Protein AF-A0A7X9B909-F1 (afdb_monomer_lite)

Foldseek 3Di:
DDQDQKWKDWLNHTDDDDDDDDDPVDDLLVVVVVVVVVVVVVCVVCVPDDDDDRDGPVVLFVVLLVVLVVLLVVLLVVVLVVLLLVDLFPLLSVLLSVQLVQLVVQLVVVCVVVVHDDGNLLSVLSSVLSVLLRPLQVQLSVQLVVQVVVVDDSLVSLVVSLVVCLLVLVLVLVLVLLLLVLLCPDDDLSNVRSNSSSSSSNSSNVSSSVCNNPVSSVSSNVSVVPGPPVVSVVSCVVSVVVVVVVVVVVVVVVVVVVVCVVPVVVVVVVVVVVVVVVVVVVVPQFDFPDDDDQSQKKKKKFAFFAPDALVNLVVLVVVLSVVLSPDPFFPIKMKMAGADPPDCDADLLGHGGNRMMMMMTGTDDPVRDDDTPVRVQVVSVVVNVPGPRTDAMDMDHPPQFSFPPDSAQWKKKKWFADVVVQVVLVVVLQVLLVPQPFWPRKDKNWDQRHKDKDKAFAPVVCVVLVHDPVLQVVVLCCAQVADFDAWDQDPVRDTHTDGDYDPCNDPVDPVSQQQDWRAGPVRDTDGSVVGIDMDIGGDIPDWDDDPRTTMMMIHTYGPDGHPRVSVVSSVVRSVPDDDDPRMDMDIDGRVVVVVVVVVSVVVSVVSSVVSSVVSVCVSVVD

Radius of gyration: 34.39 Å; chains: 1; bounding box: 90×44×103 Å

Secondary structure (DSSP, 8-state):
-----EEEEETTEE------PPPTTS-HHHHHHHHHHHHHHHHHH-TTS-------HHHHHHHHHHHHHHHHHHHHHHHHHHHHHH-S-HHHHHHHHHHHHHHHHHHHHHHHHTT----HHHHHHHHHHHHHHHHHHHHHHHHHHHHHHTT--HHHHHHHHHHHHHHHHHHHHHHHHHHHGGGGG--HHHHHHHHHHHHHHHHHHHHHHHHHHHHHHHHHHHHTT---HHHHHHHHHHHHHHHHHHHHHHHHHHHHHHHHHHTHHHHHHHHHHHHHHHHHHHHHS---SS-----SEEEEEEEESTT--HHHHHHHHHHHHHHHHT-TTEEEEEEEEE--TT---EETTEE--TTEEEEEEEEPPTTT-SS-HHHHHHHHHHHHTT-TTEEEEEEEETT---STT-SSSEEEEEEES-HHHHHHHHHHHHHHHHTSTTEEEEEES--TTEEEEEEEE-HHHHHHTT--HHHHHHHHHHHHT-EEEEEEE-TTS-EEEEEE--S-----SHHHHHT-EEE-TTS-EEEGGGTEEEEEEEE-S--EEETTEEEEEEEEEE-SS-HHHHHHHHHHHHTTS-PPTT-EEEEEEHHHHHHHHHHHHHHHHHHHHHHHHHHHHHHHT-

Sequence (622 aa):
IENLQASYRLNGEEGFALLITKKSDFNTVDVTKSISAELEGLRGDYEYIDILIANDDSIFTNQMVGNMASSVLLAILFTMIVILLFITEVSRALVISISMPLVFLSTLGLMKAFGMNLDLVTLSALILSIGFVVDTSIVVVENVNSHFSKGKTIYDAAIDGTDEIAIPSIAGATTTLIVLFPLLFIEGFVGEMFRPLSMTLIFAISSSLFIALLMIPLLTVILDPFKFKRIGKAISVLGTPFNKFMDKLLEKYLVLSRWVLKYKKSTLLILLVLLITSGLFIKNNGMEMLPKFDSGVSYITLEMKPGTPLDETSLTVSILEDYLSEQAEVDSFDSRIGYEKGTMQQGDFGIMGVDQAIITVNLFSRKEREKSIWEFQKELREQIELLPGLNRYVVKEKGGTAVTGSSAPLQVMIKGDEPDVLYHIADQAKSIIEDVDGTTNIFTSYNNSYSQMTVDLSQDRLIELGLTSANVSQQLYGRMEGIASSSILSEAKNTIDINVGYKDKDISDIDFLMNTPIKTPLGIEVPLKEIASVTIENRSNLVERENMSYVVRISGFSEERAFSHIVEDINRSLQKIDLPKGYSIEFTGEQEALTDSIGDMVFLLALAIIFVYLVLVPQFSS

Structure (mmCIF, N/CA/C/O backbone):
data_AF-A0A7X9B909-F1
#
_entry.id   AF-A0A7X9B909-F1
#
loop_
_atom_site.group_PDB
_atom_site.id
_atom_site.type_symbol
_atom_site.label_atom_id
_atom_site.label_alt_id
_atom_site.label_comp_id
_atom_site.label_asym_id
_atom_site.label_entity_id
_atom_site.label_seq_id
_atom_site.pdbx_PDB_ins_code
_atom_site.Cartn_x
_atom_site.Cartn_y
_atom_site.Cartn_z
_atom_site.occupancy
_atom_site.B_iso_or_equiv
_atom_site.auth_seq_id
_atom_site.auth_comp_id
_atom_site.auth_asym_id
_atom_site.auth_atom_id
_atom_site.pdbx_PDB_model_num
ATOM 1 N N . ILE A 1 1 ? 38.580 2.655 -21.122 1.00 45.28 1 ILE A N 1
ATOM 2 C CA . ILE A 1 1 ? 37.391 3.511 -20.965 1.00 45.28 1 ILE A CA 1
ATOM 3 C C . ILE A 1 1 ? 36.262 2.524 -20.764 1.00 45.28 1 ILE A C 1
ATOM 5 O O . ILE A 1 1 ? 35.993 1.750 -21.676 1.00 45.28 1 ILE A O 1
ATOM 9 N N . GLU A 1 2 ? 35.810 2.371 -19.525 1.00 51.62 2 GLU A N 1
ATOM 10 C CA . GLU A 1 2 ? 34.679 1.497 -19.212 1.00 51.62 2 GLU A CA 1
ATOM 11 C C . GLU A 1 2 ? 33.416 2.193 -19.717 1.00 51.62 2 GLU A C 1
ATOM 13 O O . GLU A 1 2 ? 33.199 3.356 -19.394 1.00 51.62 2 GLU A O 1
ATOM 18 N N . ASN A 1 3 ? 32.619 1.511 -20.543 1.00 63.81 3 ASN A N 1
ATOM 19 C CA . ASN A 1 3 ? 31.260 1.965 -20.824 1.00 63.81 3 ASN A CA 1
ATOM 20 C C . ASN A 1 3 ? 30.438 1.647 -19.579 1.00 63.81 3 ASN A C 1
ATOM 22 O O . ASN A 1 3 ? 30.027 0.499 -19.388 1.00 63.81 3 ASN A O 1
ATOM 26 N N . LEU A 1 4 ? 30.277 2.646 -18.713 1.00 75.50 4 LEU A N 1
ATOM 27 C CA . LEU A 1 4 ? 29.375 2.561 -17.576 1.00 75.50 4 LEU A CA 1
ATOM 28 C C . LEU A 1 4 ? 27.965 2.297 -18.108 1.00 75.50 4 LEU A C 1
ATOM 30 O O . LEU A 1 4 ? 27.521 2.917 -19.072 1.00 75.50 4 LEU A O 1
ATOM 34 N N . GLN A 1 5 ? 27.287 1.321 -17.512 1.00 83.69 5 GLN A N 1
ATOM 35 C CA . GLN A 1 5 ? 25.905 0.976 -17.859 1.00 83.69 5 GLN A CA 1
ATOM 36 C C . GLN A 1 5 ? 24.921 1.359 -16.761 1.00 83.69 5 GLN A C 1
ATOM 38 O O . GLN A 1 5 ? 23.727 1.423 -17.026 1.00 83.69 5 GLN A O 1
ATOM 43 N N . ALA A 1 6 ? 25.428 1.656 -15.565 1.00 90.06 6 ALA A N 1
ATOM 44 C CA . ALA A 1 6 ? 24.651 2.136 -14.443 1.00 90.06 6 ALA A CA 1
ATOM 45 C C . ALA A 1 6 ? 25.438 3.184 -13.654 1.00 90.06 6 ALA A C 1
ATOM 47 O O . ALA A 1 6 ? 26.671 3.165 -13.634 1.00 90.06 6 ALA A O 1
ATOM 48 N N . SER A 1 7 ? 24.705 4.066 -12.987 1.00 91.69 7 SER A N 1
ATOM 49 C CA . SER A 1 7 ? 25.203 5.021 -12.006 1.00 91.69 7 SER A CA 1
ATOM 50 C C . SER A 1 7 ? 24.212 5.112 -10.848 1.00 91.69 7 SER A C 1
ATOM 52 O O . SER A 1 7 ? 23.004 4.940 -11.034 1.00 91.69 7 SER A O 1
ATOM 54 N N . TYR A 1 8 ? 24.726 5.359 -9.648 1.00 93.44 8 TYR A N 1
ATOM 55 C CA . TYR A 1 8 ? 23.923 5.569 -8.453 1.00 93.44 8 TYR A CA 1
ATOM 56 C C . TYR A 1 8 ? 24.338 6.863 -7.763 1.00 93.44 8 TYR A C 1
ATOM 58 O O . TYR A 1 8 ? 25.532 7.142 -7.616 1.00 93.44 8 TYR A O 1
ATOM 66 N N . ARG A 1 9 ? 23.343 7.631 -7.317 1.00 95.19 9 ARG A N 1
ATOM 67 C CA . ARG A 1 9 ? 23.545 8.870 -6.568 1.00 95.19 9 ARG A CA 1
ATOM 68 C C . ARG A 1 9 ? 22.645 8.935 -5.350 1.00 95.19 9 ARG A C 1
ATOM 70 O O . ARG A 1 9 ? 21.502 8.488 -5.396 1.00 95.19 9 ARG A O 1
ATOM 77 N N . LEU A 1 10 ? 23.154 9.532 -4.281 1.00 95.38 10 LEU A N 1
ATOM 78 C CA . LEU A 1 10 ? 22.394 9.881 -3.086 1.00 95.38 10 LEU A CA 1
ATOM 79 C C . LEU A 1 10 ? 22.514 11.390 -2.879 1.00 95.38 10 LEU A C 1
ATOM 81 O O . LEU A 1 10 ? 23.620 11.901 -2.740 1.00 95.38 10 LEU A O 1
ATOM 85 N N . ASN A 1 11 ? 21.387 12.101 -2.879 1.00 94.50 11 ASN A N 1
ATOM 86 C CA . ASN A 1 11 ? 21.331 13.563 -2.780 1.00 94.50 11 ASN A CA 1
ATOM 87 C C . ASN A 1 11 ? 22.242 14.283 -3.801 1.00 94.50 11 ASN A C 1
ATOM 89 O O . ASN A 1 11 ? 22.870 15.290 -3.485 1.00 94.50 11 ASN A O 1
ATOM 93 N N . GLY A 1 12 ? 22.351 13.736 -5.017 1.00 92.50 12 GLY A N 1
ATOM 94 C CA . GLY A 1 12 ? 23.204 14.262 -6.089 1.00 92.50 12 GLY A CA 1
ATOM 95 C C . GLY A 1 12 ? 24.682 13.853 -6.017 1.00 92.50 12 GLY A C 1
ATOM 96 O O . GLY A 1 12 ? 25.417 14.083 -6.976 1.00 92.50 12 GLY A O 1
ATOM 97 N N . GLU A 1 13 ? 25.134 13.203 -4.941 1.00 92.75 13 GLU A N 1
ATOM 98 C CA . GLU A 1 13 ? 26.511 12.711 -4.817 1.00 92.75 13 GLU A CA 1
ATOM 99 C C . GLU A 1 13 ? 26.644 11.269 -5.327 1.00 92.75 13 GLU A C 1
ATOM 101 O O . GLU A 1 13 ? 25.817 10.410 -5.020 1.00 92.75 13 GLU A O 1
ATOM 106 N N . GLU A 1 14 ? 27.689 10.986 -6.110 1.00 92.44 14 GLU A N 1
ATOM 107 C CA . GLU A 1 14 ? 27.945 9.649 -6.660 1.00 92.44 14 GLU A CA 1
ATOM 108 C C . GLU A 1 14 ? 28.370 8.653 -5.575 1.00 92.44 14 GLU A C 1
ATOM 110 O O . GLU A 1 14 ? 29.210 8.950 -4.725 1.00 92.44 14 GLU A O 1
ATOM 115 N N . GLY A 1 15 ? 27.832 7.434 -5.637 1.00 91.12 15 GLY A N 1
ATOM 116 C CA . GLY A 1 15 ? 28.156 6.388 -4.673 1.00 91.12 15 GLY A CA 1
ATOM 117 C C . GLY A 1 15 ? 27.841 4.981 -5.166 1.00 91.12 15 GLY A C 1
ATOM 118 O O . GLY A 1 15 ? 27.319 4.776 -6.259 1.00 91.12 15 GLY A O 1
ATOM 119 N N . PHE A 1 16 ? 28.145 3.989 -4.329 1.00 88.94 16 PHE A N 1
ATOM 120 C CA . PHE A 1 16 ? 27.773 2.595 -4.566 1.00 88.94 16 PHE A CA 1
ATOM 121 C C . PHE A 1 16 ? 26.567 2.228 -3.706 1.00 88.94 16 PHE A C 1
ATOM 123 O O . PHE A 1 16 ? 26.585 2.422 -2.491 1.00 88.94 16 PHE A O 1
ATOM 130 N N . ALA A 1 17 ? 25.536 1.658 -4.326 1.00 88.31 17 ALA A N 1
ATOM 131 C CA . ALA A 1 17 ? 24.372 1.149 -3.615 1.00 88.31 17 ALA A CA 1
ATOM 132 C C . ALA A 1 17 ? 24.472 -0.357 -3.377 1.00 88.31 17 ALA A C 1
ATOM 134 O O . ALA A 1 17 ? 24.864 -1.120 -4.258 1.00 88.31 17 ALA A O 1
ATOM 135 N N . LEU A 1 18 ? 24.030 -0.791 -2.199 1.00 87.81 18 LEU A N 1
ATOM 136 C CA . LEU A 1 18 ? 23.793 -2.195 -1.891 1.00 87.81 18 LEU A CA 1
ATOM 137 C C . LEU A 1 18 ? 22.311 -2.383 -1.562 1.00 87.81 18 LEU A C 1
ATOM 139 O O . LEU A 1 18 ? 21.835 -1.936 -0.520 1.00 87.81 18 LEU A O 1
ATOM 143 N N . LEU A 1 19 ? 21.582 -3.072 -2.440 1.00 85.69 19 LEU A N 1
ATOM 144 C CA . LEU A 1 19 ? 20.184 -3.414 -2.194 1.00 85.69 19 LEU A CA 1
ATOM 145 C C . LEU A 1 19 ? 20.092 -4.692 -1.355 1.00 85.69 19 LEU A C 1
ATOM 147 O O . LEU A 1 19 ? 20.462 -5.776 -1.808 1.00 85.69 19 LEU A O 1
ATOM 151 N N . ILE A 1 20 ? 19.532 -4.584 -0.151 1.00 87.69 20 ILE A N 1
ATOM 152 C CA . ILE A 1 20 ? 19.288 -5.735 0.721 1.00 87.69 20 ILE A CA 1
ATOM 153 C C . ILE A 1 20 ? 17.803 -6.083 0.685 1.00 87.69 20 ILE A C 1
ATOM 155 O O . ILE A 1 20 ? 16.960 -5.341 1.179 1.00 87.69 20 ILE A O 1
ATOM 159 N N . THR A 1 21 ? 17.480 -7.247 0.120 1.00 87.25 21 THR A N 1
ATOM 160 C CA . THR A 1 21 ? 16.102 -7.751 0.087 1.00 87.25 21 THR A CA 1
ATOM 161 C C . THR A 1 21 ? 15.880 -8.772 1.195 1.00 87.25 21 THR A C 1
ATOM 163 O O . THR A 1 21 ? 16.555 -9.800 1.281 1.00 87.25 21 THR A O 1
ATOM 166 N N . LYS A 1 22 ? 14.894 -8.496 2.046 1.00 87.69 22 LYS A N 1
ATOM 167 C CA . LYS A 1 22 ? 14.413 -9.411 3.082 1.00 87.69 22 LYS A CA 1
ATOM 168 C C . LYS A 1 22 ? 13.704 -10.618 2.445 1.00 87.69 22 LYS A C 1
ATOM 170 O O . LYS A 1 22 ? 12.954 -10.479 1.484 1.00 87.69 22 LYS A O 1
ATOM 175 N N . LYS A 1 23 ? 13.852 -11.804 3.044 1.00 86.50 23 LYS A N 1
ATOM 176 C CA . LYS A 1 23 ? 13.007 -12.970 2.718 1.00 86.50 23 LYS A CA 1
ATOM 177 C C . LYS A 1 23 ? 11.567 -12.760 3.217 1.00 86.50 23 LYS A C 1
ATOM 179 O O . LYS A 1 23 ? 11.360 -12.120 4.249 1.00 86.50 23 LYS A O 1
ATOM 184 N N . SER A 1 24 ? 10.577 -13.328 2.527 1.00 75.31 24 SER A N 1
ATOM 185 C CA . SER A 1 24 ? 9.141 -13.155 2.828 1.00 75.31 24 SER A CA 1
ATOM 186 C C . SER A 1 24 ? 8.798 -13.326 4.313 1.00 75.31 24 SER A C 1
ATOM 188 O O . SER A 1 24 ? 8.143 -12.461 4.887 1.00 75.31 24 SER A O 1
ATOM 190 N N . ASP A 1 25 ? 9.347 -14.356 4.957 1.00 80.00 25 ASP A N 1
ATOM 191 C CA . ASP A 1 25 ? 8.918 -14.813 6.289 1.00 80.00 25 ASP A CA 1
ATOM 192 C C . ASP A 1 25 ? 9.562 -14.052 7.462 1.00 80.00 25 ASP A C 1
ATOM 194 O O . ASP A 1 25 ? 9.258 -14.314 8.624 1.00 80.00 25 ASP A O 1
ATOM 198 N N . PHE A 1 26 ? 10.481 -13.124 7.183 1.00 84.50 26 PHE A N 1
ATOM 199 C CA . PHE A 1 26 ? 11.225 -12.404 8.219 1.00 84.50 26 PHE A CA 1
ATOM 200 C C . PHE A 1 26 ? 10.570 -11.066 8.568 1.00 84.50 26 PHE A C 1
ATOM 202 O O . PHE A 1 26 ? 9.955 -10.421 7.720 1.00 84.50 26 PHE A O 1
ATOM 209 N N . ASN A 1 27 ? 10.729 -10.612 9.811 1.00 86.38 27 ASN A N 1
ATOM 210 C CA . ASN A 1 27 ? 10.272 -9.291 10.234 1.00 86.38 27 ASN A CA 1
ATOM 211 C C . ASN A 1 27 ? 11.221 -8.202 9.705 1.00 86.38 27 ASN A C 1
ATOM 213 O O . ASN A 1 27 ? 12.433 -8.295 9.890 1.00 86.38 27 ASN A O 1
ATOM 217 N N . THR A 1 28 ? 10.676 -7.168 9.060 1.00 87.62 28 THR A N 1
ATOM 218 C CA . THR A 1 28 ? 11.475 -6.075 8.485 1.00 87.62 28 THR A CA 1
ATOM 219 C C . THR A 1 28 ? 12.291 -5.337 9.545 1.00 87.62 28 THR A C 1
ATOM 221 O O . THR A 1 28 ? 13.479 -5.133 9.342 1.00 87.62 28 THR A O 1
ATOM 224 N N . VAL A 1 29 ? 11.690 -4.994 10.688 1.00 89.56 29 VAL A N 1
ATOM 225 C CA . VAL A 1 29 ? 12.344 -4.234 11.768 1.00 89.56 29 VAL A CA 1
ATOM 226 C C . VAL A 1 29 ? 13.479 -5.030 12.412 1.00 89.56 29 VAL A C 1
ATOM 228 O O . VAL A 1 29 ? 14.537 -4.479 12.707 1.00 89.56 29 VAL A O 1
ATOM 231 N N . ASP A 1 30 ? 13.287 -6.333 12.619 1.00 89.62 30 ASP A N 1
ATOM 232 C CA . ASP A 1 30 ? 14.340 -7.179 13.189 1.00 89.62 30 ASP A CA 1
ATOM 233 C C . ASP A 1 30 ? 15.522 -7.324 12.222 1.00 89.62 30 ASP A C 1
ATOM 235 O O . ASP A 1 30 ? 16.678 -7.230 12.637 1.00 89.62 30 ASP A O 1
ATOM 239 N N . VAL A 1 31 ? 15.240 -7.503 10.926 1.00 91.75 31 VAL A N 1
ATOM 240 C CA . VAL A 1 31 ? 16.270 -7.611 9.884 1.00 91.75 31 VAL A CA 1
ATOM 241 C C . VAL A 1 31 ? 17.060 -6.311 9.754 1.00 91.75 31 VAL A C 1
ATOM 243 O O . VAL A 1 31 ? 18.289 -6.362 9.762 1.00 91.75 31 VAL A O 1
ATOM 246 N N . THR A 1 32 ? 16.398 -5.152 9.683 1.00 91.62 32 THR A N 1
ATOM 247 C CA . THR A 1 32 ? 17.102 -3.863 9.583 1.00 91.62 32 THR A CA 1
ATOM 248 C C . THR A 1 32 ? 17.928 -3.584 10.829 1.00 91.62 32 THR A C 1
ATOM 250 O O . THR A 1 32 ? 19.068 -3.153 10.710 1.00 91.62 32 THR A O 1
ATOM 253 N N . LYS A 1 33 ? 17.438 -3.938 12.023 1.00 91.25 33 LYS A N 1
ATOM 254 C CA . LYS A 1 33 ? 18.219 -3.827 13.261 1.00 91.25 33 LYS A CA 1
ATOM 255 C C . LYS A 1 33 ? 19.487 -4.685 13.238 1.00 91.25 33 LYS A C 1
ATOM 257 O O . LYS A 1 33 ? 20.535 -4.223 13.688 1.00 91.25 33 LYS A O 1
ATOM 262 N N . SER A 1 34 ? 19.409 -5.918 12.734 1.00 92.19 34 SER A N 1
ATOM 263 C CA . SER A 1 34 ? 20.588 -6.776 12.561 1.00 92.19 34 SER A CA 1
ATOM 264 C C . SER A 1 34 ? 21.571 -6.206 11.540 1.00 92.19 34 SER A C 1
ATOM 266 O O . SER A 1 34 ? 22.772 -6.238 11.786 1.00 92.19 34 SER A O 1
ATOM 268 N N . ILE A 1 35 ? 21.071 -5.650 10.433 1.00 92.44 35 ILE A N 1
ATOM 269 C CA . ILE A 1 35 ? 21.906 -4.996 9.418 1.00 92.44 35 ILE A CA 1
ATOM 270 C C . ILE A 1 35 ? 22.606 -3.775 10.016 1.00 92.44 35 ILE A C 1
ATOM 272 O O . ILE A 1 35 ? 23.821 -3.677 9.910 1.00 92.44 35 ILE A O 1
ATOM 276 N N . SER A 1 36 ? 21.885 -2.885 10.700 1.00 89.38 36 SER A N 1
ATOM 277 C CA . SER A 1 36 ? 22.473 -1.691 11.317 1.00 89.38 36 SER A CA 1
ATOM 278 C C . SER A 1 36 ? 23.575 -2.036 12.321 1.00 89.38 36 SER A C 1
ATOM 280 O O . SER A 1 36 ? 24.608 -1.375 12.331 1.00 89.38 36 SER A O 1
ATOM 282 N N . ALA A 1 37 ? 23.400 -3.101 13.114 1.00 90.75 37 ALA A N 1
ATOM 283 C CA . ALA A 1 37 ? 24.432 -3.572 14.039 1.00 90.75 37 ALA A CA 1
ATOM 284 C C . ALA A 1 37 ? 25.701 -4.065 13.316 1.00 90.75 37 ALA A C 1
ATOM 286 O O . ALA A 1 37 ? 26.809 -3.809 13.780 1.00 90.75 37 ALA A O 1
ATOM 287 N N . GLU A 1 38 ? 25.553 -4.742 12.175 1.00 91.12 38 GLU A N 1
ATOM 288 C CA . GLU A 1 38 ? 26.687 -5.185 11.352 1.00 91.12 38 GLU A CA 1
ATOM 289 C C . GLU A 1 38 ? 27.373 -3.999 10.650 1.00 91.12 38 GLU A C 1
ATOM 291 O O . GLU A 1 38 ? 28.601 -3.919 10.603 1.00 91.12 38 GLU A O 1
ATOM 296 N N . LEU A 1 39 ? 26.589 -3.032 10.157 1.00 89.56 39 LEU A N 1
ATOM 297 C CA . LEU A 1 39 ? 27.102 -1.817 9.517 1.00 89.56 39 LEU A CA 1
ATOM 298 C C . LEU A 1 39 ? 27.910 -0.948 10.489 1.00 89.56 39 LEU A C 1
ATOM 300 O O . LEU A 1 39 ? 28.909 -0.359 10.081 1.00 89.56 39 LEU A O 1
ATOM 304 N N . GLU A 1 40 ? 27.525 -0.878 11.767 1.00 86.88 40 GLU A N 1
ATOM 305 C CA . GLU A 1 40 ? 28.322 -0.198 12.800 1.00 86.88 40 GLU A CA 1
ATOM 306 C C . GLU A 1 40 ? 29.711 -0.833 12.967 1.00 86.88 40 GLU A C 1
ATOM 308 O O . GLU A 1 40 ? 30.693 -0.107 13.123 1.00 86.88 40 GLU A O 1
ATOM 313 N N . GLY A 1 41 ? 29.810 -2.164 12.874 1.00 85.88 41 GLY A N 1
ATOM 314 C CA . GLY A 1 41 ? 31.092 -2.873 12.863 1.00 85.88 41 GLY A CA 1
ATOM 315 C C . GLY A 1 41 ? 31.931 -2.529 11.631 1.00 85.88 41 GLY A C 1
ATOM 316 O O . GLY A 1 41 ? 33.091 -2.141 11.760 1.00 85.88 41 GLY A O 1
ATOM 317 N N . LEU A 1 42 ? 31.321 -2.576 10.443 1.00 87.12 42 LEU A N 1
ATOM 318 C CA . LEU A 1 42 ? 32.002 -2.289 9.174 1.00 87.12 42 LEU A CA 1
ATOM 319 C C . LEU A 1 42 ? 32.498 -0.843 9.062 1.00 87.12 42 LEU A C 1
ATOM 321 O O . LEU A 1 42 ? 33.573 -0.611 8.512 1.00 87.12 42 LEU A O 1
ATOM 325 N N . ARG A 1 43 ? 31.762 0.131 9.612 1.00 86.69 43 ARG A N 1
ATOM 326 C CA . ARG A 1 43 ? 32.215 1.532 9.668 1.00 86.69 43 ARG A CA 1
ATOM 327 C C . ARG A 1 43 ? 33.523 1.690 10.450 1.00 86.69 43 ARG A C 1
ATOM 329 O O . ARG A 1 43 ? 34.308 2.574 10.130 1.00 86.69 43 ARG A O 1
ATOM 336 N N . GLY A 1 44 ? 33.764 0.841 11.454 1.00 82.12 44 GLY A N 1
ATOM 337 C CA . GLY A 1 44 ? 35.022 0.826 12.205 1.00 82.12 44 GLY A CA 1
ATOM 338 C C . GLY A 1 44 ? 36.198 0.235 11.420 1.00 82.12 44 GLY A C 1
ATOM 339 O O . GLY A 1 44 ? 37.330 0.676 11.597 1.00 82.12 44 GLY A O 1
ATOM 340 N N . ASP A 1 45 ? 35.932 -0.728 10.536 1.00 87.19 45 ASP A N 1
ATOM 341 C CA . ASP A 1 45 ? 36.964 -1.404 9.740 1.00 87.19 45 ASP A CA 1
ATOM 342 C C . ASP A 1 45 ? 37.384 -0.600 8.491 1.00 87.19 45 ASP A C 1
ATOM 344 O O . ASP A 1 45 ? 38.507 -0.755 8.004 1.00 87.19 45 ASP A O 1
ATOM 348 N N . TYR A 1 46 ? 36.508 0.274 7.979 1.00 85.44 46 TYR A N 1
ATOM 349 C CA . TYR A 1 46 ? 36.714 1.032 6.739 1.00 85.44 46 TYR A CA 1
ATOM 350 C C . TYR A 1 46 ? 36.525 2.549 6.927 1.00 85.44 46 TYR A C 1
ATOM 352 O O . TYR A 1 46 ? 35.614 3.143 6.359 1.00 85.44 46 TYR A O 1
ATOM 360 N N . GLU A 1 47 ? 37.439 3.209 7.648 1.00 82.38 47 GLU A N 1
ATOM 361 C CA . GLU A 1 47 ? 37.377 4.661 7.941 1.00 82.38 47 GLU A CA 1
ATOM 362 C C . GLU A 1 47 ? 37.349 5.585 6.700 1.00 82.38 47 GLU A C 1
ATOM 364 O O . GLU A 1 47 ? 37.019 6.763 6.812 1.00 82.38 47 GLU A O 1
ATOM 369 N N . TYR A 1 48 ? 37.708 5.077 5.516 1.00 86.69 48 TYR A N 1
ATOM 370 C CA . TYR A 1 48 ? 37.746 5.844 4.262 1.00 86.69 48 TYR A CA 1
ATOM 371 C C . TYR A 1 48 ? 36.472 5.720 3.413 1.00 86.69 48 TYR A C 1
ATOM 373 O O . TYR A 1 48 ? 36.402 6.339 2.353 1.00 86.69 48 TYR A O 1
ATOM 381 N N . ILE A 1 49 ? 35.504 4.899 3.831 1.00 86.50 49 ILE A N 1
ATOM 382 C CA . ILE A 1 49 ? 34.250 4.670 3.109 1.00 86.50 49 ILE A CA 1
ATOM 383 C C . ILE A 1 49 ? 33.109 5.189 3.976 1.00 86.50 49 ILE A C 1
ATOM 385 O O . ILE A 1 49 ? 32.868 4.664 5.062 1.00 86.50 49 ILE A O 1
ATOM 389 N N . ASP A 1 50 ? 32.389 6.199 3.487 1.00 87.50 50 ASP A N 1
ATOM 390 C CA . ASP A 1 50 ? 31.149 6.613 4.133 1.00 87.50 50 ASP A CA 1
ATOM 391 C C . ASP A 1 50 ? 30.026 5.638 3.757 1.00 87.50 50 ASP A C 1
ATOM 393 O O . ASP A 1 50 ? 29.789 5.351 2.582 1.00 87.50 50 ASP A O 1
ATOM 397 N N . ILE A 1 51 ? 29.364 5.082 4.769 1.00 89.12 51 ILE A N 1
ATOM 398 C CA . ILE A 1 51 ? 28.293 4.101 4.600 1.00 89.12 51 ILE A CA 1
ATOM 399 C C . ILE A 1 51 ? 26.998 4.772 5.027 1.00 89.12 51 ILE A C 1
ATOM 401 O O . ILE A 1 51 ? 26.706 4.862 6.224 1.00 89.12 51 ILE A O 1
ATOM 405 N N . LEU A 1 52 ? 26.207 5.204 4.051 1.00 89.38 52 LEU A N 1
ATOM 406 C CA . LEU A 1 52 ? 24.930 5.882 4.258 1.00 89.38 52 LEU A CA 1
ATOM 407 C C . LEU A 1 52 ? 23.756 4.937 3.977 1.00 89.38 52 LEU A C 1
ATOM 409 O O . LEU A 1 52 ? 23.831 4.058 3.119 1.00 89.38 52 LEU A O 1
ATOM 413 N N . ILE A 1 53 ? 22.660 5.111 4.718 1.00 89.25 53 ILE A N 1
ATOM 414 C CA . ILE A 1 53 ? 21.412 4.375 4.490 1.00 89.25 53 ILE A CA 1
ATOM 415 C C . ILE A 1 53 ? 20.521 5.262 3.628 1.00 89.25 53 ILE A C 1
ATOM 417 O O . ILE A 1 53 ? 20.039 6.283 4.105 1.00 89.25 53 ILE A O 1
ATOM 421 N N . ALA A 1 54 ? 20.316 4.869 2.373 1.00 88.44 54 ALA A N 1
ATOM 422 C CA . ALA A 1 54 ? 19.460 5.612 1.452 1.00 88.44 54 ALA A CA 1
ATOM 423 C C . ALA A 1 54 ? 17.966 5.372 1.713 1.00 88.44 54 ALA A C 1
ATOM 425 O O . ALA A 1 54 ? 17.183 6.312 1.752 1.00 88.44 54 ALA A O 1
ATOM 426 N N . ASN A 1 55 ? 17.571 4.110 1.926 1.00 86.00 55 ASN A N 1
ATOM 427 C CA . ASN A 1 55 ? 16.182 3.722 2.171 1.00 86.00 55 ASN A CA 1
ATOM 428 C C . ASN A 1 55 ? 16.083 2.674 3.284 1.00 86.00 55 ASN A C 1
ATOM 430 O O . ASN A 1 55 ? 16.823 1.689 3.285 1.00 86.00 55 ASN A O 1
ATOM 434 N N . ASP A 1 56 ? 15.122 2.864 4.194 1.00 86.75 56 ASP A N 1
ATOM 435 C CA . ASP A 1 56 ? 14.826 1.943 5.296 1.00 86.75 56 ASP A CA 1
ATOM 436 C C . ASP A 1 56 ? 13.306 1.801 5.526 1.00 86.75 56 ASP A C 1
ATOM 438 O O . ASP A 1 56 ? 12.637 2.661 6.106 1.00 86.75 56 ASP A O 1
ATOM 442 N N . ASP A 1 57 ? 12.758 0.653 5.119 1.00 84.94 57 ASP A N 1
ATOM 443 C CA . ASP A 1 57 ? 11.339 0.303 5.282 1.00 84.94 57 ASP A CA 1
ATOM 444 C C . ASP A 1 57 ? 10.898 0.159 6.752 1.00 84.94 57 ASP A C 1
ATOM 446 O O . ASP A 1 57 ? 9.701 0.219 7.075 1.00 84.94 57 ASP A O 1
ATOM 450 N N . SER A 1 58 ? 11.844 -0.036 7.673 1.00 87.50 58 SER A N 1
ATOM 451 C CA . SER A 1 58 ? 11.549 -0.159 9.097 1.00 87.50 58 SER A CA 1
ATOM 452 C C . SER A 1 58 ? 11.159 1.172 9.733 1.00 87.50 58 SER A C 1
ATOM 454 O O . SER A 1 58 ? 10.409 1.159 10.710 1.00 87.50 58 SER A O 1
ATOM 456 N N . ILE A 1 59 ? 11.567 2.312 9.161 1.00 85.19 59 ILE A N 1
ATOM 457 C CA . ILE A 1 59 ? 11.173 3.646 9.640 1.00 85.19 59 ILE A CA 1
ATOM 458 C C . ILE A 1 59 ? 9.654 3.802 9.538 1.00 85.19 59 ILE A C 1
ATOM 460 O O . ILE A 1 59 ? 8.989 4.044 10.549 1.00 85.19 59 ILE A O 1
ATOM 464 N N . PHE A 1 60 ? 9.092 3.573 8.347 1.00 81.75 60 PHE A N 1
ATOM 465 C CA . PHE A 1 60 ? 7.645 3.621 8.123 1.00 81.75 60 PHE A CA 1
ATOM 466 C C . PHE A 1 60 ? 6.908 2.608 9.009 1.00 81.75 60 PHE A C 1
ATOM 468 O O . PHE A 1 60 ? 5.934 2.951 9.680 1.00 81.75 60 PHE A O 1
ATOM 475 N N . THR A 1 61 ? 7.413 1.373 9.083 1.00 84.88 61 THR A N 1
ATOM 476 C CA . THR A 1 61 ? 6.804 0.307 9.895 1.00 84.88 61 THR A CA 1
ATOM 477 C C . THR A 1 61 ? 6.748 0.686 11.381 1.00 84.88 61 THR A C 1
ATOM 479 O O . THR A 1 61 ? 5.695 0.574 12.011 1.00 84.88 61 THR A O 1
ATOM 482 N N . ASN A 1 62 ? 7.849 1.190 11.946 1.00 86.94 62 ASN A N 1
ATOM 483 C CA . ASN A 1 62 ? 7.925 1.609 13.347 1.00 86.94 62 ASN A CA 1
ATOM 484 C C . ASN A 1 62 ? 7.033 2.817 13.638 1.00 86.94 62 ASN A C 1
ATOM 486 O O . ASN A 1 62 ? 6.363 2.845 14.672 1.00 86.94 62 ASN A O 1
ATOM 490 N N . GLN A 1 63 ? 6.988 3.797 12.732 1.00 85.44 63 GLN A N 1
ATOM 491 C CA . GLN A 1 63 ? 6.093 4.945 12.864 1.00 85.44 63 GLN A CA 1
ATOM 492 C C . GLN A 1 63 ? 4.626 4.505 12.851 1.00 85.44 63 GLN A C 1
ATOM 494 O O . GLN A 1 63 ? 3.860 4.912 13.726 1.00 85.44 63 GLN A O 1
ATOM 499 N N . MET A 1 64 ? 4.236 3.630 11.921 1.00 85.56 64 MET A N 1
ATOM 500 C CA . MET A 1 64 ? 2.871 3.110 11.838 1.00 85.56 64 MET A CA 1
ATOM 501 C C . MET A 1 64 ? 2.484 2.316 13.085 1.00 85.56 64 MET A C 1
ATOM 503 O O . MET A 1 64 ? 1.462 2.614 13.705 1.00 85.56 64 MET A O 1
ATOM 507 N N . VAL A 1 65 ? 3.317 1.365 13.517 1.00 88.31 65 VAL A N 1
ATOM 508 C CA . VAL A 1 65 ? 3.071 0.579 14.737 1.00 88.31 65 VAL A CA 1
ATOM 509 C C . VAL A 1 65 ? 3.027 1.479 15.974 1.00 88.31 65 VAL A C 1
ATOM 511 O O . VAL A 1 65 ? 2.128 1.331 16.802 1.00 88.31 65 VAL A O 1
ATOM 514 N N . GLY A 1 66 ? 3.934 2.452 16.094 1.00 90.44 66 GLY A N 1
ATOM 515 C CA . GLY A 1 66 ? 3.964 3.408 17.203 1.00 90.44 66 GLY A CA 1
ATOM 516 C C . GLY A 1 66 ? 2.725 4.306 17.257 1.00 90.44 66 GLY A C 1
ATOM 517 O O . GLY A 1 66 ? 2.131 4.481 18.327 1.00 90.44 66 GLY A O 1
ATOM 518 N N . ASN A 1 67 ? 2.286 4.829 16.108 1.00 89.81 67 ASN A N 1
ATOM 519 C CA . ASN A 1 67 ? 1.069 5.633 15.984 1.00 89.81 67 ASN A CA 1
ATOM 520 C C . ASN A 1 67 ? -0.178 4.812 16.340 1.00 89.81 67 ASN A C 1
ATOM 522 O O . ASN A 1 67 ? -1.039 5.282 17.089 1.00 89.81 67 ASN A O 1
ATOM 526 N N . MET A 1 68 ? -0.262 3.571 15.859 1.00 91.81 68 MET A N 1
ATOM 527 C CA . MET A 1 68 ? -1.370 2.665 16.158 1.00 91.81 68 MET A CA 1
ATOM 528 C C . MET A 1 68 ? -1.390 2.250 17.635 1.00 91.81 68 MET A C 1
ATOM 530 O O . MET A 1 68 ? -2.433 2.342 18.279 1.00 91.81 68 MET A O 1
ATOM 534 N N . ALA A 1 69 ? -0.247 1.887 18.223 1.00 90.06 69 ALA A N 1
ATOM 535 C CA . ALA A 1 69 ? -0.141 1.556 19.646 1.00 90.06 69 ALA A CA 1
ATOM 536 C C . ALA A 1 69 ? -0.522 2.745 20.543 1.00 90.06 69 ALA A C 1
ATOM 538 O O . ALA A 1 69 ? -1.274 2.589 21.507 1.00 90.06 69 ALA A O 1
ATOM 539 N N . SER A 1 70 ? -0.067 3.952 20.193 1.00 93.06 70 SER A N 1
ATOM 540 C CA . SER A 1 70 ? -0.457 5.186 20.887 1.00 93.06 70 SER A CA 1
ATOM 541 C C . SER A 1 70 ? -1.960 5.441 20.774 1.00 93.06 70 SER A C 1
ATOM 543 O O . SER A 1 70 ? -2.590 5.834 21.754 1.00 93.06 70 SER A O 1
ATOM 545 N N . SER A 1 71 ? -2.552 5.162 19.610 1.00 93.38 71 SER A N 1
ATOM 546 C CA . SER A 1 71 ? -3.995 5.283 19.383 1.00 93.38 71 SER A CA 1
ATOM 547 C C . SER A 1 71 ? -4.794 4.277 20.215 1.00 93.38 71 SER A C 1
ATOM 549 O O . SER A 1 71 ? -5.791 4.663 20.819 1.00 93.38 71 SER A O 1
ATOM 551 N N . VAL A 1 72 ? -4.334 3.023 20.336 1.00 90.81 72 VAL A N 1
ATOM 552 C CA . VAL A 1 72 ? -4.925 2.022 21.246 1.00 90.81 72 VAL A CA 1
ATOM 553 C C . VAL A 1 72 ? -4.893 2.529 22.689 1.00 90.81 72 VAL A C 1
ATOM 555 O O . VAL A 1 72 ? -5.923 2.535 23.361 1.00 90.81 72 VAL A O 1
ATOM 558 N N . LEU A 1 73 ? -3.738 3.001 23.170 1.00 91.00 73 LEU A N 1
ATOM 559 C CA . LEU A 1 73 ? -3.598 3.522 24.535 1.00 91.00 73 LEU A CA 1
ATOM 560 C C . LEU A 1 73 ? -4.493 4.740 24.784 1.00 91.00 73 LEU A C 1
ATOM 562 O O . LEU A 1 73 ? -5.141 4.826 25.828 1.00 91.00 73 LEU A O 1
ATOM 566 N N . LEU A 1 74 ? -4.557 5.663 23.824 1.00 93.38 74 LEU A N 1
ATOM 567 C CA . LEU A 1 74 ? -5.402 6.848 23.902 1.00 93.38 74 LEU A CA 1
ATOM 568 C C . LEU A 1 74 ? -6.890 6.480 23.904 1.00 93.38 74 LEU A C 1
ATOM 570 O O . LEU A 1 74 ? -7.660 7.036 24.684 1.00 93.38 74 LEU A O 1
ATOM 574 N N . ALA A 1 75 ? -7.297 5.514 23.082 1.00 91.31 75 ALA A N 1
ATOM 575 C CA . ALA A 1 75 ? -8.670 5.033 23.038 1.00 91.31 75 ALA A CA 1
ATOM 576 C C . ALA A 1 75 ? -9.060 4.299 24.334 1.00 91.31 75 ALA A C 1
ATOM 578 O O . ALA A 1 75 ? -10.154 4.527 24.853 1.00 91.31 75 ALA A O 1
ATOM 579 N N . ILE A 1 76 ? -8.156 3.508 24.927 1.00 89.25 76 ILE A N 1
ATOM 580 C CA . ILE A 1 76 ? -8.342 2.937 26.270 1.00 89.25 76 ILE A CA 1
ATOM 581 C C . ILE A 1 76 ? -8.508 4.061 27.301 1.00 89.25 76 ILE A C 1
ATOM 583 O O . ILE A 1 76 ? -9.466 4.043 28.071 1.00 89.25 76 ILE A O 1
ATOM 587 N N . LEU A 1 77 ? -7.628 5.067 27.294 1.00 90.19 77 LEU A N 1
ATOM 588 C CA . LEU A 1 77 ? -7.690 6.201 28.219 1.00 90.19 77 LEU A CA 1
ATOM 589 C C . LEU A 1 77 ? -9.011 6.973 28.096 1.00 90.19 77 LEU A C 1
ATOM 591 O O . LEU A 1 77 ? -9.667 7.229 29.105 1.00 90.19 77 LEU A O 1
ATOM 595 N N . PHE A 1 78 ? -9.431 7.321 26.878 1.00 90.81 78 PHE A N 1
ATOM 596 C CA . PHE A 1 78 ? -10.703 8.008 26.656 1.00 90.81 78 PHE A CA 1
ATOM 597 C C . PHE A 1 78 ? -11.892 7.159 27.092 1.00 90.81 78 PHE A C 1
ATOM 599 O O . PHE A 1 78 ? -12.807 7.681 27.727 1.00 90.81 78 PHE A O 1
ATOM 606 N N . THR A 1 79 ? -11.854 5.852 26.841 1.00 88.56 79 THR A N 1
ATOM 607 C CA . THR A 1 79 ? -12.906 4.938 27.293 1.00 88.56 79 THR A CA 1
ATOM 608 C C . THR A 1 79 ? -12.974 4.888 28.821 1.00 88.56 79 THR A C 1
ATOM 610 O O . THR A 1 79 ? -14.059 5.008 29.387 1.00 88.56 79 THR A O 1
ATOM 613 N N . MET A 1 80 ? -11.831 4.830 29.515 1.00 85.00 80 MET A N 1
ATOM 614 C CA . MET A 1 80 ? -11.782 4.915 30.980 1.00 85.00 80 MET A CA 1
ATOM 615 C C . MET A 1 80 ? -12.359 6.239 31.504 1.00 85.00 80 MET A C 1
ATOM 617 O O . MET A 1 80 ? -13.097 6.235 32.488 1.00 85.00 80 MET A O 1
ATOM 621 N N . ILE A 1 81 ? -12.055 7.368 30.851 1.00 85.56 81 ILE A N 1
ATOM 622 C CA . ILE A 1 81 ? -12.604 8.685 31.218 1.00 85.56 81 ILE A CA 1
ATOM 623 C C . ILE A 1 81 ? -14.128 8.694 31.060 1.00 85.56 81 ILE A C 1
ATOM 625 O O . ILE A 1 81 ? -14.829 9.141 31.966 1.00 85.56 81 ILE A O 1
ATOM 629 N N . VAL A 1 82 ? -14.651 8.175 29.946 1.00 84.62 82 VAL A N 1
ATOM 630 C CA . VAL A 1 82 ? -16.100 8.087 29.708 1.00 84.62 82 VAL A CA 1
ATOM 631 C C . VAL A 1 82 ? -16.773 7.201 30.759 1.00 84.62 82 VAL A C 1
ATOM 633 O O . VAL A 1 82 ? -17.787 7.599 31.329 1.00 84.62 82 VAL A O 1
ATOM 636 N N . ILE A 1 83 ? -16.188 6.050 31.095 1.00 83.44 83 ILE A N 1
ATOM 637 C CA . ILE A 1 83 ? -16.717 5.151 32.134 1.00 83.44 83 ILE A CA 1
ATOM 638 C C . ILE A 1 83 ? -16.743 5.840 33.505 1.00 83.44 83 ILE A C 1
ATOM 640 O O . ILE A 1 83 ? -17.732 5.732 34.228 1.00 83.44 83 ILE A O 1
ATOM 644 N N . LEU A 1 84 ? -15.697 6.596 33.853 1.00 78.06 84 LEU A N 1
ATOM 645 C CA . LEU A 1 84 ? -15.632 7.362 35.101 1.00 78.06 84 LEU A CA 1
ATOM 646 C C . LEU A 1 84 ? -16.729 8.442 35.191 1.00 78.06 84 LEU A C 1
ATOM 648 O O . LEU A 1 84 ? -17.172 8.773 36.289 1.00 78.06 84 LEU A O 1
ATOM 652 N N . LEU A 1 85 ? -17.161 9.003 34.055 1.00 76.69 85 LEU A N 1
ATOM 653 C CA . LEU A 1 85 ? -18.258 9.975 34.007 1.00 76.69 85 LEU A CA 1
ATOM 654 C C . LEU A 1 85 ? -19.632 9.320 34.208 1.00 76.69 85 LEU A C 1
ATOM 656 O O . LEU A 1 85 ? -20.499 9.936 34.825 1.00 76.69 85 LEU A O 1
ATOM 660 N N . PHE A 1 86 ? -19.825 8.091 33.719 1.00 73.50 86 PHE A N 1
ATOM 661 C CA . PHE A 1 86 ? -21.078 7.341 33.876 1.00 73.50 86 PHE A CA 1
ATOM 662 C C . PHE A 1 86 ? -21.218 6.689 35.255 1.00 73.50 86 PHE A C 1
ATOM 664 O O . PHE A 1 86 ? -22.304 6.681 35.834 1.00 73.50 86 PHE A O 1
ATOM 671 N N . ILE A 1 87 ? -20.128 6.146 35.801 1.00 70.81 87 ILE A N 1
ATOM 672 C CA . ILE A 1 87 ? -20.154 5.379 37.047 1.00 70.81 87 ILE A CA 1
ATOM 673 C C . ILE A 1 87 ? -19.765 6.278 38.221 1.00 70.81 87 ILE A C 1
ATOM 675 O O . ILE A 1 87 ? -18.612 6.672 38.385 1.00 70.81 87 ILE A O 1
ATOM 679 N N . THR A 1 88 ? -20.723 6.551 39.109 1.00 66.38 88 THR A N 1
ATOM 680 C CA . THR A 1 88 ? -20.513 7.409 40.290 1.00 66.38 88 THR A CA 1
ATOM 681 C C . THR A 1 88 ? -19.543 6.826 41.319 1.00 66.38 88 THR A C 1
ATOM 683 O O . THR A 1 88 ? -18.967 7.567 42.119 1.00 66.38 88 THR A O 1
ATOM 686 N N . GLU A 1 89 ? -19.366 5.504 41.332 1.00 75.19 89 GLU A N 1
ATOM 687 C CA . GLU A 1 89 ? -18.477 4.815 42.264 1.00 75.19 89 GLU A CA 1
ATOM 688 C C . GLU A 1 89 ? -17.130 4.464 41.628 1.00 75.19 89 GLU A C 1
ATOM 690 O O . GLU A 1 89 ? -17.011 3.562 40.800 1.00 75.19 89 GLU A O 1
ATOM 695 N N . VAL A 1 90 ? -16.084 5.146 42.100 1.00 78.62 90 VAL A N 1
ATOM 696 C CA . VAL A 1 90 ? -14.703 5.014 41.606 1.00 78.62 90 VAL A CA 1
ATOM 697 C C . VAL A 1 90 ? -14.206 3.571 41.628 1.00 78.62 90 VAL A C 1
ATOM 699 O O . VAL A 1 90 ? -13.516 3.153 40.707 1.00 78.62 90 VAL A O 1
ATOM 702 N N . SER A 1 91 ? -14.566 2.792 42.649 1.00 80.69 91 SER A N 1
ATOM 703 C CA . SER A 1 91 ? -14.119 1.403 42.790 1.00 80.69 91 SER A CA 1
ATOM 704 C C . SER A 1 91 ? -14.631 0.521 41.647 1.00 80.69 91 SER A C 1
ATOM 706 O O . SER A 1 91 ? -13.888 -0.316 41.148 1.00 80.69 91 SER A O 1
ATOM 708 N N . ARG A 1 92 ? -15.856 0.761 41.163 1.00 84.56 92 ARG A N 1
ATOM 709 C CA . ARG A 1 92 ? -16.449 0.040 40.025 1.00 84.56 92 ARG A CA 1
ATOM 710 C C . ARG A 1 92 ? -15.856 0.485 38.693 1.00 84.56 92 ARG A C 1
ATOM 712 O O . ARG A 1 92 ? -15.550 -0.354 37.853 1.00 84.56 92 ARG A O 1
ATOM 719 N N . ALA A 1 93 ? -15.615 1.786 38.536 1.00 84.69 93 ALA A N 1
ATOM 720 C CA . ALA A 1 93 ? -14.886 2.298 37.379 1.00 84.69 93 ALA A CA 1
ATOM 721 C C . ALA A 1 93 ? -13.471 1.692 37.301 1.00 84.69 93 ALA A C 1
ATOM 723 O O . ALA A 1 93 ? -13.048 1.264 36.234 1.00 84.69 93 ALA A O 1
ATOM 724 N N . LEU A 1 94 ? -12.773 1.561 38.438 1.00 86.81 94 LEU A N 1
ATOM 725 C CA . LEU A 1 94 ? -11.456 0.921 38.511 1.00 86.81 94 LEU A CA 1
ATOM 726 C C . LEU A 1 94 ? -11.483 -0.560 38.119 1.00 86.81 94 LEU A C 1
ATOM 728 O O . LEU A 1 94 ? -10.548 -1.004 37.460 1.00 86.81 94 LEU A O 1
ATOM 732 N N . VAL A 1 95 ? -12.531 -1.313 38.478 1.00 89.75 95 VAL A N 1
ATOM 733 C CA . VAL A 1 95 ? -12.687 -2.713 38.036 1.00 89.75 95 VAL A CA 1
ATOM 734 C C . VAL A 1 95 ? -12.675 -2.790 36.510 1.00 89.75 95 VAL A C 1
ATOM 736 O O . VAL A 1 95 ? -11.900 -3.560 35.943 1.00 89.75 95 VAL A O 1
ATOM 739 N N . ILE A 1 96 ? -13.472 -1.952 35.841 1.00 87.75 96 ILE A N 1
ATOM 740 C CA . ILE A 1 96 ? -13.546 -1.952 34.376 1.00 87.75 96 ILE A CA 1
ATOM 741 C C . ILE A 1 96 ? -12.219 -1.471 33.778 1.00 87.75 96 ILE A C 1
ATOM 743 O O . ILE A 1 96 ? -11.673 -2.125 32.888 1.00 87.75 96 ILE A O 1
ATOM 747 N N . SER A 1 97 ? -11.634 -0.402 34.322 1.00 87.81 97 SER A N 1
ATOM 748 C CA . SER A 1 97 ? -10.338 0.112 33.871 1.00 87.81 97 SER A CA 1
ATOM 749 C C . SER A 1 97 ? -9.206 -0.913 33.996 1.00 87.81 97 SER A C 1
ATOM 751 O O . SER A 1 97 ? -8.354 -0.970 33.120 1.00 87.81 97 SER A O 1
ATOM 753 N N . ILE A 1 98 ? -9.182 -1.744 35.043 1.00 89.56 98 ILE A N 1
ATOM 754 C CA . ILE A 1 98 ? -8.183 -2.817 35.203 1.00 89.56 98 ILE A CA 1
ATOM 755 C C . ILE A 1 98 ? -8.483 -3.995 34.265 1.00 89.56 98 ILE A C 1
ATOM 757 O O . ILE A 1 98 ? -7.557 -4.625 33.753 1.00 89.56 98 ILE A O 1
ATOM 761 N N . SER A 1 99 ? -9.763 -4.281 34.007 1.00 90.44 99 SER A N 1
ATOM 762 C CA . SER A 1 99 ? -10.164 -5.371 33.112 1.00 90.44 99 SER A CA 1
ATOM 763 C C . SER A 1 99 ? -9.754 -5.123 31.656 1.00 90.44 99 SER A C 1
ATOM 765 O O . SER A 1 99 ? -9.344 -6.064 30.985 1.00 90.44 99 SER A O 1
ATOM 767 N N . MET A 1 100 ? -9.766 -3.869 31.179 1.00 90.94 100 MET A N 1
ATOM 768 C CA . MET A 1 100 ? -9.421 -3.545 29.788 1.00 90.94 100 MET A CA 1
ATOM 769 C C . MET A 1 100 ? -7.991 -3.986 29.407 1.00 90.94 100 MET A C 1
ATOM 771 O O . MET A 1 100 ? -7.863 -4.775 28.470 1.00 90.94 100 MET A O 1
ATOM 775 N N . PRO A 1 101 ? -6.910 -3.577 30.113 1.00 90.62 101 PRO A N 1
ATOM 776 C CA . PRO A 1 101 ? -5.564 -4.091 29.856 1.00 90.62 101 PRO A CA 1
ATOM 777 C C . PRO A 1 101 ? -5.468 -5.614 29.927 1.00 90.62 101 PRO A C 1
ATOM 779 O O . PRO A 1 101 ? -4.749 -6.207 29.130 1.00 90.62 101 PRO A O 1
ATOM 782 N N . LEU A 1 102 ? -6.193 -6.259 30.848 1.00 92.94 102 LEU A N 1
ATOM 783 C CA . LEU A 1 102 ? -6.184 -7.718 30.967 1.00 92.94 102 LEU A CA 1
ATOM 784 C C . LEU A 1 102 ? -6.778 -8.392 29.722 1.00 92.94 102 LEU A C 1
ATOM 786 O O . LEU A 1 102 ? -6.245 -9.405 29.263 1.00 92.94 102 LEU A O 1
ATOM 790 N N . VAL A 1 103 ? -7.842 -7.813 29.153 1.00 94.31 103 VAL A N 1
ATOM 791 C CA . VAL A 1 103 ? -8.434 -8.289 27.898 1.00 94.31 103 VAL A CA 1
ATOM 792 C C . VAL A 1 103 ? -7.438 -8.145 26.763 1.00 94.31 103 VAL A C 1
ATOM 794 O O . VAL A 1 103 ? -7.157 -9.135 26.098 1.00 94.31 103 VAL A O 1
ATOM 797 N N . PHE A 1 104 ? -6.820 -6.974 26.600 1.00 93.62 104 PHE A N 1
ATOM 798 C CA . PHE A 1 104 ? -5.808 -6.774 25.562 1.00 93.62 104 PHE A CA 1
ATOM 799 C C . PHE A 1 104 ? -4.605 -7.707 25.714 1.00 93.62 104 PHE A C 1
ATOM 801 O O . PHE A 1 104 ? -4.175 -8.298 24.729 1.00 93.62 104 PHE A O 1
ATOM 808 N N . LEU A 1 105 ? -4.093 -7.909 26.931 1.00 94.62 105 LEU A N 1
ATOM 809 C CA . LEU A 1 105 ? -3.001 -8.854 27.185 1.00 94.62 105 LEU A CA 1
ATOM 810 C C . LEU A 1 105 ? -3.392 -10.297 26.842 1.00 94.62 105 LEU A C 1
ATOM 812 O O . LEU A 1 105 ? -2.578 -11.028 26.281 1.00 94.62 105 LEU A O 1
ATOM 816 N N . SER A 1 106 ? -4.631 -10.696 27.136 1.00 95.62 106 SER A N 1
ATOM 817 C CA . SER A 1 106 ? -5.146 -12.025 26.786 1.00 95.62 106 SER A CA 1
ATOM 818 C C . SER A 1 106 ? -5.289 -12.185 25.272 1.00 95.62 106 SER A C 1
ATOM 820 O O . SER A 1 106 ? -4.830 -13.183 24.719 1.00 95.62 106 SER A O 1
ATOM 822 N N . THR A 1 107 ? -5.813 -11.167 24.584 1.00 96.00 107 THR A N 1
ATOM 823 C CA . THR A 1 107 ? -5.898 -11.121 23.119 1.00 96.00 107 THR A CA 1
ATOM 824 C C . THR A 1 107 ? -4.520 -11.229 22.475 1.00 96.00 107 THR A C 1
ATOM 826 O O . THR A 1 107 ? -4.323 -12.060 21.595 1.00 96.00 107 THR A O 1
ATOM 829 N N . LEU A 1 108 ? -3.542 -10.447 22.943 1.00 95.69 108 LEU A N 1
ATOM 830 C CA . LEU A 1 108 ? -2.157 -10.503 22.464 1.00 95.69 108 LEU A CA 1
ATOM 831 C C . LEU A 1 108 ? -1.516 -11.872 22.738 1.00 95.69 108 LEU A C 1
ATOM 833 O O . LEU A 1 108 ? -0.772 -12.387 21.904 1.00 95.69 108 LEU A O 1
ATOM 837 N N . GLY A 1 109 ? -1.827 -12.485 23.883 1.00 96.75 109 GLY A N 1
ATOM 838 C CA . GLY A 1 109 ? -1.410 -13.846 24.213 1.00 96.75 109 GLY A CA 1
ATOM 839 C C . GLY A 1 109 ? -1.958 -14.883 23.229 1.00 96.75 109 GLY A C 1
ATOM 840 O O . GLY A 1 109 ? -1.198 -15.726 22.753 1.00 96.75 109 GLY A O 1
ATOM 841 N N . LEU A 1 110 ? -3.244 -14.788 22.876 1.00 97.12 110 LEU A N 1
ATOM 842 C CA . LEU A 1 110 ? -3.871 -15.642 21.864 1.00 97.12 110 LEU A CA 1
ATOM 843 C C . LEU A 1 110 ? -3.275 -15.397 20.475 1.00 97.12 110 LEU A C 1
ATOM 845 O O . LEU A 1 110 ? -2.877 -16.350 19.816 1.00 97.12 110 LEU A O 1
ATOM 849 N N . MET A 1 111 ? -3.116 -14.141 20.056 1.00 96.69 111 MET A N 1
ATOM 850 C CA . MET A 1 111 ? -2.478 -13.803 18.778 1.00 96.69 111 MET A CA 1
ATOM 851 C C . MET A 1 111 ? -1.083 -14.426 18.664 1.00 96.69 111 MET A C 1
ATOM 853 O O . MET A 1 111 ? -0.780 -15.092 17.675 1.00 96.69 111 MET A O 1
ATOM 857 N N . LYS A 1 112 ? -0.263 -14.296 19.715 1.00 95.00 112 LYS A N 1
ATOM 858 C CA . LYS A 1 112 ? 1.067 -14.911 19.769 1.00 95.00 112 LYS A CA 1
ATOM 859 C C . LYS A 1 112 ? 1.001 -16.440 19.716 1.00 95.00 112 LYS A C 1
ATOM 861 O O . LYS A 1 112 ? 1.831 -17.052 19.051 1.00 95.00 112 LYS A O 1
ATOM 866 N N . ALA A 1 113 ? 0.032 -17.060 20.391 1.00 96.50 113 ALA A N 1
ATOM 867 C CA . ALA A 1 113 ? -0.152 -18.513 20.371 1.00 96.50 113 ALA A CA 1
ATOM 868 C C . ALA A 1 113 ? -0.522 -19.049 18.976 1.00 96.50 113 ALA A C 1
ATOM 870 O O . ALA A 1 113 ? -0.154 -20.172 18.642 1.00 96.50 113 ALA A O 1
ATOM 871 N N . PHE A 1 114 ? -1.196 -18.239 18.157 1.00 95.00 114 PHE A N 1
ATOM 872 C CA . PHE A 1 114 ? -1.552 -18.558 16.771 1.00 95.00 114 PHE A CA 1
ATOM 873 C C . PHE A 1 114 ? -0.538 -18.034 15.736 1.00 95.00 114 PHE A C 1
ATOM 875 O O . PHE A 1 114 ? -0.792 -18.128 14.539 1.00 95.00 114 PHE A O 1
ATOM 882 N N . GLY A 1 115 ? 0.613 -17.502 16.169 1.00 91.50 115 GLY A N 1
ATOM 883 C CA . GLY A 1 115 ? 1.670 -17.026 15.270 1.00 91.50 115 GLY A CA 1
ATOM 884 C C . GLY A 1 115 ? 1.319 -15.756 14.489 1.00 91.50 115 GLY A C 1
ATOM 885 O O . GLY A 1 115 ? 1.900 -15.511 13.436 1.00 91.50 115 GLY A O 1
ATOM 886 N N . MET A 1 116 ? 0.368 -14.954 14.975 1.00 91.56 116 MET A N 1
ATOM 887 C CA . MET A 1 116 ? -0.013 -13.692 14.339 1.00 91.56 116 MET A CA 1
ATOM 888 C C . MET A 1 116 ? 0.959 -12.569 14.714 1.00 91.56 116 MET A C 1
ATOM 890 O O . MET A 1 116 ? 1.317 -12.406 15.884 1.00 91.56 116 MET A O 1
ATOM 894 N N . ASN A 1 117 ? 1.338 -11.766 13.721 1.00 88.00 117 ASN A N 1
ATOM 895 C CA . ASN A 1 117 ? 2.170 -10.580 13.909 1.00 88.00 117 ASN A CA 1
ATOM 896 C C . ASN A 1 117 ? 1.329 -9.359 14.310 1.00 88.00 117 ASN A C 1
ATOM 898 O O . ASN A 1 117 ? 0.115 -9.337 14.117 1.00 88.00 117 ASN A O 1
ATOM 902 N N . LEU A 1 118 ? 1.993 -8.345 14.872 1.00 88.69 118 LEU A N 1
ATOM 903 C CA . LEU A 1 118 ? 1.405 -7.022 15.072 1.00 88.69 118 LEU A CA 1
ATOM 904 C C . LEU A 1 118 ? 1.728 -6.143 13.867 1.00 88.69 118 LEU A C 1
ATOM 906 O O . LEU A 1 118 ? 2.884 -5.803 13.626 1.00 88.69 118 LEU A O 1
ATOM 910 N N . ASP A 1 119 ? 0.687 -5.778 13.140 1.00 87.25 119 ASP A N 1
ATOM 911 C CA . ASP A 1 119 ? 0.717 -4.943 11.947 1.00 87.25 119 ASP A CA 1
ATOM 912 C C . ASP A 1 119 ? -0.436 -3.929 11.980 1.00 87.25 119 ASP A C 1
ATOM 914 O O . ASP A 1 119 ? -1.194 -3.833 12.950 1.00 87.25 119 ASP A O 1
ATOM 918 N N . LEU A 1 120 ? -0.566 -3.144 10.913 1.00 87.81 120 LEU A N 1
ATOM 919 C CA . LEU A 1 120 ? -1.603 -2.123 10.790 1.00 87.81 120 LEU A CA 1
ATOM 920 C C . LEU A 1 120 ? -3.013 -2.702 10.962 1.00 87.81 120 LEU A C 1
ATOM 922 O O . LEU A 1 120 ? -3.844 -2.114 11.658 1.00 87.81 120 LEU A O 1
ATOM 926 N N . VAL A 1 121 ? -3.281 -3.854 10.349 1.00 91.56 121 VAL A N 1
ATOM 927 C CA . VAL A 1 121 ? -4.613 -4.460 10.296 1.00 91.56 121 VAL A CA 1
ATOM 928 C C . VAL A 1 121 ? -4.998 -5.026 11.661 1.00 91.56 121 VAL A C 1
ATOM 930 O O . VAL A 1 121 ? -6.067 -4.722 12.192 1.00 91.56 121 VAL A O 1
ATOM 933 N N . THR A 1 122 ? -4.109 -5.798 12.277 1.00 94.56 122 THR A N 1
ATOM 934 C CA . THR A 1 122 ? -4.327 -6.389 13.602 1.00 94.56 122 THR A CA 1
ATOM 935 C C . THR A 1 122 ? -4.408 -5.331 14.704 1.00 94.56 122 THR A C 1
ATOM 937 O O . THR A 1 122 ? -5.267 -5.430 15.580 1.00 94.56 122 THR A O 1
ATOM 940 N N . LEU A 1 123 ? -3.599 -4.265 14.655 1.00 93.81 123 LEU A N 1
ATOM 941 C CA . LEU A 1 123 ? -3.720 -3.146 15.597 1.00 93.81 123 LEU A CA 1
ATOM 942 C C . LEU A 1 123 ? -5.032 -2.379 15.395 1.00 93.81 123 LEU A C 1
ATOM 944 O O . LEU A 1 123 ? -5.681 -2.017 16.377 1.00 93.81 123 LEU A O 1
ATOM 948 N N . SER A 1 124 ? -5.473 -2.197 14.147 1.00 93.25 124 SER A N 1
ATOM 949 C CA . SER A 1 124 ? -6.784 -1.609 13.845 1.00 93.25 124 SER A CA 1
ATOM 950 C C . SER A 1 124 ? -7.927 -2.456 14.411 1.00 93.25 124 SER A C 1
ATOM 952 O O . SER A 1 124 ? -8.836 -1.910 15.037 1.00 93.25 124 SER A O 1
ATOM 954 N N . ALA A 1 125 ? -7.855 -3.788 14.301 1.00 95.12 125 ALA A N 1
ATOM 955 C CA . ALA A 1 125 ? -8.800 -4.687 14.966 1.00 95.12 125 ALA A CA 1
ATOM 956 C C . ALA A 1 125 ? -8.793 -4.520 16.493 1.00 95.12 125 ALA A C 1
ATOM 958 O O . ALA A 1 125 ? -9.862 -4.508 17.100 1.00 95.12 125 ALA A O 1
ATOM 959 N N . LEU A 1 126 ? -7.629 -4.340 17.130 1.00 95.06 126 LEU A N 1
ATOM 960 C CA . LEU A 1 126 ? -7.568 -4.064 18.571 1.00 95.06 126 LEU A CA 1
ATOM 961 C C . LEU A 1 126 ? -8.251 -2.737 18.928 1.00 95.06 126 LEU A C 1
ATOM 963 O O . LEU A 1 126 ? -9.010 -2.706 19.896 1.00 95.06 126 LEU A O 1
ATOM 967 N N . ILE A 1 127 ? -8.049 -1.675 18.142 1.00 93.62 127 ILE A N 1
ATOM 968 C CA . ILE A 1 127 ? -8.737 -0.387 18.343 1.00 93.62 127 ILE A CA 1
ATOM 969 C C . ILE A 1 127 ? -10.254 -0.566 18.215 1.00 93.62 127 ILE A C 1
ATOM 971 O O . ILE A 1 127 ? -10.995 -0.175 19.117 1.00 93.62 127 ILE A O 1
ATOM 975 N N . LEU A 1 128 ? -10.721 -1.207 17.139 1.00 93.44 128 LEU A N 1
ATOM 976 C CA . LEU A 1 128 ? -12.142 -1.500 16.918 1.00 93.44 128 LEU A CA 1
ATOM 977 C C . LEU A 1 128 ? -12.726 -2.369 18.040 1.00 93.44 128 LEU A C 1
ATOM 979 O O . LEU A 1 128 ? -13.881 -2.193 18.430 1.00 93.44 128 LEU A O 1
ATOM 983 N N . SER A 1 129 ? -11.917 -3.270 18.606 1.00 93.75 129 SER A N 1
ATOM 984 C CA . SER A 1 129 ? -12.355 -4.159 19.678 1.00 93.75 129 SER A CA 1
ATOM 985 C C . SER A 1 129 ? -12.692 -3.439 20.982 1.00 93.75 129 SER A C 1
ATOM 987 O O . SER A 1 129 ? -13.474 -3.976 21.760 1.00 93.75 129 SER A O 1
ATOM 989 N N . ILE A 1 130 ? -12.176 -2.223 21.219 1.00 91.12 130 ILE A N 1
ATOM 990 C CA . ILE A 1 130 ? -12.360 -1.483 22.481 1.00 91.12 130 ILE A CA 1
ATOM 991 C C . ILE A 1 130 ? -13.837 -1.379 22.870 1.00 91.12 130 ILE A C 1
ATOM 993 O O . ILE A 1 130 ? -14.164 -1.583 24.039 1.00 91.12 130 ILE A O 1
ATOM 997 N N . GLY A 1 131 ? -14.725 -1.130 21.901 1.00 83.06 131 GLY A N 1
ATOM 998 C CA . GLY A 1 131 ? -16.168 -1.070 22.141 1.00 83.06 131 GLY A CA 1
ATOM 999 C C . GLY A 1 131 ? -16.731 -2.391 22.673 1.00 83.06 131 GLY A C 1
ATOM 1000 O O . GLY A 1 131 ? -17.423 -2.402 23.688 1.00 83.06 131 GLY A O 1
ATOM 1001 N N . PHE A 1 132 ? -16.366 -3.513 22.050 1.00 85.06 132 PHE A N 1
ATOM 1002 C CA . PHE A 1 132 ? -16.792 -4.846 22.490 1.00 85.06 132 PHE A CA 1
ATOM 1003 C C . PHE A 1 132 ? -16.175 -5.243 23.836 1.00 85.06 132 PHE A C 1
ATOM 1005 O O . PHE A 1 132 ? -16.830 -5.884 24.655 1.00 85.06 132 PHE A O 1
ATOM 1012 N N . VAL A 1 133 ? -14.922 -4.842 24.081 1.00 86.25 133 VAL A N 1
ATOM 1013 C CA . VAL A 1 133 ? -14.180 -5.174 25.304 1.00 86.25 133 VAL A CA 1
ATOM 1014 C C . VAL A 1 133 ? -14.864 -4.610 26.550 1.00 86.25 133 VAL A C 1
ATOM 1016 O O . VAL A 1 133 ? -14.920 -5.286 27.585 1.00 86.25 133 VAL A O 1
ATOM 1019 N N . VAL A 1 134 ? -15.390 -3.387 26.462 1.00 88.31 134 VAL A N 1
ATOM 1020 C CA . VAL A 1 134 ? -16.026 -2.721 27.606 1.00 88.31 134 VAL A CA 1
ATOM 1021 C C . VAL A 1 134 ? -17.498 -3.047 27.769 1.00 88.31 134 VAL A C 1
ATOM 1023 O O . VAL A 1 134 ? -17.967 -3.018 28.901 1.00 88.31 134 VAL A O 1
ATOM 1026 N N . ASP A 1 135 ? -18.209 -3.387 26.696 1.00 88.31 135 ASP A N 1
ATOM 1027 C CA . ASP A 1 135 ? -19.661 -3.592 26.728 1.00 88.31 135 ASP A CA 1
ATOM 1028 C C . ASP A 1 135 ? -20.067 -4.681 27.737 1.00 88.31 135 ASP A C 1
ATOM 1030 O O . ASP A 1 135 ? -20.717 -4.400 28.747 1.00 88.31 135 ASP A O 1
ATOM 1034 N N . THR A 1 136 ? -19.550 -5.902 27.561 1.00 87.00 136 THR A N 1
ATOM 1035 C CA . THR A 1 136 ? -19.817 -7.028 28.478 1.00 87.00 136 THR A CA 1
ATOM 1036 C C . THR A 1 136 ? -19.384 -6.710 29.911 1.00 87.00 136 THR A C 1
ATOM 1038 O O . THR A 1 136 ? -20.055 -7.064 30.881 1.00 87.00 136 THR A O 1
ATOM 1041 N N . SER A 1 137 ? -18.265 -5.999 30.045 1.00 89.19 137 SER A N 1
ATOM 1042 C CA . SER A 1 137 ? -17.680 -5.633 31.332 1.00 89.19 137 SER A CA 1
ATOM 1043 C C . SER A 1 137 ? -18.568 -4.667 32.118 1.00 89.19 137 SER A C 1
ATOM 1045 O O . SER A 1 137 ? -18.800 -4.862 33.312 1.00 89.19 137 SER A O 1
ATOM 1047 N N . ILE A 1 138 ? -19.097 -3.642 31.446 1.00 89.50 138 ILE A N 1
ATOM 1048 C CA . ILE A 1 138 ? -20.001 -2.647 32.031 1.00 89.50 138 ILE A CA 1
ATOM 1049 C C . ILE A 1 138 ? -21.302 -3.317 32.470 1.00 89.50 138 ILE A C 1
ATOM 1051 O O . ILE A 1 138 ? -21.754 -3.090 33.591 1.00 89.50 138 ILE A O 1
ATOM 1055 N N . VAL A 1 139 ? -21.877 -4.167 31.616 1.00 90.00 139 VAL A N 1
ATOM 1056 C CA . VAL A 1 139 ? -23.153 -4.842 31.884 1.00 90.00 139 VAL A CA 1
ATOM 1057 C C . VAL A 1 139 ? -23.059 -5.746 33.120 1.00 90.00 139 VAL A C 1
ATOM 1059 O O . VAL A 1 139 ? -23.934 -5.688 33.986 1.00 90.00 139 VAL A O 1
ATOM 1062 N N . VAL A 1 140 ? -21.969 -6.512 33.272 1.00 91.56 140 VAL A N 1
ATOM 1063 C CA . VAL A 1 140 ? -21.741 -7.338 34.473 1.00 91.56 140 VAL A CA 1
ATOM 1064 C C . VAL A 1 140 ? -21.564 -6.466 35.721 1.00 91.56 140 VAL A C 1
ATOM 1066 O O . VAL A 1 140 ? -22.253 -6.685 36.717 1.00 91.56 140 VAL A O 1
ATOM 1069 N N . VAL A 1 141 ? -20.693 -5.447 35.686 1.00 90.56 141 VAL A N 1
ATOM 1070 C CA . VAL A 1 141 ? -20.456 -4.570 36.853 1.00 90.56 141 VAL A CA 1
ATOM 1071 C C . VAL A 1 141 ? -21.730 -3.850 37.290 1.00 90.56 141 VAL A C 1
ATOM 1073 O O . VAL A 1 141 ? -21.991 -3.740 38.491 1.00 90.56 141 VAL A O 1
ATOM 1076 N N . GLU A 1 142 ? -22.533 -3.369 36.342 1.00 88.75 142 GLU A N 1
ATOM 1077 C CA . GLU A 1 142 ? -23.770 -2.659 36.652 1.00 88.75 142 GLU A CA 1
ATOM 1078 C C . GLU A 1 142 ? -24.830 -3.593 37.242 1.00 88.75 142 GLU A C 1
ATOM 1080 O O . GLU A 1 142 ? -25.529 -3.207 38.181 1.00 88.75 142 GLU A O 1
ATOM 1085 N N . ASN A 1 143 ? -24.916 -4.847 36.788 1.00 90.94 143 ASN A N 1
ATOM 1086 C CA . ASN A 1 143 ? -25.868 -5.778 37.389 1.00 90.94 143 ASN A CA 1
ATOM 1087 C C . ASN A 1 143 ? -25.441 -6.227 38.791 1.00 90.94 143 ASN A C 1
ATOM 1089 O O . ASN A 1 143 ? -26.265 -6.265 39.708 1.00 90.94 143 ASN A O 1
ATOM 1093 N N . VAL A 1 144 ? -24.143 -6.466 39.005 1.00 90.25 144 VAL A N 1
ATOM 1094 C CA . VAL A 1 144 ? -23.591 -6.702 40.349 1.00 90.25 144 VAL A CA 1
ATOM 1095 C C . VAL A 1 144 ? -23.892 -5.511 41.265 1.00 90.25 144 VAL A C 1
ATOM 1097 O O . VAL A 1 144 ? -24.364 -5.685 42.391 1.00 90.25 144 VAL A O 1
ATOM 1100 N N . ASN A 1 145 ? -23.714 -4.282 40.774 1.00 87.50 145 ASN A N 1
ATOM 1101 C CA . ASN A 1 145 ? -24.080 -3.066 41.495 1.00 87.50 145 ASN A CA 1
ATOM 1102 C C . ASN A 1 145 ? -25.587 -2.984 41.811 1.00 87.50 145 ASN A C 1
ATOM 1104 O O . ASN A 1 145 ? -25.976 -2.665 42.937 1.00 87.50 145 ASN A O 1
ATOM 1108 N N . SER A 1 146 ? -26.447 -3.298 40.845 1.00 88.12 146 SER A N 1
ATOM 1109 C CA . SER A 1 146 ? -27.900 -3.339 41.027 1.00 88.12 146 SER A CA 1
ATOM 1110 C C . SER A 1 146 ? -28.290 -4.310 42.146 1.00 88.12 146 SER A C 1
ATOM 1112 O O . SER A 1 146 ? -29.075 -3.965 43.033 1.00 88.12 146 SER A O 1
ATOM 1114 N N . HIS A 1 147 ? -27.687 -5.500 42.181 1.00 90.62 147 HIS A N 1
ATOM 1115 C CA . HIS A 1 147 ? -27.895 -6.476 43.251 1.00 90.62 147 HIS A CA 1
ATOM 1116 C C . HIS A 1 147 ? -27.358 -6.022 44.610 1.00 90.62 147 HIS A C 1
ATOM 1118 O O . HIS A 1 147 ? -28.031 -6.215 45.626 1.00 90.62 147 HIS A O 1
ATOM 1124 N N . PHE A 1 148 ? -26.198 -5.371 44.633 1.00 87.81 148 PHE A N 1
ATOM 1125 C CA . PHE A 1 148 ? -25.631 -4.789 45.846 1.00 87.81 148 PHE A CA 1
ATOM 1126 C C . PHE A 1 148 ? -26.519 -3.666 46.408 1.00 87.81 148 PHE A C 1
ATOM 1128 O O . PHE A 1 148 ? -26.813 -3.629 47.602 1.00 87.81 148 PHE A O 1
ATOM 1135 N N . SER A 1 149 ? -27.049 -2.802 45.537 1.00 85.62 149 SER A N 1
ATOM 1136 C CA . SER A 1 149 ? -27.970 -1.714 45.894 1.00 85.62 149 SER A CA 1
ATOM 1137 C C . SER A 1 149 ? -29.310 -2.214 46.449 1.00 85.62 149 SER A C 1
ATOM 1139 O O . SER A 1 149 ? -29.958 -1.512 47.225 1.00 85.62 149 SER A O 1
ATOM 1141 N N . LYS A 1 150 ? -29.709 -3.452 46.119 1.00 89.88 150 LYS A N 1
ATOM 1142 C CA . LYS A 1 150 ? -30.870 -4.149 46.708 1.00 89.88 150 LYS A CA 1
ATOM 1143 C C . LYS A 1 150 ? -30.596 -4.705 48.120 1.00 89.88 150 LYS A C 1
ATOM 1145 O O . LYS A 1 150 ? -31.469 -5.354 48.691 1.00 89.88 150 LYS A O 1
ATOM 1150 N N . GLY A 1 151 ? -29.415 -4.457 48.694 1.00 88.25 151 GLY A N 1
ATOM 1151 C CA . GLY A 1 151 ? -29.051 -4.827 50.066 1.00 88.25 151 GLY A CA 1
ATOM 1152 C C . GLY A 1 151 ? -28.357 -6.184 50.217 1.00 88.25 151 GLY A C 1
ATOM 1153 O O . GLY A 1 151 ? -28.181 -6.636 51.348 1.00 88.25 151 GLY A O 1
ATOM 1154 N N . LYS A 1 152 ? -27.963 -6.841 49.115 1.00 91.19 152 LYS A N 1
ATOM 1155 C CA . LYS A 1 152 ? -27.166 -8.080 49.158 1.00 91.19 152 LYS A CA 1
ATOM 1156 C C . LYS A 1 152 ? -25.721 -7.789 49.577 1.00 91.19 152 LYS A C 1
ATOM 1158 O O . LYS A 1 152 ? -25.224 -6.679 49.381 1.00 91.19 152 LYS A O 1
ATOM 1163 N N . THR A 1 153 ? -25.026 -8.787 50.131 1.00 92.12 153 THR A N 1
ATOM 1164 C CA . THR A 1 153 ? -23.572 -8.671 50.332 1.00 92.12 153 THR A CA 1
ATOM 1165 C C . THR A 1 153 ? -22.877 -8.574 48.972 1.00 92.12 153 THR A C 1
ATOM 1167 O O . THR A 1 153 ? -23.410 -9.064 47.980 1.00 92.12 153 THR A O 1
ATOM 1170 N N . ILE A 1 154 ? -21.695 -7.952 48.892 1.00 89.19 154 ILE A N 1
ATOM 1171 C CA . ILE A 1 154 ? -20.984 -7.828 47.607 1.00 89.19 154 ILE A CA 1
ATOM 1172 C C . ILE A 1 154 ? -20.651 -9.195 46.994 1.00 89.19 154 ILE A C 1
ATOM 1174 O O . ILE A 1 154 ? -20.642 -9.335 45.778 1.00 89.19 154 ILE A O 1
ATOM 1178 N N . TYR A 1 155 ? -20.434 -10.206 47.839 1.00 93.12 155 TYR A N 1
ATOM 1179 C CA . TYR A 1 155 ? -20.172 -11.575 47.414 1.00 93.12 155 TYR A CA 1
ATOM 1180 C C . TYR A 1 155 ? -21.408 -12.203 46.755 1.00 93.12 155 TYR A C 1
ATOM 1182 O O . TYR A 1 155 ? -21.329 -12.657 45.617 1.00 93.12 155 TYR A O 1
ATOM 1190 N N . ASP A 1 156 ? -22.566 -12.141 47.421 1.00 92.81 156 ASP A N 1
ATOM 1191 C CA . ASP A 1 156 ? -23.822 -12.672 46.869 1.00 92.81 156 ASP A CA 1
ATOM 1192 C C . ASP A 1 156 ? -24.273 -11.869 45.643 1.00 92.81 156 ASP A C 1
ATOM 1194 O O . ASP A 1 156 ? -24.771 -12.423 44.668 1.00 92.81 156 ASP A O 1
ATOM 1198 N N . ALA A 1 157 ? -24.065 -10.549 45.663 1.00 92.19 157 ALA A N 1
ATOM 1199 C CA . ALA A 1 157 ? -24.361 -9.678 44.535 1.00 92.19 157 ALA A CA 1
ATOM 1200 C C . ALA A 1 157 ? -23.492 -9.992 43.310 1.00 92.19 157 ALA A C 1
ATOM 1202 O O . ALA A 1 157 ? -23.990 -9.907 42.190 1.00 92.19 157 ALA A O 1
ATOM 1203 N N . ALA A 1 158 ? -22.221 -10.357 43.512 1.00 93.00 158 ALA A N 1
ATOM 1204 C CA . ALA A 1 158 ? -21.319 -10.753 42.437 1.00 93.00 158 ALA A CA 1
ATOM 1205 C C . ALA A 1 158 ? -21.758 -12.068 41.781 1.00 93.00 158 ALA A C 1
ATOM 1207 O O . ALA A 1 158 ? -21.747 -12.154 40.557 1.00 93.00 158 ALA A O 1
ATOM 1208 N N . ILE A 1 159 ? -22.185 -13.059 42.571 1.00 93.94 159 ILE A N 1
ATOM 1209 C CA . ILE A 1 159 ? -22.687 -14.341 42.054 1.00 93.94 159 ILE A CA 1
ATOM 1210 C C . ILE A 1 159 ? -24.015 -14.126 41.324 1.00 93.94 159 ILE A C 1
ATOM 1212 O O . ILE A 1 159 ? -24.090 -14.324 40.115 1.00 93.94 159 ILE A O 1
ATOM 1216 N N . ASP A 1 160 ? -25.030 -13.623 42.031 1.00 93.50 160 ASP A N 1
ATOM 1217 C CA . ASP A 1 160 ? -26.383 -13.497 41.483 1.00 93.50 160 ASP A CA 1
ATOM 1218 C C . ASP A 1 160 ? -26.432 -12.533 40.289 1.00 93.50 160 ASP A C 1
ATOM 1220 O O . ASP A 1 160 ? -27.128 -12.784 39.307 1.00 93.50 160 ASP A O 1
ATOM 1224 N N . GLY A 1 161 ? -25.680 -11.429 40.365 1.00 91.38 161 GLY A N 1
ATOM 1225 C CA . GLY A 1 161 ? -25.620 -10.441 39.294 1.00 91.38 161 GLY A CA 1
ATOM 1226 C C . GLY A 1 161 ? -24.937 -10.972 38.035 1.00 91.38 161 GLY A C 1
ATOM 1227 O O . GLY A 1 161 ? -25.351 -10.618 36.932 1.00 91.38 161 GLY A O 1
ATOM 1228 N N . THR A 1 162 ? -23.927 -11.833 38.182 1.00 93.25 162 THR A N 1
ATOM 1229 C CA . THR A 1 162 ? -23.250 -12.458 37.037 1.00 93.25 162 THR A CA 1
ATOM 1230 C C . THR A 1 162 ? -24.101 -13.571 36.440 1.00 93.25 162 THR A C 1
ATOM 1232 O O . THR A 1 162 ? -24.244 -13.613 35.221 1.00 93.25 162 THR A O 1
ATOM 1235 N N . ASP A 1 163 ? -24.718 -14.422 37.264 1.00 93.38 163 ASP A N 1
ATOM 1236 C CA . ASP A 1 163 ? -25.558 -15.536 36.804 1.00 93.38 163 ASP A CA 1
ATOM 1237 C C . ASP A 1 163 ? -26.758 -15.058 35.970 1.00 93.38 163 ASP A C 1
ATOM 1239 O O . ASP A 1 163 ? -27.094 -15.671 34.956 1.00 93.38 163 ASP A O 1
ATOM 1243 N N . GLU A 1 164 ? -27.372 -13.930 36.341 1.00 92.81 164 GLU A N 1
ATOM 1244 C CA . GLU A 1 164 ? -28.476 -13.332 35.575 1.00 92.81 164 GLU A CA 1
ATOM 1245 C C . GLU A 1 164 ? -28.034 -12.842 34.182 1.00 92.81 164 GLU A C 1
ATOM 1247 O O . GLU A 1 164 ? -28.796 -12.908 33.217 1.00 92.81 164 GLU A O 1
ATOM 1252 N N . ILE A 1 165 ? -26.792 -12.368 34.063 1.00 92.12 165 ILE A N 1
ATOM 1253 C CA . ILE A 1 165 ? -26.261 -11.699 32.864 1.00 92.12 165 ILE A CA 1
ATOM 1254 C C . ILE A 1 165 ? -25.457 -12.662 31.981 1.00 92.12 165 ILE A C 1
ATOM 1256 O O . ILE A 1 165 ? -25.282 -12.404 30.790 1.00 92.12 165 ILE A O 1
ATOM 1260 N N . ALA A 1 166 ? -24.994 -13.791 32.521 1.00 91.69 166 ALA A N 1
ATOM 1261 C CA . ALA A 1 166 ? -24.095 -14.710 31.833 1.00 91.69 166 ALA A CA 1
ATOM 1262 C C . ALA A 1 166 ? -24.667 -15.214 30.501 1.00 91.69 166 ALA A C 1
ATOM 1264 O O . ALA A 1 166 ? -24.002 -15.108 29.470 1.00 91.69 166 ALA A O 1
ATOM 1265 N N . ILE A 1 167 ? -25.908 -15.712 30.496 1.00 90.75 167 ILE A N 1
ATOM 1266 C CA . ILE A 1 167 ? -26.551 -16.221 29.274 1.00 90.75 167 ILE A CA 1
ATOM 1267 C C . ILE A 1 167 ? -26.776 -15.096 28.247 1.00 90.75 167 ILE A C 1
ATOM 1269 O O . ILE A 1 167 ? -26.339 -15.275 27.108 1.00 90.75 167 ILE A O 1
ATOM 1273 N N . PRO A 1 168 ? -27.378 -13.938 28.601 1.00 90.56 168 PRO A N 1
ATOM 1274 C CA . PRO A 1 168 ? -27.483 -12.798 27.686 1.00 90.56 168 PRO A CA 1
ATOM 1275 C C . PRO A 1 168 ? -26.144 -12.359 27.081 1.00 90.56 168 PRO A C 1
ATOM 1277 O O . PRO A 1 168 ? -26.064 -12.125 25.876 1.00 90.56 168 PRO A O 1
ATOM 1280 N N . SER A 1 169 ? -25.082 -12.298 27.887 1.00 91.75 169 SER A N 1
ATOM 1281 C CA . SER A 1 169 ? -23.747 -11.889 27.438 1.00 91.75 169 SER A CA 1
ATOM 1282 C C . SER A 1 169 ? -23.105 -12.901 26.492 1.00 91.75 169 SER A C 1
ATOM 1284 O O . SER A 1 169 ? -22.564 -12.516 25.456 1.00 91.75 169 SER A O 1
ATOM 1286 N N . ILE A 1 170 ? -23.198 -14.201 26.794 1.00 92.56 170 ILE A N 1
ATOM 1287 C CA . ILE A 1 170 ? -22.716 -15.264 25.897 1.00 92.56 170 ILE A CA 1
ATOM 1288 C C . ILE A 1 170 ? -23.500 -15.236 24.580 1.00 92.56 170 ILE A C 1
ATOM 1290 O O . ILE A 1 170 ? -22.907 -15.355 23.507 1.00 92.56 170 ILE A O 1
ATOM 1294 N N . ALA A 1 171 ? -24.820 -15.050 24.648 1.00 90.19 171 ALA A N 1
ATOM 1295 C CA . ALA A 1 171 ? -25.689 -14.974 23.480 1.00 90.19 171 ALA A CA 1
ATOM 1296 C C . ALA A 1 171 ? -25.331 -13.785 22.571 1.00 90.19 171 ALA A C 1
ATOM 1298 O O . ALA A 1 171 ? -25.144 -13.959 21.361 1.00 90.19 171 ALA A O 1
ATOM 1299 N N . GLY A 1 172 ? -25.146 -12.602 23.166 1.00 90.62 172 GLY A N 1
ATOM 1300 C CA . GLY A 1 172 ? -24.700 -11.394 22.472 1.00 90.62 172 GLY A CA 1
ATOM 1301 C C . GLY A 1 172 ? -23.324 -11.567 21.827 1.00 90.62 172 GLY A C 1
ATOM 1302 O O . GLY A 1 172 ? -23.181 -11.355 20.624 1.00 90.62 172 GLY A O 1
ATOM 1303 N N . ALA A 1 173 ? -22.333 -12.048 22.585 1.00 92.31 173 ALA A N 1
ATOM 1304 C CA . ALA A 1 173 ? -20.986 -12.296 22.071 1.00 92.31 173 ALA A CA 1
ATOM 1305 C C . ALA A 1 173 ? -20.983 -13.314 20.918 1.00 92.31 173 ALA A C 1
ATOM 1307 O O . ALA A 1 173 ? -20.346 -13.080 19.894 1.00 92.31 173 ALA A O 1
ATOM 1308 N N . THR A 1 174 ? -21.742 -14.408 21.038 1.00 92.38 174 THR A N 1
ATOM 1309 C CA . THR A 1 174 ? -21.868 -15.432 19.984 1.00 92.38 174 THR A CA 1
ATOM 1310 C C . THR A 1 174 ? -22.449 -14.846 18.698 1.00 92.38 174 THR A C 1
ATOM 1312 O O . THR A 1 174 ? -21.974 -15.161 17.609 1.00 92.38 174 THR A O 1
ATOM 1315 N N . THR A 1 175 ? -23.438 -13.957 18.816 1.00 90.81 175 THR A N 1
ATOM 1316 C CA . THR A 1 175 ? -24.044 -13.274 17.664 1.00 90.81 175 THR A CA 1
ATOM 1317 C C . THR A 1 175 ? -23.033 -12.379 16.945 1.00 90.81 175 THR A C 1
ATOM 1319 O O . THR A 1 175 ? -23.020 -12.329 15.721 1.00 90.81 175 THR A O 1
ATOM 1322 N N . THR A 1 176 ? -22.131 -11.721 17.673 1.00 91.75 176 THR A N 1
ATOM 1323 C CA . THR A 1 176 ? -21.047 -10.943 17.054 1.00 91.75 176 THR A CA 1
ATOM 1324 C C . THR A 1 176 ? -19.989 -11.851 16.422 1.00 91.75 176 THR A C 1
ATOM 1326 O O . THR A 1 176 ? -19.556 -11.611 15.297 1.00 91.75 176 THR A O 1
ATOM 1329 N N . LEU A 1 177 ? -19.595 -12.929 17.107 1.00 94.12 177 LEU A N 1
ATOM 1330 C CA . LEU A 1 177 ? -18.591 -13.878 16.614 1.00 94.12 177 LEU A CA 1
ATOM 1331 C C . LEU A 1 177 ? -19.035 -14.588 15.326 1.00 94.12 177 LEU A C 1
ATOM 1333 O O . LEU A 1 177 ? -18.220 -14.771 14.423 1.00 94.12 177 LEU A O 1
ATOM 1337 N N . ILE A 1 178 ? -20.316 -14.958 15.208 1.00 93.00 178 ILE A N 1
ATOM 1338 C CA . ILE A 1 178 ? -20.820 -15.681 14.032 1.00 93.00 178 ILE A CA 1
ATOM 1339 C C . ILE A 1 178 ? -20.810 -14.819 12.762 1.00 93.00 178 ILE A C 1
ATOM 1341 O O . ILE A 1 178 ? -20.677 -15.358 11.668 1.00 93.00 178 ILE A O 1
ATOM 1345 N N . VAL A 1 179 ? -20.905 -13.490 12.895 1.00 92.19 179 VAL A N 1
ATOM 1346 C CA . VAL A 1 179 ? -20.787 -12.548 11.768 1.00 92.19 179 VAL A CA 1
ATOM 1347 C C . VAL A 1 179 ? -19.346 -12.472 11.260 1.00 92.19 179 VAL A C 1
ATOM 1349 O O . VAL A 1 179 ? -19.126 -12.331 10.061 1.00 92.19 179 VAL A O 1
ATOM 1352 N N . LEU A 1 180 ? -18.364 -12.602 12.155 1.00 93.12 180 LEU A N 1
ATOM 1353 C CA . LEU A 1 180 ? -16.939 -12.562 11.809 1.00 93.12 180 LEU A CA 1
ATOM 1354 C C . LEU A 1 180 ? -16.434 -13.887 11.228 1.00 93.12 180 LEU A C 1
ATOM 1356 O O . LEU A 1 180 ? -15.451 -13.905 10.495 1.00 93.12 180 LEU A O 1
ATOM 1360 N N . PHE A 1 181 ? -17.089 -15.002 11.552 1.00 91.25 181 PHE A N 1
ATOM 1361 C CA . PHE A 1 181 ? -16.627 -16.334 11.169 1.00 91.25 181 PHE A CA 1
ATOM 1362 C C . PHE A 1 181 ? -16.541 -16.558 9.643 1.00 91.25 181 PHE A C 1
ATOM 1364 O O . PHE A 1 181 ? -15.507 -17.052 9.192 1.00 91.25 181 PHE A O 1
ATOM 1371 N N . PRO A 1 182 ? -17.534 -16.158 8.817 1.00 89.31 182 PRO A N 1
ATOM 1372 C CA . PRO A 1 182 ? -17.423 -16.212 7.358 1.00 89.31 182 PRO A CA 1
ATOM 1373 C C . PRO A 1 182 ? -16.193 -15.507 6.781 1.00 89.31 182 PRO A C 1
ATOM 1375 O O . PRO A 1 182 ? -15.620 -15.986 5.806 1.00 89.31 182 PRO A O 1
ATOM 1378 N N . LEU A 1 183 ? -15.760 -14.401 7.398 1.00 90.25 183 LEU A N 1
ATOM 1379 C CA . LEU A 1 183 ? -14.652 -13.580 6.903 1.00 90.25 183 LEU A CA 1
ATOM 1380 C C . LEU A 1 183 ? -13.302 -14.315 6.934 1.00 90.25 183 LEU A C 1
ATOM 1382 O O . LEU A 1 183 ? -12.360 -13.915 6.257 1.00 90.25 183 LEU A O 1
ATOM 1386 N N . LEU A 1 184 ? -13.197 -15.409 7.696 1.00 91.06 184 LEU A N 1
ATOM 1387 C CA . LEU A 1 184 ? -11.982 -16.222 7.778 1.00 91.06 184 LEU A CA 1
ATOM 1388 C C . LEU A 1 184 ? -11.699 -17.011 6.493 1.00 91.06 184 LEU A C 1
ATOM 1390 O O . LEU A 1 184 ? -10.542 -17.346 6.230 1.00 91.06 184 LEU A O 1
ATOM 1394 N N . PHE A 1 185 ? -12.740 -17.297 5.709 1.00 87.81 185 PHE A N 1
ATOM 1395 C CA . PHE A 1 185 ? -12.681 -18.159 4.527 1.00 87.81 185 PHE A CA 1
ATOM 1396 C C . PHE A 1 185 ? -12.550 -17.388 3.213 1.00 87.81 185 PHE A C 1
ATOM 1398 O O . PHE A 1 185 ? -12.567 -18.004 2.155 1.00 87.81 185 PHE A O 1
ATOM 1405 N N . ILE A 1 186 ? -12.415 -16.062 3.275 1.00 85.75 186 ILE A N 1
ATOM 1406 C CA . ILE A 1 186 ? -12.183 -15.241 2.088 1.00 85.75 186 ILE A CA 1
ATOM 1407 C C . ILE A 1 186 ? -10.785 -15.542 1.540 1.00 85.75 186 ILE A C 1
ATOM 1409 O O . ILE A 1 186 ? -9.823 -15.711 2.305 1.00 85.75 186 ILE A O 1
ATOM 1413 N N . GLU A 1 187 ? -10.693 -15.611 0.217 1.00 84.12 187 GLU A N 1
ATOM 1414 C CA . GLU A 1 187 ? -9.451 -15.771 -0.535 1.00 84.12 187 GLU A CA 1
ATOM 1415 C C . GLU A 1 187 ? -9.051 -14.455 -1.222 1.00 84.12 187 GLU A C 1
ATOM 1417 O O . GLU A 1 187 ? -9.744 -13.441 -1.141 1.00 84.12 187 GLU A O 1
ATOM 1422 N N . GLY A 1 188 ? -7.882 -14.447 -1.859 1.00 81.38 188 GLY A N 1
ATOM 1423 C CA . GLY A 1 188 ? -7.357 -13.263 -2.531 1.00 81.38 188 GLY A CA 1
ATOM 1424 C C . GLY A 1 188 ? -6.990 -12.120 -1.580 1.00 81.38 188 GLY A C 1
ATOM 1425 O O . GLY A 1 188 ? -6.868 -12.290 -0.364 1.00 81.38 188 GLY A O 1
ATOM 1426 N N . PHE A 1 189 ? -6.813 -10.936 -2.164 1.00 79.75 189 PHE A N 1
ATOM 1427 C CA . PHE A 1 189 ? -6.327 -9.743 -1.472 1.00 79.75 189 PHE A CA 1
ATOM 1428 C C . PHE A 1 189 ? -7.194 -9.354 -0.261 1.00 79.75 189 PHE A C 1
ATOM 1430 O O . PHE A 1 189 ? -6.687 -9.104 0.833 1.00 79.75 189 PHE A O 1
ATOM 1437 N N . VAL A 1 190 ? -8.522 -9.369 -0.420 1.00 81.69 190 VAL A N 1
ATOM 1438 C CA . VAL A 1 190 ? -9.449 -9.057 0.679 1.00 81.69 190 VAL A CA 1
ATOM 1439 C C . VAL A 1 190 ? -9.356 -10.093 1.793 1.00 81.69 190 VAL A C 1
ATOM 1441 O O . VAL A 1 190 ? -9.385 -9.724 2.966 1.00 81.69 190 VAL A O 1
ATOM 1444 N N . GLY A 1 191 ? -9.162 -11.371 1.466 1.00 86.31 191 GLY A N 1
ATOM 1445 C CA . GLY A 1 191 ? -8.940 -12.410 2.466 1.00 86.31 191 GLY A CA 1
ATOM 1446 C C . GLY A 1 191 ? -7.685 -12.181 3.305 1.00 86.31 191 GLY A C 1
ATOM 1447 O O . GLY A 1 191 ? -7.735 -12.335 4.528 1.00 86.31 191 GLY A O 1
ATOM 1448 N N . GLU A 1 192 ? -6.586 -11.748 2.686 1.00 85.44 192 GLU A N 1
ATOM 1449 C CA . GLU A 1 192 ? -5.335 -11.441 3.392 1.00 85.44 192 GLU A CA 1
ATOM 1450 C C . GLU A 1 192 ? -5.484 -10.296 4.401 1.00 85.44 192 GLU A C 1
ATOM 1452 O O . GLU A 1 192 ? -4.853 -10.331 5.457 1.00 85.44 192 GLU A O 1
ATOM 1457 N N . MET A 1 193 ? -6.369 -9.327 4.142 1.00 86.00 193 MET A N 1
ATOM 1458 C CA . MET A 1 193 ? -6.654 -8.237 5.081 1.00 86.00 193 MET A CA 1
ATOM 1459 C C . MET A 1 193 ? -7.723 -8.602 6.121 1.00 86.00 193 MET A C 1
ATOM 1461 O O . MET A 1 193 ? -7.556 -8.363 7.317 1.00 86.00 193 MET A O 1
ATOM 1465 N N . PHE A 1 194 ? -8.843 -9.196 5.711 1.00 89.50 194 PHE A N 1
ATOM 1466 C CA . PHE A 1 194 ? -9.969 -9.440 6.618 1.00 89.50 194 PHE A CA 1
ATOM 1467 C C . PHE A 1 194 ? -9.754 -10.634 7.545 1.00 89.50 194 PHE A C 1
ATOM 1469 O O . PHE A 1 194 ? -10.294 -10.634 8.655 1.00 89.50 194 PHE A O 1
ATOM 1476 N N . ARG A 1 195 ? -8.955 -11.635 7.154 1.00 92.25 195 ARG A N 1
ATOM 1477 C CA . ARG A 1 195 ? -8.655 -12.792 8.009 1.00 92.25 195 ARG A CA 1
ATOM 1478 C C . ARG A 1 195 ? -7.930 -12.391 9.303 1.00 92.25 195 ARG A C 1
ATOM 1480 O O . ARG A 1 195 ? -8.458 -12.721 10.369 1.00 92.25 195 ARG A O 1
ATOM 1487 N N . PRO A 1 196 ? -6.787 -11.670 9.284 1.00 94.12 196 PRO A N 1
ATOM 1488 C CA . PRO A 1 196 ? -6.140 -11.220 10.516 1.00 94.12 196 PRO A CA 1
ATOM 1489 C C . PRO A 1 196 ? -7.014 -10.242 11.310 1.00 94.12 196 PRO A C 1
ATOM 1491 O O . PRO A 1 196 ? -7.098 -10.375 12.530 1.00 94.12 196 PRO A O 1
ATOM 1494 N N . LEU A 1 197 ? -7.741 -9.334 10.643 1.00 94.94 197 LEU A N 1
ATOM 1495 C CA . LEU A 1 197 ? -8.694 -8.426 11.296 1.00 94.94 197 LEU A CA 1
ATOM 1496 C C . LEU A 1 197 ? -9.753 -9.202 12.106 1.00 94.94 197 LEU A C 1
ATOM 1498 O O . LEU A 1 197 ? -9.965 -8.946 13.294 1.00 94.94 197 LEU A O 1
ATOM 1502 N N . SER A 1 198 ? -10.395 -10.181 11.466 1.00 95.06 198 SER A N 1
ATOM 1503 C CA . SER A 1 198 ? -11.483 -10.975 12.047 1.00 95.06 198 SER A CA 1
ATOM 1504 C C . SER A 1 198 ? -10.982 -11.890 13.158 1.00 95.06 198 SER A C 1
ATOM 1506 O O . SER A 1 198 ? -11.609 -11.957 14.213 1.00 95.06 198 SER A O 1
ATOM 1508 N N . MET A 1 199 ? -9.828 -12.541 12.975 1.00 96.25 199 MET A N 1
ATOM 1509 C CA . MET A 1 199 ? -9.198 -13.362 14.018 1.00 96.25 199 MET A CA 1
ATOM 1510 C C . MET A 1 199 ? -8.879 -12.543 15.270 1.00 96.25 199 MET A C 1
ATOM 1512 O O . MET A 1 199 ? -9.206 -12.964 16.381 1.00 96.25 199 MET A O 1
ATOM 1516 N N . THR A 1 200 ? -8.304 -11.348 15.112 1.00 96.75 200 THR A N 1
ATOM 1517 C CA . THR A 1 200 ? -8.006 -10.469 16.247 1.00 96.75 200 THR A CA 1
ATOM 1518 C C . THR A 1 200 ? -9.279 -10.024 16.973 1.00 96.75 200 THR A C 1
ATOM 1520 O O . THR A 1 200 ? -9.311 -10.052 18.205 1.00 96.75 200 THR A O 1
ATOM 1523 N N . LEU A 1 201 ? -10.352 -9.683 16.249 1.00 96.25 201 LEU A N 1
ATOM 1524 C CA . LEU A 1 201 ? -11.651 -9.363 16.857 1.00 96.25 201 LEU A CA 1
ATOM 1525 C C . LEU A 1 201 ? -12.263 -10.566 17.588 1.00 96.25 201 LEU A C 1
ATOM 1527 O O . LEU A 1 201 ? -12.753 -10.410 18.706 1.00 96.25 201 LEU A O 1
ATOM 1531 N N . ILE A 1 202 ? -12.190 -11.768 17.009 1.00 96.44 202 ILE A N 1
ATOM 1532 C CA . ILE A 1 202 ? -12.659 -13.008 17.643 1.00 96.44 202 ILE A CA 1
ATOM 1533 C C . ILE A 1 202 ? -11.912 -13.254 18.957 1.00 96.44 202 ILE A C 1
ATOM 1535 O O . ILE A 1 202 ? -12.546 -13.528 19.981 1.00 96.44 202 ILE A O 1
ATOM 1539 N N . PHE A 1 203 ? -10.585 -13.111 18.968 1.00 96.81 203 PHE A N 1
ATOM 1540 C CA . PHE A 1 203 ? -9.784 -13.238 20.186 1.00 96.81 203 PHE A CA 1
ATOM 1541 C C . PHE A 1 203 ? -10.116 -12.161 21.217 1.00 96.81 203 PHE A C 1
ATOM 1543 O O . PHE A 1 203 ? -10.206 -12.478 22.404 1.00 96.81 203 PHE A O 1
ATOM 1550 N N . ALA A 1 204 ? -10.352 -10.920 20.787 1.00 96.19 204 ALA A N 1
ATOM 1551 C CA . ALA A 1 204 ? -10.706 -9.826 21.683 1.00 96.19 204 ALA A CA 1
ATOM 1552 C C . ALA A 1 204 ? -12.082 -10.013 22.333 1.00 96.19 204 ALA A C 1
ATOM 1554 O O . ALA A 1 204 ? -12.203 -9.883 23.551 1.00 96.19 204 ALA A O 1
ATOM 1555 N N . ILE A 1 205 ? -13.100 -10.382 21.552 1.00 95.88 205 ILE A N 1
ATOM 1556 C CA . ILE A 1 205 ? -14.457 -10.648 22.050 1.00 95.88 205 ILE A CA 1
ATOM 1557 C C . ILE A 1 205 ? -14.452 -11.868 22.977 1.00 95.88 205 ILE A C 1
ATOM 1559 O O . ILE A 1 205 ? -15.024 -11.819 24.064 1.00 95.88 205 ILE A O 1
ATOM 1563 N N . SER A 1 206 ? -13.753 -12.941 22.595 1.00 95.94 206 SER A N 1
ATOM 1564 C CA . SER A 1 206 ? -13.647 -14.152 23.420 1.00 95.94 206 SER A CA 1
ATOM 1565 C C . SER A 1 206 ? -12.922 -13.878 24.742 1.00 95.94 206 SER A C 1
ATOM 1567 O O . SER A 1 206 ? -13.376 -14.310 25.802 1.00 95.94 206 SER A O 1
ATOM 1569 N N . SER A 1 207 ? -11.829 -13.109 24.699 1.00 95.94 207 SER A N 1
ATOM 1570 C CA . SER A 1 207 ? -11.087 -12.690 25.895 1.00 95.94 207 SER A CA 1
ATOM 1571 C C . SER A 1 207 ? -11.923 -11.770 26.787 1.00 95.94 207 SER A C 1
ATOM 1573 O O . SER A 1 207 ? -11.925 -11.944 28.004 1.00 95.94 207 SER A O 1
ATOM 1575 N N . SER A 1 208 ? -12.671 -10.830 26.196 1.00 95.50 208 SER A N 1
ATOM 1576 C CA . SER A 1 208 ? -13.596 -9.946 26.916 1.00 95.50 208 SER A CA 1
ATOM 1577 C C . SER A 1 208 ? -14.676 -10.738 27.642 1.00 95.50 208 SER A C 1
ATOM 1579 O O . SER A 1 208 ? -14.851 -10.548 28.842 1.00 95.50 208 SER A O 1
ATOM 1581 N N . LEU A 1 209 ? -15.333 -11.681 26.961 1.00 94.88 209 LEU A N 1
ATOM 1582 C CA . LEU A 1 209 ? -16.364 -12.527 27.560 1.00 94.88 209 LEU A CA 1
ATOM 1583 C C . LEU A 1 209 ? -15.806 -13.355 28.727 1.00 94.88 209 LEU A C 1
ATOM 1585 O O . LEU A 1 209 ? -16.402 -13.397 29.802 1.00 94.88 209 LEU A O 1
ATOM 1589 N N . PHE A 1 210 ? -14.637 -13.975 28.539 1.00 95.00 210 PHE A N 1
ATOM 1590 C CA . PHE A 1 210 ? -13.980 -14.768 29.578 1.00 95.00 210 PHE A CA 1
ATOM 1591 C C . PHE A 1 210 ? -13.642 -13.927 30.818 1.00 95.00 210 PHE A C 1
ATOM 1593 O O . PHE A 1 210 ? -13.943 -14.313 31.949 1.00 95.00 210 PHE A O 1
ATOM 1600 N N . ILE A 1 211 ? -13.052 -12.748 30.617 1.00 95.25 211 ILE A N 1
ATOM 1601 C CA . ILE A 1 211 ? -12.677 -11.837 31.705 1.00 95.25 211 ILE A CA 1
ATOM 1602 C C . ILE A 1 211 ? -13.914 -11.247 32.381 1.00 95.25 211 ILE A C 1
ATOM 1604 O O . ILE A 1 211 ? -13.935 -11.140 33.608 1.00 95.25 211 ILE A O 1
ATOM 1608 N N . ALA A 1 212 ? -14.955 -10.920 31.619 1.00 93.94 212 ALA A N 1
ATOM 1609 C CA . ALA A 1 212 ? -16.172 -10.338 32.159 1.00 93.94 212 ALA A CA 1
ATOM 1610 C C . ALA A 1 212 ? -16.950 -11.304 33.055 1.00 93.94 212 ALA A C 1
ATOM 1612 O O . ALA A 1 212 ? -17.475 -10.878 34.077 1.00 93.94 212 ALA A O 1
ATOM 1613 N N . LEU A 1 213 ? -16.988 -12.598 32.729 1.00 93.56 213 LEU A N 1
ATOM 1614 C CA . LEU A 1 213 ? -17.715 -13.581 33.539 1.00 93.56 213 LEU A CA 1
ATOM 1615 C C . LEU A 1 213 ? -16.906 -14.115 34.727 1.00 93.56 213 LEU A C 1
ATOM 1617 O O . LEU A 1 213 ? -17.494 -14.525 35.723 1.00 93.56 213 LEU A O 1
ATOM 1621 N N . LEU A 1 214 ? -15.571 -14.120 34.648 1.00 92.75 214 LEU A N 1
ATOM 1622 C CA . LEU A 1 214 ? -14.727 -14.716 35.692 1.00 92.75 214 LEU A CA 1
ATOM 1623 C C . LEU A 1 214 ? -13.976 -13.683 36.530 1.00 92.75 214 LEU A C 1
ATOM 1625 O O . LEU A 1 214 ? -14.001 -13.728 37.759 1.00 92.75 214 LEU A O 1
ATOM 1629 N N . MET A 1 215 ? -13.269 -12.762 35.878 1.00 93.50 215 MET A N 1
ATOM 1630 C CA . MET A 1 215 ? -12.349 -11.849 36.557 1.00 93.50 215 MET A CA 1
ATOM 1631 C C . MET A 1 215 ? -13.059 -10.621 37.108 1.00 93.50 215 MET A C 1
ATOM 1633 O O . MET A 1 215 ? -12.722 -10.173 38.199 1.00 93.50 215 MET A O 1
ATOM 1637 N N . ILE A 1 216 ? -14.046 -10.078 36.398 1.00 92.94 216 ILE A N 1
ATOM 1638 C CA . ILE A 1 216 ? -14.762 -8.880 36.848 1.00 92.94 216 ILE A CA 1
ATOM 1639 C C . ILE A 1 216 ? -15.499 -9.101 38.174 1.00 92.94 216 ILE A C 1
ATOM 1641 O O . ILE A 1 216 ? -15.253 -8.310 39.085 1.00 92.94 216 ILE A O 1
ATOM 1645 N N . PRO A 1 217 ? -16.313 -10.162 38.359 1.00 92.44 217 PRO A N 1
ATOM 1646 C CA . PRO A 1 217 ? -17.010 -10.385 39.626 1.00 92.44 217 PRO A CA 1
ATOM 1647 C C . PRO A 1 217 ? -16.020 -10.540 40.787 1.00 92.44 217 PRO A C 1
ATOM 1649 O O . PRO A 1 217 ? -16.208 -9.965 41.861 1.00 92.44 217 PRO A O 1
ATOM 1652 N N . LEU A 1 218 ? -14.904 -11.236 40.542 1.00 93.38 218 LEU A N 1
ATOM 1653 C CA . LEU A 1 218 ? -13.812 -11.389 41.501 1.00 93.38 218 LEU A CA 1
ATOM 1654 C C . LEU A 1 218 ? -13.168 -10.040 41.862 1.00 93.38 218 LEU A C 1
ATOM 1656 O O . LEU A 1 218 ? -13.013 -9.723 43.042 1.00 93.38 218 LEU A O 1
ATOM 1660 N N . LEU A 1 219 ? -12.814 -9.227 40.864 1.00 92.06 219 LEU A N 1
ATOM 1661 C CA . LEU A 1 219 ? -12.219 -7.905 41.066 1.00 92.06 219 LEU A CA 1
ATOM 1662 C C . LEU A 1 219 ? -13.181 -6.957 41.786 1.00 92.06 219 LEU A C 1
ATOM 1664 O O . LEU A 1 219 ? -12.735 -6.182 42.629 1.00 92.06 219 LEU A O 1
ATOM 1668 N N . THR A 1 220 ? -14.486 -7.033 41.509 1.00 90.44 220 THR A N 1
ATOM 1669 C CA . THR A 1 220 ? -15.502 -6.247 42.218 1.00 90.44 220 THR A CA 1
ATOM 1670 C C . THR A 1 220 ? -15.522 -6.576 43.709 1.00 90.44 220 THR A C 1
ATOM 1672 O O . THR A 1 220 ? -15.512 -5.656 44.525 1.00 90.44 220 THR A O 1
ATOM 1675 N N . VAL A 1 221 ? -15.461 -7.857 44.085 1.00 91.19 221 VAL A N 1
ATOM 1676 C CA . VAL A 1 221 ? -15.395 -8.273 45.498 1.00 91.19 221 VAL A CA 1
ATOM 1677 C C . VAL A 1 221 ? -14.079 -7.838 46.156 1.00 91.19 221 VAL A C 1
ATOM 1679 O O . VAL A 1 221 ? -14.089 -7.349 47.285 1.00 91.19 221 VAL A O 1
ATOM 1682 N N . ILE A 1 222 ? -12.945 -7.977 45.460 1.00 90.38 222 ILE A N 1
ATOM 1683 C CA . ILE A 1 222 ? -11.619 -7.606 45.986 1.00 90.38 222 ILE A CA 1
ATOM 1684 C C . ILE A 1 222 ? -11.491 -6.090 46.192 1.00 90.38 222 ILE A C 1
ATOM 1686 O O . ILE A 1 222 ? -10.843 -5.650 47.145 1.00 90.38 222 ILE A O 1
ATOM 1690 N N . LEU A 1 223 ? -12.078 -5.286 45.301 1.00 87.75 223 LEU A N 1
ATOM 1691 C CA . LEU A 1 223 ? -11.926 -3.829 45.299 1.00 87.75 223 LEU A CA 1
ATOM 1692 C C . LEU A 1 223 ? -13.009 -3.082 46.093 1.00 87.75 223 LEU A C 1
ATOM 1694 O O . LEU A 1 223 ? -12.804 -1.911 46.417 1.00 87.75 223 LEU A O 1
ATOM 1698 N N . ASP A 1 224 ? -14.112 -3.733 46.470 1.00 83.75 224 ASP A N 1
ATOM 1699 C CA . ASP A 1 224 ? -15.178 -3.138 47.296 1.00 83.75 224 ASP A CA 1
ATOM 1700 C C . ASP A 1 224 ? -14.700 -2.501 48.622 1.00 83.75 224 ASP A C 1
ATOM 1702 O O . ASP A 1 224 ? -15.144 -1.391 48.952 1.00 83.75 224 ASP A O 1
ATOM 1706 N N . PRO A 1 225 ? -13.737 -3.087 49.370 1.00 80.31 225 PRO A N 1
ATOM 1707 C CA . PRO A 1 225 ? -13.227 -2.476 50.599 1.00 80.31 225 PRO A CA 1
ATOM 1708 C C . PRO A 1 225 ? -12.576 -1.099 50.381 1.00 80.31 225 PRO A C 1
ATOM 1710 O O . PRO A 1 225 ? -12.523 -0.275 51.303 1.00 80.31 225 PRO A O 1
ATOM 1713 N N . PHE A 1 226 ? -12.087 -0.811 49.171 1.00 77.38 226 PHE A N 1
ATOM 1714 C CA . PHE A 1 226 ? -11.393 0.432 48.852 1.00 77.38 226 PHE A CA 1
ATOM 1715 C C . PHE A 1 226 ? -12.390 1.539 48.503 1.00 77.38 226 PHE A C 1
ATOM 1717 O O . PHE A 1 226 ? -12.741 1.757 47.347 1.00 77.38 226 PHE A O 1
ATOM 1724 N N . LYS A 1 227 ? -12.834 2.297 49.513 1.00 73.38 227 LYS A N 1
ATOM 1725 C CA . LYS A 1 227 ? -13.757 3.431 49.323 1.00 73.38 227 LYS A CA 1
ATOM 1726 C C . LYS A 1 227 ? -13.009 4.747 49.110 1.00 73.38 227 LYS A C 1
ATOM 1728 O O . LYS A 1 227 ? -12.613 5.418 50.064 1.00 73.38 227 LYS A O 1
ATOM 1733 N N . PHE A 1 228 ? -12.900 5.193 47.860 1.00 74.12 228 PHE A N 1
ATOM 1734 C CA . PHE A 1 228 ? -12.249 6.460 47.497 1.00 74.12 228 PHE A CA 1
ATOM 1735 C C . PHE A 1 228 ? -13.150 7.692 47.717 1.00 74.12 228 PHE A C 1
ATOM 1737 O O . PHE A 1 228 ? -13.453 8.437 46.787 1.00 74.12 228 PHE A O 1
ATOM 1744 N N . LYS A 1 229 ? -13.574 7.954 48.963 1.00 70.75 229 LYS A N 1
ATOM 1745 C CA . LYS A 1 229 ? -14.582 8.991 49.293 1.00 70.75 229 LYS A CA 1
ATOM 1746 C C . LYS A 1 229 ? -14.235 10.411 48.813 1.00 70.75 229 LYS A C 1
ATOM 1748 O O . LYS A 1 229 ? -15.130 11.145 48.403 1.00 70.75 229 LYS A O 1
ATOM 1753 N N . ARG A 1 230 ? -12.960 10.821 48.868 1.00 68.81 230 ARG A N 1
ATOM 1754 C CA . ARG A 1 230 ? -12.528 12.163 48.414 1.00 68.81 230 ARG A CA 1
ATOM 1755 C C . ARG A 1 230 ? -12.610 12.307 46.894 1.00 68.81 230 ARG A C 1
ATOM 1757 O O . ARG A 1 230 ? -13.153 13.292 46.407 1.00 68.81 230 ARG A O 1
ATOM 1764 N N . ILE A 1 231 ? -12.114 11.304 46.173 1.00 70.69 231 ILE A N 1
ATOM 1765 C CA . ILE A 1 231 ? -12.088 11.274 44.707 1.00 70.69 231 ILE A CA 1
ATOM 1766 C C . ILE A 1 231 ? -13.515 11.105 44.165 1.00 70.69 231 ILE A C 1
ATOM 1768 O O . ILE A 1 231 ? -13.921 11.845 43.279 1.00 70.69 231 ILE A O 1
ATOM 1772 N N . GLY A 1 232 ? -14.330 10.247 44.788 1.00 71.06 232 GLY A N 1
ATOM 1773 C CA . GLY A 1 232 ? -15.747 10.089 44.449 1.00 71.06 232 GLY A CA 1
ATOM 1774 C C . GLY A 1 232 ? -16.570 11.366 44.652 1.00 71.06 232 GLY A C 1
ATOM 1775 O O . GLY A 1 232 ? -17.455 11.661 43.852 1.00 71.06 232 GLY A O 1
ATOM 1776 N N . LYS A 1 233 ? -16.258 12.193 45.663 1.00 74.12 233 LYS A N 1
ATOM 1777 C CA . LYS A 1 233 ? -16.917 13.501 45.831 1.00 74.12 233 LYS A CA 1
ATOM 1778 C C . LYS A 1 233 ? -16.524 14.492 44.727 1.00 74.12 233 LYS A C 1
ATOM 1780 O O . LYS A 1 233 ? -17.376 15.234 44.260 1.00 74.12 233 LYS A O 1
ATOM 1785 N N . ALA A 1 234 ? -15.266 14.494 44.287 1.00 74.25 234 ALA A N 1
ATOM 1786 C CA . ALA A 1 234 ? -14.824 15.337 43.174 1.00 74.25 234 ALA A CA 1
ATOM 1787 C C . ALA A 1 234 ? -15.453 14.900 41.839 1.00 74.25 234 ALA A C 1
ATOM 1789 O O . ALA A 1 234 ? -15.988 15.731 41.109 1.00 74.25 234 ALA A O 1
ATOM 1790 N N . ILE A 1 235 ? -15.460 13.592 41.563 1.00 72.75 235 ILE A N 1
ATOM 1791 C CA . ILE A 1 235 ? -16.049 13.019 40.346 1.00 72.75 235 ILE A CA 1
ATOM 1792 C C . ILE A 1 235 ? -17.561 13.221 40.320 1.00 72.75 235 ILE A C 1
ATOM 1794 O O . ILE A 1 235 ? -18.087 13.637 39.300 1.00 72.75 235 ILE A O 1
ATOM 1798 N N . SER A 1 236 ? -18.274 13.022 41.431 1.00 72.62 236 SER A N 1
ATOM 1799 C CA . SER A 1 236 ? -19.720 13.291 41.476 1.00 72.62 236 SER A CA 1
ATOM 1800 C C . SER A 1 236 ? -20.051 14.773 41.272 1.00 72.62 236 SER A C 1
ATOM 1802 O O . SER A 1 236 ? -21.029 15.087 40.601 1.00 72.62 236 SER A O 1
ATOM 1804 N N . VAL A 1 237 ? -19.229 15.706 41.764 1.00 76.94 237 VAL A N 1
ATOM 1805 C CA . VAL A 1 237 ? -19.409 17.140 41.470 1.00 76.94 237 VAL A CA 1
ATOM 1806 C C . VAL A 1 237 ? -19.215 17.426 39.978 1.00 76.94 237 VAL A C 1
ATOM 1808 O O . VAL A 1 237 ? -20.036 18.129 39.396 1.00 76.94 237 VAL A O 1
ATOM 1811 N N . LEU A 1 238 ? -18.200 16.838 39.341 1.00 77.06 238 LEU A N 1
ATOM 1812 C CA . LEU A 1 238 ? -17.962 16.979 37.898 1.00 77.06 238 LEU A CA 1
ATOM 1813 C C . LEU A 1 238 ? -19.010 16.246 37.036 1.00 77.06 238 LEU A C 1
ATOM 1815 O O . LEU A 1 238 ? -19.377 16.737 35.973 1.00 77.06 238 LEU A O 1
ATOM 1819 N N . GLY A 1 239 ? -19.524 15.108 37.505 1.00 76.12 239 GLY A N 1
ATOM 1820 C CA . GLY A 1 239 ? -20.484 14.254 36.802 1.00 76.12 239 GLY A CA 1
ATOM 1821 C C . GLY A 1 239 ? -21.947 14.660 36.991 1.00 76.12 239 GLY A C 1
ATOM 1822 O O . GLY A 1 239 ? -22.771 14.387 36.132 1.00 76.12 239 GLY A O 1
ATOM 1823 N N . THR A 1 240 ? -22.314 15.373 38.061 1.00 79.75 240 THR A N 1
ATOM 1824 C CA . THR A 1 240 ? -23.702 15.843 38.262 1.00 79.75 240 THR A CA 1
ATOM 1825 C C . THR A 1 240 ? -24.305 16.662 37.110 1.00 79.75 240 THR A C 1
ATOM 1827 O O . THR A 1 240 ? -25.475 16.417 36.799 1.00 79.75 240 THR A O 1
ATOM 1830 N N . PRO A 1 241 ? -23.609 17.619 36.456 1.00 85.19 241 PRO A N 1
ATOM 1831 C CA . PRO A 1 241 ? -24.165 18.285 35.277 1.00 85.19 241 PRO A CA 1
ATOM 1832 C C . PRO A 1 241 ? -24.372 17.309 34.113 1.00 85.19 241 PRO A C 1
ATOM 1834 O O . PRO A 1 241 ? -25.387 17.405 33.423 1.00 85.19 241 PRO A O 1
ATOM 1837 N N . PHE A 1 242 ? -23.455 16.354 33.938 1.00 83.69 242 PHE A N 1
ATOM 1838 C CA . PHE A 1 242 ? -23.548 15.313 32.920 1.00 83.69 242 PHE A CA 1
ATOM 1839 C C . PHE A 1 242 ? -24.742 14.383 33.177 1.00 83.69 242 PHE A C 1
ATOM 1841 O O . PHE A 1 242 ? -25.580 14.221 32.298 1.00 83.69 242 PHE A O 1
ATOM 1848 N N . ASN A 1 243 ? -24.916 13.886 34.402 1.00 81.44 243 ASN A N 1
ATOM 1849 C CA . ASN A 1 243 ? -26.045 13.027 34.769 1.00 81.44 243 ASN A CA 1
ATOM 1850 C C . ASN A 1 243 ? -27.389 13.736 34.568 1.00 81.44 243 ASN A C 1
ATOM 1852 O O . ASN A 1 243 ? -28.282 13.180 33.945 1.00 81.44 243 ASN A O 1
ATOM 1856 N N . LYS A 1 244 ? -27.513 15.011 34.965 1.00 85.62 244 LYS A N 1
ATOM 1857 C CA . LYS A 1 244 ? -28.732 15.800 34.696 1.00 85.62 244 LYS A CA 1
ATOM 1858 C C . LYS A 1 244 ? -29.005 15.989 33.205 1.00 85.62 244 LYS A C 1
ATOM 1860 O O . LYS A 1 244 ? -30.160 16.113 32.796 1.00 85.62 244 LYS A O 1
ATOM 1865 N N . PHE A 1 245 ? -27.957 16.105 32.394 1.00 89.25 245 PHE A N 1
ATOM 1866 C CA . PHE A 1 245 ? -28.092 16.157 30.943 1.00 89.25 245 PHE A CA 1
ATOM 1867 C C . PHE A 1 245 ? -28.568 14.809 30.388 1.00 89.25 245 PHE A C 1
ATOM 1869 O O . PHE A 1 245 ? -29.511 14.791 29.597 1.00 89.25 245 PHE A O 1
ATOM 1876 N N . MET A 1 246 ? -27.992 13.701 30.860 1.00 87.50 246 MET A N 1
ATOM 1877 C CA . MET A 1 246 ? -28.408 12.345 30.500 1.00 87.50 246 MET A CA 1
ATOM 1878 C C . MET A 1 246 ? -29.855 12.053 30.913 1.00 87.50 246 MET A C 1
ATOM 1880 O O . MET A 1 246 ? -30.611 11.536 30.097 1.00 87.50 246 MET A O 1
ATOM 1884 N N . ASP A 1 247 ? -30.288 12.478 32.103 1.00 88.19 247 ASP A N 1
ATOM 1885 C CA . ASP A 1 247 ? -31.678 12.347 32.559 1.00 88.19 247 ASP A CA 1
ATOM 1886 C C . ASP A 1 247 ? -32.645 13.077 31.613 1.00 88.19 247 ASP A C 1
ATOM 1888 O O . ASP A 1 247 ? -33.659 12.525 31.189 1.00 88.19 247 ASP A O 1
ATOM 1892 N N . LYS A 1 248 ? -32.301 14.301 31.188 1.00 93.31 248 LYS A N 1
ATOM 1893 C CA . LYS A 1 248 ? -33.096 15.052 30.199 1.00 93.31 248 LYS A CA 1
ATOM 1894 C C . LYS A 1 248 ? -33.111 14.384 28.826 1.00 93.31 248 LYS A C 1
ATOM 1896 O O . LYS A 1 248 ? -34.121 14.456 28.123 1.00 93.31 248 LYS A O 1
ATOM 1901 N N . LEU A 1 249 ? -31.997 13.784 28.404 1.00 94.00 249 LEU A N 1
ATOM 1902 C CA . LEU A 1 249 ? -31.951 13.000 27.170 1.00 94.00 249 LEU A CA 1
ATOM 1903 C C . LEU A 1 249 ? -32.846 11.765 27.274 1.00 94.00 249 LEU A C 1
ATOM 1905 O O . LEU A 1 249 ? -33.592 11.493 26.336 1.00 94.00 249 LEU A O 1
ATOM 1909 N N . LEU A 1 250 ? -32.834 11.075 28.414 1.00 93.56 250 LEU A N 1
ATOM 1910 C CA . LEU A 1 250 ? -33.685 9.922 28.683 1.00 93.56 250 LEU A CA 1
ATOM 1911 C C . LEU A 1 250 ? -35.169 10.308 28.681 1.00 93.56 250 LEU A C 1
ATOM 1913 O O . LEU A 1 250 ? -35.971 9.646 28.025 1.00 93.56 250 LEU A O 1
ATOM 1917 N N . GLU A 1 251 ? -35.547 11.419 29.318 1.00 94.12 251 GLU A N 1
ATOM 1918 C CA . GLU A 1 251 ? -36.917 11.946 29.261 1.00 94.12 251 GLU A CA 1
ATOM 1919 C C . GLU A 1 251 ? -37.365 12.212 27.816 1.00 94.12 251 GLU A C 1
ATOM 1921 O O . GLU A 1 251 ? -38.450 11.787 27.407 1.00 94.12 251 GLU A O 1
ATOM 1926 N N . LYS A 1 252 ? -36.515 12.861 27.007 1.00 94.75 252 LYS A N 1
ATOM 1927 C CA . LYS A 1 252 ? -36.793 13.096 25.581 1.00 94.75 252 LYS A CA 1
ATOM 1928 C C . LYS A 1 252 ? -36.897 11.793 24.792 1.00 94.75 252 LYS A C 1
ATOM 1930 O O . LYS A 1 252 ? -37.818 11.648 23.990 1.00 94.75 252 LYS A O 1
ATOM 1935 N N . TYR A 1 253 ? -35.993 10.846 25.029 1.00 96.06 253 TYR A N 1
ATOM 1936 C CA . TYR A 1 253 ? -36.015 9.524 24.411 1.00 96.06 253 TYR A CA 1
ATOM 1937 C C . TYR A 1 253 ? -37.325 8.787 24.715 1.00 96.06 253 TYR A C 1
ATOM 1939 O O . TYR A 1 253 ? -37.960 8.265 23.800 1.00 96.06 253 TYR A O 1
ATOM 1947 N N . LEU A 1 254 ? -37.799 8.815 25.964 1.00 95.44 254 LEU A N 1
ATOM 1948 C CA . LEU A 1 254 ? -39.071 8.202 26.355 1.00 95.44 254 LEU A CA 1
ATOM 1949 C C . LEU A 1 254 ? -40.272 8.854 25.655 1.00 95.44 254 LEU A C 1
ATOM 1951 O O . LEU A 1 254 ? -41.191 8.151 25.227 1.00 95.44 254 LEU A O 1
ATOM 1955 N N . VAL A 1 255 ? -40.275 10.183 25.505 1.00 95.06 255 VAL A N 1
ATOM 1956 C CA . VAL A 1 255 ? -41.323 10.901 24.757 1.00 95.06 255 VAL A CA 1
ATOM 1957 C C . VAL A 1 255 ? -41.315 10.497 23.280 1.00 95.06 255 VAL A C 1
ATOM 1959 O O . VAL A 1 255 ? -42.371 10.176 22.729 1.00 95.06 255 VAL A O 1
ATOM 1962 N N . LEU A 1 256 ? -40.137 10.458 22.653 1.00 93.00 256 LEU A N 1
ATOM 1963 C CA . LEU A 1 256 ? -39.973 10.049 21.256 1.00 93.00 256 LEU A CA 1
ATOM 1964 C C . LEU A 1 256 ? -40.369 8.586 21.039 1.00 93.00 256 LEU A C 1
ATOM 1966 O O . LEU A 1 256 ? -41.100 8.291 20.099 1.00 93.00 256 LEU A O 1
ATOM 1970 N N . SER A 1 257 ? -39.971 7.682 21.933 1.00 93.62 257 SER A N 1
ATOM 1971 C CA . SER A 1 257 ? -40.319 6.259 21.865 1.00 93.62 257 SER A CA 1
ATOM 1972 C C . SER A 1 257 ? -41.836 6.045 21.918 1.00 93.62 257 SER A C 1
ATOM 1974 O O . SER A 1 257 ? -42.405 5.358 21.068 1.00 93.62 257 SER A O 1
ATOM 1976 N N . ARG A 1 258 ? -42.544 6.735 22.827 1.00 94.25 258 ARG A N 1
ATOM 1977 C CA . ARG A 1 258 ? -44.019 6.704 22.864 1.00 94.25 258 ARG A CA 1
ATOM 1978 C C . ARG A 1 258 ? -44.642 7.228 21.569 1.00 94.25 258 ARG A C 1
ATOM 1980 O O . ARG A 1 258 ? -45.658 6.697 21.121 1.00 94.25 258 ARG A O 1
ATOM 1987 N N . TRP A 1 259 ? -44.055 8.263 20.968 1.00 93.56 259 TRP A N 1
ATOM 1988 C CA . TRP A 1 259 ? -44.524 8.826 19.701 1.00 93.56 259 TRP A CA 1
ATOM 1989 C C . TRP A 1 259 ? -44.330 7.848 18.534 1.00 93.56 259 TRP A C 1
ATOM 1991 O O . TRP A 1 259 ? -45.267 7.612 17.771 1.00 93.56 259 TRP A O 1
ATOM 2001 N N . VAL A 1 260 ? -43.162 7.209 18.460 1.00 94.50 260 VAL A N 1
ATOM 2002 C CA . VAL A 1 260 ? -42.831 6.161 17.485 1.00 94.50 260 VAL A CA 1
ATOM 2003 C C . VAL A 1 260 ? -43.804 4.982 17.589 1.00 94.50 260 VAL A C 1
ATOM 2005 O O . VAL A 1 260 ? -44.387 4.563 16.590 1.00 94.50 260 VAL A O 1
ATOM 2008 N N . LEU A 1 261 ? -44.074 4.502 18.805 1.00 93.12 261 LEU A N 1
ATOM 2009 C CA . LEU A 1 261 ? -45.022 3.407 19.029 1.00 93.12 261 LEU A CA 1
ATOM 2010 C C . LEU A 1 261 ? -46.466 3.795 18.666 1.00 93.12 261 LEU A C 1
ATOM 2012 O O . LEU A 1 261 ? -47.216 2.966 18.144 1.00 93.12 261 LEU A O 1
ATOM 2016 N N . LYS A 1 262 ? -46.861 5.059 18.884 1.00 95.19 262 LYS A N 1
ATOM 2017 C CA . LYS A 1 262 ? -48.188 5.571 18.498 1.00 95.19 262 LYS A CA 1
ATOM 2018 C C . LYS A 1 262 ? -48.370 5.610 16.976 1.00 95.19 262 LYS A C 1
ATOM 2020 O O . LYS A 1 262 ? -49.448 5.275 16.487 1.00 95.19 262 LYS A O 1
ATOM 2025 N N . TYR A 1 263 ? -47.334 5.987 16.225 1.00 95.00 263 TYR A N 1
ATOM 2026 C CA . TYR A 1 263 ? -47.380 6.151 14.767 1.00 95.00 263 TYR A CA 1
ATOM 2027 C C . TYR A 1 263 ? -46.632 5.044 14.009 1.00 95.00 263 TYR A C 1
ATOM 2029 O O . TYR A 1 263 ? -45.981 5.305 13.000 1.00 95.00 263 TYR A O 1
ATOM 2037 N N . LYS A 1 264 ? -46.801 3.784 14.435 1.00 94.69 264 LYS A N 1
ATOM 2038 C CA . LYS A 1 264 ? -46.069 2.612 13.913 1.00 94.69 264 LYS A CA 1
ATOM 2039 C C . LYS A 1 264 ? -45.986 2.500 12.383 1.00 94.69 264 LYS A C 1
ATOM 2041 O O . LYS A 1 264 ? -44.941 2.143 11.855 1.00 94.69 264 LYS A O 1
ATOM 2046 N N . LYS A 1 265 ? -47.065 2.818 11.652 1.00 94.75 265 LYS A N 1
ATOM 2047 C CA . LYS A 1 265 ? -47.071 2.761 10.175 1.00 94.75 265 LYS A CA 1
ATOM 2048 C C . LYS A 1 265 ? -46.174 3.838 9.564 1.00 94.75 265 LYS A C 1
ATOM 2050 O O . LYS A 1 265 ? -45.424 3.547 8.642 1.00 94.75 265 LYS A O 1
ATOM 2055 N N . SER A 1 266 ? -46.235 5.057 10.098 1.00 93.50 266 SER A N 1
ATOM 2056 C CA . SER A 1 266 ? -45.377 6.160 9.667 1.00 93.50 266 SER A CA 1
ATOM 2057 C C . SER A 1 266 ? -43.918 5.879 10.011 1.00 93.50 266 SER A C 1
ATOM 2059 O O . SER A 1 266 ? -43.050 6.128 9.188 1.00 93.50 266 SER A O 1
ATOM 2061 N N . THR A 1 267 ? -43.642 5.298 11.182 1.00 93.50 267 THR A N 1
ATOM 2062 C CA . THR A 1 267 ? -42.287 4.869 11.552 1.00 93.50 267 THR A CA 1
ATOM 2063 C C . THR A 1 267 ? -41.743 3.818 10.588 1.00 93.50 267 THR A C 1
ATOM 2065 O O . THR A 1 267 ? -40.626 3.973 10.109 1.00 93.50 267 THR A O 1
ATOM 2068 N N . LEU A 1 268 ? -42.523 2.783 10.256 1.00 94.75 268 LEU A N 1
ATOM 2069 C CA . LEU A 1 268 ? -42.108 1.769 9.279 1.00 94.75 268 LEU A CA 1
ATOM 2070 C C . LEU A 1 268 ? -41.862 2.373 7.891 1.00 94.75 268 LEU A C 1
ATOM 2072 O O . LEU A 1 268 ? -40.897 2.001 7.232 1.00 94.75 268 LEU A O 1
ATOM 2076 N N . LEU A 1 269 ? -42.690 3.333 7.466 1.00 96.19 269 LEU A N 1
ATOM 2077 C CA . LEU A 1 269 ? -42.473 4.059 6.216 1.00 96.19 269 LEU A CA 1
ATOM 2078 C C . LEU A 1 269 ? -41.163 4.858 6.251 1.00 96.19 269 LEU A C 1
ATOM 2080 O O . LEU A 1 269 ? -40.394 4.788 5.303 1.00 96.19 269 LEU A O 1
ATOM 2084 N N . ILE A 1 270 ? -40.894 5.587 7.339 1.00 95.69 270 ILE A N 1
ATOM 2085 C CA . ILE A 1 270 ? -39.653 6.356 7.508 1.00 95.69 270 ILE A CA 1
ATOM 2086 C C . ILE A 1 270 ? -38.439 5.425 7.477 1.00 95.69 270 ILE A C 1
ATOM 2088 O O . ILE A 1 270 ? -37.471 5.732 6.794 1.00 95.69 270 ILE A O 1
ATOM 2092 N N . LEU A 1 271 ? -38.500 4.279 8.159 1.00 95.50 271 LEU A N 1
ATOM 2093 C CA . LEU A 1 271 ? -37.436 3.274 8.129 1.00 95.50 271 LEU A CA 1
ATOM 2094 C C . LEU A 1 271 ? -37.190 2.747 6.712 1.00 95.50 271 LEU A C 1
ATOM 2096 O O . LEU A 1 271 ? -36.042 2.646 6.294 1.00 95.50 271 LEU A O 1
ATOM 2100 N N . LEU A 1 272 ? -38.252 2.461 5.955 1.00 96.38 272 LEU A N 1
ATOM 2101 C CA . LEU A 1 272 ? -38.141 1.997 4.572 1.00 96.38 272 LEU A CA 1
ATOM 2102 C C . LEU A 1 272 ? -37.576 3.082 3.645 1.00 96.38 272 LEU A C 1
ATOM 2104 O O . LEU A 1 272 ? -36.723 2.787 2.814 1.00 96.38 272 LEU A O 1
ATOM 2108 N N . VAL A 1 273 ? -37.998 4.339 3.812 1.00 97.00 273 VAL A N 1
ATOM 2109 C CA . VAL A 1 273 ? -37.425 5.476 3.078 1.00 97.00 273 VAL A CA 1
ATOM 2110 C C . VAL A 1 273 ? -35.945 5.629 3.413 1.00 97.00 273 VAL A C 1
ATOM 2112 O O . VAL A 1 273 ? -35.144 5.707 2.490 1.00 97.00 273 VAL A O 1
ATOM 2115 N N . LEU A 1 274 ? -35.571 5.596 4.696 1.00 96.56 274 LEU A N 1
ATOM 2116 C CA . LEU A 1 274 ? -34.175 5.679 5.132 1.00 96.56 274 LEU A CA 1
ATOM 2117 C C . LEU A 1 274 ? -33.329 4.546 4.545 1.00 96.56 274 LEU A C 1
ATOM 2119 O O . LEU A 1 274 ? -32.243 4.810 4.031 1.00 96.56 274 LEU A O 1
ATOM 2123 N N . LEU A 1 275 ? -33.846 3.315 4.551 1.00 94.94 275 LEU A N 1
ATOM 2124 C CA . LEU A 1 275 ? -33.186 2.154 3.957 1.00 94.94 275 LEU A CA 1
ATOM 2125 C C . LEU A 1 275 ? -32.958 2.342 2.449 1.00 94.94 275 LEU A C 1
ATOM 2127 O O . LEU A 1 275 ? -31.843 2.148 1.972 1.00 94.94 275 LEU A O 1
ATOM 2131 N N . ILE A 1 276 ? -33.982 2.776 1.705 1.00 95.44 276 ILE A N 1
ATOM 2132 C CA . ILE A 1 276 ? -33.868 3.036 0.261 1.00 95.44 276 ILE A CA 1
ATOM 2133 C C . ILE A 1 276 ? -32.875 4.172 -0.004 1.00 95.44 276 ILE A C 1
ATOM 2135 O O . ILE A 1 276 ? -32.007 4.037 -0.863 1.00 95.44 276 ILE A O 1
ATOM 2139 N N . THR A 1 277 ? -32.956 5.276 0.745 1.00 95.31 277 THR A N 1
ATOM 2140 C CA . THR A 1 277 ? -32.026 6.402 0.582 1.00 95.31 277 THR A CA 1
ATOM 2141 C C . THR A 1 277 ? -30.591 6.020 0.928 1.00 95.31 277 THR A C 1
ATOM 2143 O O . THR A 1 277 ? -29.675 6.459 0.243 1.00 95.31 277 THR A O 1
ATOM 2146 N N . SER A 1 278 ? -30.384 5.163 1.933 1.00 93.38 278 SER A N 1
ATOM 2147 C CA . SER A 1 278 ? -29.063 4.646 2.293 1.00 93.38 278 SER A CA 1
ATOM 2148 C C . SER A 1 278 ? -28.497 3.748 1.192 1.00 93.38 278 SER A C 1
ATOM 2150 O O . SER A 1 278 ? -27.343 3.923 0.812 1.00 93.38 278 SER A O 1
ATOM 2152 N N . GLY A 1 279 ? -29.311 2.863 0.605 1.00 88.81 279 GLY A N 1
ATOM 2153 C CA . GLY A 1 279 ? -28.892 2.043 -0.536 1.00 88.81 279 GLY A CA 1
ATOM 2154 C C . GLY A 1 279 ? -28.528 2.877 -1.771 1.00 88.81 279 GLY A C 1
ATOM 2155 O O . GLY A 1 279 ? -27.515 2.620 -2.418 1.00 88.81 279 GLY A O 1
ATOM 2156 N N . LEU A 1 280 ? -29.305 3.925 -2.069 1.00 90.56 280 LEU A N 1
ATOM 2157 C CA . LEU A 1 280 ? -28.990 4.869 -3.149 1.00 90.56 280 LEU A CA 1
ATOM 2158 C C . LEU A 1 280 ? -27.704 5.661 -2.872 1.00 90.56 280 LEU A C 1
ATOM 2160 O O . LEU A 1 280 ? -26.936 5.913 -3.797 1.00 90.56 280 LEU A O 1
ATOM 2164 N N . PHE A 1 281 ? -27.453 6.024 -1.613 1.00 91.19 281 PHE A N 1
ATOM 2165 C CA . PHE A 1 281 ? -26.237 6.722 -1.202 1.00 91.19 281 PHE A CA 1
ATOM 2166 C C . PHE A 1 281 ? -24.986 5.854 -1.388 1.00 91.19 281 PHE A C 1
ATOM 2168 O O . PHE A 1 281 ? -24.005 6.329 -1.952 1.00 91.19 281 PHE A O 1
ATOM 2175 N N . ILE A 1 282 ? -25.040 4.573 -0.997 1.00 86.62 282 ILE A N 1
ATOM 2176 C CA . ILE A 1 282 ? -23.939 3.616 -1.217 1.00 86.62 282 ILE A CA 1
ATOM 2177 C C . ILE A 1 282 ? -23.619 3.504 -2.711 1.00 86.62 282 ILE A C 1
ATOM 2179 O O . ILE A 1 282 ? -22.457 3.580 -3.094 1.00 86.62 282 ILE A O 1
ATOM 2183 N N . LYS A 1 283 ? -24.646 3.411 -3.565 1.00 82.12 283 LYS A N 1
ATOM 2184 C CA . LYS A 1 283 ? -24.457 3.333 -5.020 1.00 82.12 283 LYS A CA 1
ATOM 2185 C C . LYS A 1 283 ? -23.782 4.584 -5.610 1.00 82.12 283 LYS A C 1
ATOM 2187 O O . LYS A 1 283 ? -23.079 4.473 -6.607 1.00 82.12 283 LYS A O 1
ATOM 2192 N N . ASN A 1 284 ? -24.011 5.771 -5.045 1.00 87.88 284 ASN A N 1
ATOM 2193 C CA . ASN A 1 284 ? -23.585 7.034 -5.657 1.00 87.88 284 ASN A CA 1
ATOM 2194 C C . ASN A 1 284 ? -22.173 7.503 -5.253 1.00 87.88 284 ASN A C 1
ATOM 2196 O O . ASN A 1 284 ? -21.545 8.220 -6.024 1.00 87.88 284 ASN A O 1
ATOM 2200 N N . ASN A 1 285 ? -21.657 7.131 -4.076 1.00 87.50 285 ASN A N 1
ATOM 2201 C CA . ASN A 1 285 ? -20.354 7.639 -3.603 1.00 87.50 285 ASN A CA 1
ATOM 2202 C C . ASN A 1 285 ? -19.132 7.007 -4.288 1.00 87.50 285 ASN A C 1
ATOM 2204 O O . ASN A 1 285 ? -18.037 7.544 -4.163 1.00 87.50 285 ASN A O 1
ATOM 2208 N N . GLY A 1 286 ? -19.321 5.922 -5.041 1.00 86.69 286 GLY A N 1
ATOM 2209 C CA . GLY A 1 286 ? -18.221 5.179 -5.653 1.00 86.69 286 GLY A CA 1
ATOM 2210 C C . GLY A 1 286 ? -17.488 4.285 -4.650 1.00 86.69 286 GLY A C 1
ATOM 2211 O O . GLY A 1 286 ? -17.812 4.256 -3.461 1.00 86.69 286 GLY A O 1
ATOM 2212 N N . MET A 1 287 ? -16.547 3.494 -5.154 1.00 87.81 287 MET A N 1
ATOM 2213 C CA . MET A 1 287 ? -15.824 2.462 -4.414 1.00 87.81 287 MET A CA 1
ATOM 2214 C C . MET A 1 287 ? -14.336 2.493 -4.768 1.00 87.81 287 MET A C 1
ATOM 2216 O O . MET A 1 287 ? -13.970 2.780 -5.909 1.00 87.81 287 MET A O 1
ATOM 2220 N N . GLU A 1 288 ? -13.503 2.160 -3.786 1.00 86.69 288 GLU A N 1
ATOM 2221 C CA . GLU A 1 288 ? -12.046 2.024 -3.890 1.00 86.69 288 GLU A CA 1
ATOM 2222 C C . GLU A 1 288 ? -11.626 0.777 -3.101 1.00 86.69 288 GLU A C 1
ATOM 2224 O O . GLU A 1 288 ? -12.306 0.413 -2.137 1.00 86.69 288 GLU A O 1
ATOM 2229 N N . MET A 1 289 ? -10.536 0.113 -3.497 1.00 83.31 289 MET A N 1
ATOM 2230 C CA . MET A 1 289 ? -10.045 -1.065 -2.765 1.00 83.31 289 MET A CA 1
ATOM 2231 C C . MET A 1 289 ? -9.385 -0.677 -1.455 1.00 83.31 289 MET A C 1
ATOM 2233 O O . MET A 1 289 ? -9.705 -1.227 -0.401 1.00 83.31 289 MET A O 1
ATOM 2237 N N . LEU A 1 290 ? -8.469 0.285 -1.526 1.00 80.94 290 LEU A N 1
ATOM 2238 C CA . LEU A 1 290 ? -7.794 0.850 -0.374 1.00 80.94 290 LEU A CA 1
ATOM 2239 C C . LEU A 1 290 ? -7.880 2.371 -0.421 1.00 80.94 290 LEU A C 1
ATOM 2241 O O . LEU A 1 290 ? -7.758 2.955 -1.497 1.00 80.94 290 LEU A O 1
ATOM 2245 N N . PRO A 1 291 ? -8.020 3.030 0.740 1.00 81.56 291 PRO A N 1
ATOM 2246 C CA . PRO A 1 291 ? -7.829 4.463 0.797 1.00 81.56 291 PRO A CA 1
ATOM 2247 C C . PRO A 1 291 ? -6.365 4.787 0.499 1.00 81.56 291 PRO A C 1
ATOM 2249 O O . PRO A 1 291 ? -5.449 4.157 1.038 1.00 81.56 291 PRO A O 1
ATOM 2252 N N . LYS A 1 292 ? -6.145 5.824 -0.303 1.00 80.06 292 LYS A N 1
ATOM 2253 C CA . LYS A 1 292 ? -4.806 6.375 -0.499 1.00 80.06 292 LYS A CA 1
ATOM 2254 C C . LYS A 1 292 ? -4.320 7.004 0.800 1.00 80.06 292 LYS A C 1
ATOM 2256 O O . LYS A 1 292 ? -5.072 7.692 1.494 1.00 80.06 292 LYS A O 1
ATOM 2261 N N . PHE A 1 293 ? -3.061 6.769 1.139 1.00 83.19 293 PHE A N 1
ATOM 2262 C CA . PHE A 1 293 ? -2.441 7.349 2.320 1.00 83.19 293 PHE A CA 1
ATOM 2263 C C . PHE A 1 293 ? -1.098 7.963 1.964 1.00 83.19 293 PHE A C 1
ATOM 2265 O O . PHE A 1 293 ? -0.381 7.500 1.082 1.00 83.19 293 PHE A O 1
ATOM 2272 N N . ASP A 1 294 ? -0.767 9.025 2.683 1.00 88.38 294 ASP A N 1
ATOM 2273 C CA . ASP A 1 294 ? 0.469 9.751 2.476 1.00 88.38 294 ASP A CA 1
ATOM 2274 C C . ASP A 1 294 ? 1.609 9.033 3.213 1.00 88.38 294 ASP A C 1
ATOM 2276 O O . ASP A 1 294 ? 1.745 9.143 4.435 1.00 88.38 294 ASP A O 1
ATOM 2280 N N . SER A 1 295 ? 2.391 8.248 2.468 1.00 86.44 295 SER A N 1
ATOM 2281 C CA . SER A 1 295 ? 3.528 7.485 2.994 1.00 86.44 295 SER A CA 1
ATOM 2282 C C . SER A 1 295 ? 4.795 8.320 3.178 1.00 86.44 295 SER A C 1
ATOM 2284 O O . SER A 1 295 ? 5.748 7.835 3.783 1.00 86.44 295 SER A O 1
ATOM 2286 N N . GLY A 1 296 ? 4.817 9.559 2.670 1.00 89.69 296 GLY A N 1
ATOM 2287 C CA . GLY A 1 296 ? 6.018 10.392 2.631 1.00 89.69 296 GLY A CA 1
ATOM 2288 C C . GLY A 1 296 ? 7.102 9.887 1.674 1.00 89.69 296 GLY A C 1
ATOM 2289 O O . GLY A 1 296 ? 8.212 10.391 1.735 1.00 89.69 296 GLY A O 1
ATOM 2290 N N . VAL A 1 297 ? 6.812 8.915 0.802 1.00 91.81 297 VAL A N 1
ATOM 2291 C CA . VAL A 1 297 ? 7.773 8.403 -0.186 1.00 91.81 297 VAL A CA 1
ATOM 2292 C C . VAL A 1 297 ? 7.138 8.402 -1.570 1.00 91.81 297 VAL A C 1
ATOM 2294 O O . VAL A 1 297 ? 6.079 7.799 -1.769 1.00 91.81 297 VAL A O 1
ATOM 2297 N N . SER A 1 298 ? 7.803 9.045 -2.528 1.00 93.50 298 SER A N 1
ATOM 2298 C CA . SER A 1 298 ? 7.398 9.083 -3.933 1.00 93.50 298 SER A CA 1
ATOM 2299 C C . SER A 1 298 ? 8.452 8.415 -4.812 1.00 93.50 298 SER A C 1
ATOM 2301 O O . SER A 1 298 ? 9.643 8.665 -4.658 1.00 93.50 298 SER A O 1
ATOM 2303 N N . TYR A 1 299 ? 8.016 7.590 -5.757 1.00 93.31 299 TYR A N 1
ATOM 2304 C CA . TYR A 1 299 ? 8.857 7.011 -6.799 1.00 93.31 299 TYR A CA 1
ATOM 2305 C C . TYR A 1 299 ? 8.675 7.775 -8.102 1.00 93.31 299 TYR A C 1
ATOM 2307 O O . TYR A 1 299 ? 7.552 8.140 -8.458 1.00 93.31 299 TYR A O 1
ATOM 2315 N N . ILE A 1 300 ? 9.781 7.976 -8.808 1.00 95.62 300 ILE A N 1
ATOM 2316 C CA . ILE A 1 300 ? 9.826 8.550 -10.145 1.00 95.62 300 ILE A CA 1
ATOM 2317 C C . ILE A 1 300 ? 10.533 7.543 -11.040 1.00 95.62 300 ILE A C 1
ATOM 2319 O O . ILE A 1 300 ? 11.699 7.237 -10.812 1.00 95.62 300 ILE A O 1
ATOM 2323 N N . THR A 1 301 ? 9.855 7.050 -12.065 1.00 95.00 301 THR A N 1
ATOM 2324 C CA . THR A 1 301 ? 10.487 6.272 -13.132 1.00 95.00 301 THR A CA 1
ATOM 2325 C C . THR A 1 301 ? 10.529 7.135 -14.380 1.00 95.00 301 THR A C 1
ATOM 2327 O O . THR A 1 301 ? 9.502 7.672 -14.789 1.00 95.00 301 THR A O 1
ATOM 2330 N N . LEU A 1 302 ? 11.701 7.267 -14.990 1.00 95.00 302 LEU A N 1
ATOM 2331 C CA . LEU A 1 302 ? 11.925 8.017 -16.221 1.00 95.00 302 LEU A CA 1
ATOM 2332 C C . LEU A 1 302 ? 12.427 7.071 -17.308 1.00 95.00 302 LEU A C 1
ATOM 2334 O O . LEU A 1 302 ? 13.261 6.202 -17.057 1.00 95.00 302 LEU A O 1
ATOM 2338 N N . GLU A 1 303 ? 11.943 7.272 -18.525 1.00 93.50 303 GLU A N 1
ATOM 2339 C CA . GLU A 1 303 ? 12.484 6.667 -19.735 1.00 93.50 303 GLU A CA 1
ATOM 2340 C C . GLU A 1 303 ? 12.739 7.775 -20.755 1.00 93.50 303 GLU A C 1
ATOM 2342 O O . GLU A 1 303 ? 11.826 8.504 -21.154 1.00 93.50 303 GLU A O 1
ATOM 2347 N N . MET A 1 304 ? 13.996 7.899 -21.163 1.00 93.94 304 MET A N 1
ATOM 2348 C CA . MET A 1 304 ? 14.446 8.775 -22.236 1.00 93.94 304 MET A CA 1
ATOM 2349 C C . MET A 1 304 ? 14.092 8.174 -23.598 1.00 93.94 304 MET A C 1
ATOM 2351 O O . MET A 1 304 ? 13.632 7.038 -23.718 1.00 93.94 304 MET A O 1
ATOM 2355 N N . LYS A 1 305 ? 14.286 8.941 -24.668 1.00 91.88 305 LYS A N 1
ATOM 2356 C CA . LYS A 1 305 ? 14.137 8.404 -26.023 1.00 91.88 305 LYS A CA 1
ATOM 2357 C C . LYS A 1 305 ? 15.086 7.212 -26.236 1.00 91.88 305 LYS A C 1
ATOM 2359 O O . LYS A 1 305 ? 16.252 7.288 -25.853 1.00 91.88 305 LYS A O 1
ATOM 2364 N N . PRO A 1 306 ? 14.623 6.126 -26.880 1.00 87.44 306 PRO A N 1
ATOM 2365 C CA . PRO A 1 306 ? 15.471 4.972 -27.142 1.00 87.44 306 PRO A CA 1
ATOM 2366 C C . PRO A 1 306 ? 16.782 5.330 -27.840 1.00 87.44 306 PRO A C 1
ATOM 2368 O O . PRO A 1 306 ? 16.798 6.089 -28.810 1.00 87.44 306 PRO A O 1
ATOM 2371 N N . GLY A 1 307 ? 17.877 4.749 -27.351 1.00 84.62 307 GLY A N 1
ATOM 2372 C CA . GLY A 1 307 ? 19.229 5.010 -27.849 1.00 84.62 307 GLY A CA 1
ATOM 2373 C C . GLY A 1 307 ? 19.955 6.165 -27.154 1.00 84.62 307 GLY A C 1
ATOM 2374 O O . GLY A 1 307 ? 21.130 6.376 -27.448 1.00 84.62 307 GLY A O 1
ATOM 2375 N N . THR A 1 30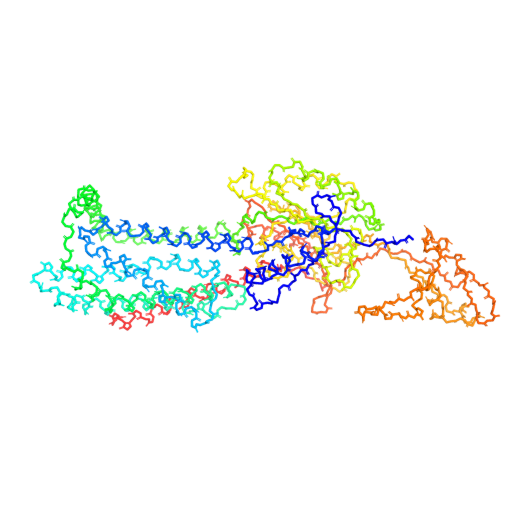8 ? 19.311 6.877 -26.221 1.00 90.31 308 THR A N 1
ATOM 2376 C CA . THR A 1 308 ? 19.991 7.857 -25.364 1.00 90.31 308 THR A CA 1
ATOM 2377 C C . THR A 1 308 ? 21.077 7.164 -24.521 1.00 90.31 308 THR A C 1
ATOM 2379 O O . THR A 1 308 ? 20.784 6.183 -23.831 1.00 90.31 308 THR A O 1
ATOM 2382 N N . PRO A 1 309 ? 22.342 7.623 -24.582 1.00 90.00 309 PRO A N 1
ATOM 2383 C CA . PRO A 1 309 ? 23.429 7.046 -23.800 1.00 90.00 309 PRO A CA 1
ATOM 2384 C C . PRO A 1 309 ? 23.289 7.389 -22.312 1.00 90.00 309 PRO A C 1
ATOM 2386 O O . PRO A 1 309 ? 22.681 8.397 -21.951 1.00 90.00 309 PRO A O 1
ATOM 2389 N N . LEU A 1 310 ? 23.924 6.585 -21.450 1.00 91.50 310 LEU A N 1
ATOM 2390 C CA . LEU A 1 310 ? 23.859 6.757 -19.993 1.00 91.50 310 LEU A CA 1
ATOM 2391 C C . LEU A 1 310 ? 24.228 8.180 -19.548 1.00 91.50 310 LEU A C 1
ATOM 2393 O O . LEU A 1 310 ? 23.571 8.728 -18.669 1.00 91.50 310 LEU A O 1
ATOM 2397 N N . ASP A 1 311 ? 25.245 8.785 -20.164 1.00 92.31 311 ASP A N 1
ATOM 2398 C CA . ASP A 1 311 ? 25.711 10.129 -19.812 1.00 92.31 311 ASP A CA 1
ATOM 2399 C C . ASP A 1 311 ? 24.629 11.197 -20.059 1.00 92.31 311 ASP A C 1
ATOM 2401 O O . ASP A 1 311 ? 24.432 12.084 -19.231 1.00 92.31 311 ASP A O 1
ATOM 2405 N N . GLU A 1 312 ? 23.871 11.094 -21.156 1.00 93.44 312 GLU A N 1
ATOM 2406 C CA . GLU A 1 312 ? 22.762 12.013 -21.456 1.00 93.44 312 GLU A CA 1
ATOM 2407 C C . GLU A 1 312 ? 21.556 11.779 -20.537 1.00 93.44 312 GLU A C 1
ATOM 2409 O O . GLU A 1 312 ? 20.947 12.739 -20.050 1.00 93.44 312 GLU A O 1
ATOM 2414 N N . THR A 1 313 ? 21.238 10.513 -20.241 1.00 95.25 313 THR A N 1
ATOM 2415 C CA . THR A 1 313 ? 20.236 10.161 -19.223 1.00 95.25 313 THR A CA 1
ATOM 2416 C C . THR A 1 313 ? 20.628 10.759 -17.874 1.00 95.25 313 THR A C 1
ATOM 2418 O O . THR A 1 313 ? 19.809 11.381 -17.202 1.00 95.25 313 THR A O 1
ATOM 2421 N N . SER A 1 314 ? 21.902 10.637 -17.500 1.00 95.25 314 SER A N 1
ATOM 2422 C CA . SER A 1 314 ? 22.439 11.131 -16.238 1.00 95.25 314 SER A CA 1
ATOM 2423 C C . SER A 1 314 ? 22.370 12.653 -16.118 1.00 95.25 314 SER A C 1
ATOM 2425 O O . SER A 1 314 ? 21.995 13.156 -15.061 1.00 95.25 314 SER A O 1
ATOM 2427 N N . LEU A 1 315 ? 22.650 13.385 -17.201 1.00 94.75 315 LEU A N 1
ATOM 2428 C CA . LEU A 1 315 ? 22.471 14.838 -17.252 1.00 94.75 315 LEU A CA 1
ATOM 2429 C C . LEU A 1 315 ? 21.010 15.249 -17.048 1.00 94.75 315 LEU A C 1
ATOM 2431 O O . LEU A 1 315 ? 20.733 16.217 -16.343 1.00 94.75 315 LEU A O 1
ATOM 2435 N N . THR A 1 316 ? 20.075 14.511 -17.646 1.00 95.88 316 THR A N 1
ATOM 2436 C CA . THR A 1 316 ? 18.639 14.793 -17.505 1.00 95.88 316 THR A CA 1
ATOM 2437 C C . THR A 1 316 ? 18.161 14.527 -16.080 1.00 95.88 316 THR A C 1
ATOM 2439 O O . THR A 1 316 ? 17.415 15.329 -15.522 1.00 95.88 316 THR A O 1
ATOM 2442 N N . VAL A 1 317 ? 18.644 13.443 -15.465 1.00 96.56 317 VAL A N 1
ATOM 2443 C CA . VAL A 1 317 ? 18.389 13.144 -14.052 1.00 96.56 317 VAL A CA 1
ATOM 2444 C C . VAL A 1 317 ? 18.943 14.250 -13.154 1.00 96.56 317 VAL A C 1
ATOM 2446 O O . VAL A 1 317 ? 18.221 14.693 -12.272 1.00 96.56 317 VAL A O 1
ATOM 2449 N N . SER A 1 318 ? 20.143 14.780 -13.417 1.00 96.31 318 SER A N 1
ATOM 2450 C CA . SER A 1 318 ? 20.714 15.874 -12.616 1.00 96.31 318 SER A CA 1
ATOM 2451 C C . SER A 1 318 ? 19.860 17.141 -12.591 1.00 96.31 318 SER A C 1
ATOM 2453 O O . SER A 1 318 ? 19.741 17.756 -11.541 1.00 96.31 318 SER A O 1
ATOM 2455 N N . ILE A 1 319 ? 19.201 17.505 -13.697 1.00 96.00 319 ILE A N 1
ATOM 2456 C CA . ILE A 1 319 ? 18.269 18.650 -13.715 1.00 96.00 319 ILE A CA 1
ATOM 2457 C C . ILE A 1 319 ? 17.128 18.436 -12.710 1.00 96.00 319 ILE A C 1
ATOM 2459 O O . ILE A 1 319 ? 16.691 19.368 -12.036 1.00 96.00 319 ILE A O 1
ATOM 2463 N N . LEU A 1 320 ? 16.639 17.199 -12.612 1.00 96.56 320 LEU A N 1
ATOM 2464 C CA . LEU A 1 320 ? 15.586 16.843 -11.673 1.00 96.56 320 LEU A CA 1
ATOM 2465 C C . LEU A 1 320 ? 16.111 16.746 -10.233 1.00 96.56 320 LEU A C 1
ATOM 2467 O O . LEU A 1 320 ? 15.423 17.189 -9.320 1.00 96.56 320 LEU A O 1
ATOM 2471 N N . GLU A 1 321 ? 17.319 16.216 -10.026 1.00 96.94 321 GLU A N 1
ATOM 2472 C CA . GLU A 1 321 ? 18.004 16.200 -8.723 1.00 96.94 321 GLU A CA 1
ATOM 2473 C C . GLU A 1 321 ? 18.185 17.624 -8.174 1.00 96.94 321 GLU A C 1
ATOM 2475 O O . GLU A 1 321 ? 17.876 17.871 -7.008 1.00 96.94 321 GLU A O 1
ATOM 2480 N N . ASP A 1 322 ? 18.594 18.572 -9.022 1.00 96.69 322 ASP A N 1
ATOM 2481 C CA . ASP A 1 322 ? 18.721 19.986 -8.662 1.00 96.69 322 ASP A CA 1
ATOM 2482 C C . ASP A 1 322 ? 17.365 20.554 -8.213 1.00 96.69 322 ASP A C 1
ATOM 2484 O O . ASP A 1 322 ? 17.267 21.125 -7.126 1.00 96.69 322 ASP A O 1
ATOM 2488 N N . TYR A 1 323 ? 16.293 20.320 -8.982 1.00 96.19 323 TYR A N 1
ATOM 2489 C CA . TYR A 1 323 ? 14.939 20.741 -8.599 1.00 96.19 323 TYR A CA 1
ATOM 2490 C C . TYR A 1 323 ? 14.502 20.150 -7.250 1.00 96.19 323 TYR A C 1
ATOM 2492 O O . TYR A 1 323 ? 13.961 20.877 -6.414 1.00 96.19 323 TYR A O 1
ATOM 2500 N N . LEU A 1 324 ? 14.745 18.853 -7.029 1.00 96.75 324 LEU A N 1
ATOM 2501 C CA . LEU A 1 324 ? 14.403 18.156 -5.786 1.00 96.75 324 LEU A CA 1
ATOM 2502 C C . LEU A 1 324 ? 15.186 18.706 -4.589 1.00 96.75 324 LEU A C 1
ATOM 2504 O O . LEU A 1 324 ? 14.613 18.842 -3.510 1.00 96.75 324 LEU A O 1
ATOM 2508 N N . SER A 1 325 ? 16.458 19.064 -4.778 1.00 96.25 325 SER A N 1
ATOM 2509 C CA . SER A 1 325 ? 17.308 19.632 -3.724 1.00 96.25 325 SER A CA 1
ATOM 2510 C C . SER A 1 325 ? 16.844 21.012 -3.234 1.00 96.25 325 SER A C 1
ATOM 2512 O O . SER A 1 325 ? 17.121 21.393 -2.096 1.00 96.25 325 SER A O 1
ATOM 2514 N N . GLU A 1 326 ? 16.112 21.755 -4.070 1.00 95.88 326 GLU A N 1
ATOM 2515 C CA . GLU A 1 326 ? 15.562 23.072 -3.734 1.00 95.88 326 GLU A CA 1
ATOM 2516 C C . GLU A 1 326 ? 14.199 22.999 -3.020 1.00 95.88 326 GLU A C 1
ATOM 2518 O O . GLU A 1 326 ? 13.737 24.009 -2.479 1.00 95.88 326 GLU A O 1
ATOM 2523 N N . GLN A 1 327 ? 13.544 21.831 -2.996 1.00 95.06 327 GLN A N 1
ATOM 2524 C CA . GLN A 1 327 ? 12.224 21.676 -2.379 1.00 95.06 327 GLN A CA 1
ATOM 2525 C C . GLN A 1 327 ? 12.327 21.516 -0.860 1.00 95.06 327 GLN A C 1
ATOM 2527 O O . GLN A 1 327 ? 13.010 20.632 -0.349 1.00 95.06 327 GLN A O 1
ATOM 2532 N N . ALA A 1 328 ? 11.577 22.335 -0.120 1.00 93.25 328 ALA A N 1
ATOM 2533 C CA . ALA A 1 328 ? 11.583 22.315 1.344 1.00 93.25 328 ALA A CA 1
ATOM 2534 C C . ALA A 1 328 ? 10.941 21.046 1.933 1.00 93.25 328 ALA A C 1
ATOM 2536 O O . ALA A 1 328 ? 11.162 20.717 3.096 1.00 93.25 328 ALA A O 1
ATOM 2537 N N . GLU A 1 329 ? 10.112 20.354 1.153 1.00 94.62 329 GLU A N 1
ATOM 2538 C CA . GLU A 1 329 ? 9.405 19.142 1.551 1.00 94.62 329 GLU A CA 1
ATOM 2539 C C . GLU A 1 329 ? 10.263 17.871 1.448 1.00 94.62 329 GLU A C 1
ATOM 2541 O O . GLU A 1 329 ? 9.882 16.853 2.032 1.00 94.62 329 GLU A O 1
ATOM 2546 N N . VAL A 1 330 ? 11.387 17.916 0.724 1.00 95.75 330 VAL A N 1
ATOM 2547 C CA . VAL A 1 330 ? 12.261 16.766 0.446 1.00 95.75 330 VAL A CA 1
ATOM 2548 C C . VAL A 1 330 ? 13.314 16.621 1.548 1.00 95.75 330 VAL A C 1
ATOM 2550 O O . VAL A 1 330 ? 14.077 17.544 1.810 1.00 95.75 330 VAL A O 1
ATOM 2553 N N . ASP A 1 331 ? 13.358 15.448 2.184 1.00 94.00 331 ASP A N 1
ATOM 2554 C CA . ASP A 1 331 ? 14.366 15.081 3.191 1.00 94.00 331 ASP A CA 1
ATOM 2555 C C . ASP A 1 331 ? 15.610 14.472 2.531 1.00 94.00 331 ASP A C 1
ATOM 2557 O O . ASP A 1 331 ? 16.743 14.854 2.818 1.00 94.00 331 ASP A O 1
ATOM 2561 N N . SER A 1 332 ? 15.399 13.531 1.609 1.00 94.56 332 SER A N 1
ATOM 2562 C CA . SER A 1 332 ? 16.469 12.901 0.834 1.00 94.56 332 SER A CA 1
ATOM 2563 C C . SER A 1 332 ? 15.940 12.299 -0.463 1.00 94.56 332 SER A C 1
ATOM 2565 O O . SER A 1 332 ? 14.744 12.033 -0.603 1.00 94.56 332 SER A O 1
ATOM 2567 N N . PHE A 1 333 ? 16.831 12.051 -1.417 1.00 96.06 333 PHE A N 1
ATOM 2568 C CA . PHE A 1 333 ? 16.508 11.296 -2.620 1.00 96.06 333 PHE A CA 1
ATOM 2569 C C . PHE A 1 333 ? 17.685 10.436 -3.077 1.00 96.06 333 PHE A C 1
ATOM 2571 O O . PHE A 1 333 ? 18.846 10.822 -2.938 1.00 96.06 333 PHE A O 1
ATOM 2578 N N . ASP A 1 334 ? 17.387 9.274 -3.650 1.00 95.56 334 ASP A N 1
ATOM 2579 C CA . ASP A 1 334 ? 18.365 8.453 -4.363 1.00 95.56 334 ASP A CA 1
ATOM 2580 C C . ASP A 1 334 ? 17.963 8.263 -5.817 1.00 95.56 334 ASP A C 1
ATOM 2582 O O . ASP A 1 334 ? 16.786 8.069 -6.122 1.00 95.56 334 ASP A O 1
ATOM 2586 N N . SER A 1 335 ? 18.958 8.276 -6.697 1.00 95.62 335 SER A N 1
ATOM 2587 C CA . SER A 1 335 ? 18.795 8.106 -8.135 1.00 95.62 335 SER A CA 1
ATOM 2588 C C . SER A 1 335 ? 19.557 6.873 -8.596 1.00 95.62 335 SER A C 1
ATOM 2590 O O . SER A 1 335 ? 20.772 6.765 -8.431 1.00 95.62 335 SER A O 1
ATOM 2592 N N . ARG A 1 336 ? 18.840 5.950 -9.228 1.00 93.50 336 ARG A N 1
ATOM 2593 C CA . ARG A 1 336 ? 19.372 4.774 -9.917 1.00 93.50 336 ARG A CA 1
ATOM 2594 C C . ARG A 1 336 ? 19.237 5.002 -11.412 1.00 93.50 336 ARG A C 1
ATOM 2596 O O . ARG A 1 336 ? 18.123 5.049 -11.922 1.00 93.50 336 ARG A O 1
ATOM 2603 N N . ILE A 1 337 ? 20.355 5.162 -12.105 1.00 93.69 337 ILE A N 1
ATOM 2604 C CA . ILE A 1 337 ? 20.399 5.544 -13.518 1.00 93.69 337 ILE A CA 1
ATOM 2605 C C . ILE A 1 337 ? 20.991 4.381 -14.302 1.00 93.69 337 ILE A C 1
ATOM 2607 O O . ILE A 1 337 ? 22.068 3.898 -13.962 1.00 93.69 337 ILE A O 1
ATOM 2611 N N . GLY A 1 338 ? 20.321 3.943 -15.359 1.00 90.94 338 GLY A N 1
ATOM 2612 C CA . GLY A 1 338 ? 20.779 2.855 -16.209 1.00 90.94 338 GLY A CA 1
ATOM 2613 C C . GLY A 1 338 ? 20.505 1.459 -15.651 1.00 90.94 338 GLY A C 1
ATOM 2614 O O . GLY A 1 338 ? 19.607 1.255 -14.844 1.00 90.94 338 GLY A O 1
ATOM 2615 N N . TYR A 1 339 ? 21.281 0.473 -16.095 1.00 84.31 339 TYR A N 1
ATOM 2616 C CA . TYR A 1 339 ? 21.064 -0.946 -15.820 1.00 84.31 339 TYR A CA 1
ATOM 2617 C C . TYR A 1 339 ? 22.339 -1.664 -15.366 1.00 84.31 339 TYR A C 1
ATOM 2619 O O . TYR A 1 339 ? 23.382 -1.600 -16.019 1.00 84.31 339 TYR A O 1
ATOM 2627 N N . GLU A 1 340 ? 22.238 -2.415 -14.267 1.00 78.94 340 GLU A N 1
ATOM 2628 C CA . GLU A 1 340 ? 23.319 -3.261 -13.762 1.00 78.94 340 GLU A CA 1
ATOM 2629 C C . GLU A 1 340 ? 23.165 -4.711 -14.253 1.00 78.94 340 GLU A C 1
ATOM 2631 O O . GLU A 1 340 ? 22.191 -5.404 -13.931 1.00 78.94 340 GLU A O 1
ATOM 2636 N N . LYS A 1 341 ? 24.159 -5.201 -15.010 1.00 67.94 341 LYS A N 1
ATOM 2637 C CA . LYS A 1 341 ? 24.166 -6.568 -15.559 1.00 67.94 341 LYS A CA 1
ATOM 2638 C C . LYS A 1 341 ? 24.025 -7.625 -14.462 1.00 67.94 341 LYS A C 1
ATOM 2640 O O . LYS A 1 341 ? 24.780 -7.646 -13.498 1.00 67.94 341 LYS A O 1
ATOM 2645 N N . GLY A 1 342 ? 23.110 -8.571 -14.670 1.00 63.06 342 GLY A N 1
ATOM 2646 C CA . GLY A 1 342 ? 22.893 -9.698 -13.755 1.00 63.06 342 GLY A CA 1
ATOM 2647 C C . GLY A 1 342 ? 21.926 -9.393 -12.611 1.00 63.06 342 GLY A C 1
ATOM 2648 O O . GLY A 1 342 ? 21.525 -10.314 -11.899 1.00 63.06 342 GLY A O 1
ATOM 2649 N N . THR A 1 343 ? 21.484 -8.141 -12.478 1.00 65.69 343 THR A N 1
ATOM 2650 C CA . THR A 1 343 ? 20.368 -7.791 -11.603 1.00 65.69 343 THR A CA 1
ATOM 2651 C C . THR A 1 343 ? 19.046 -7.936 -12.363 1.00 65.69 343 THR A C 1
ATOM 2653 O O . THR A 1 343 ? 18.933 -7.583 -13.540 1.00 65.69 343 THR A O 1
ATOM 2656 N N . MET A 1 344 ? 18.030 -8.495 -11.702 1.00 57.44 344 MET A N 1
ATOM 2657 C CA . MET A 1 344 ? 16.646 -8.510 -12.194 1.00 57.44 344 MET A CA 1
ATOM 2658 C C . MET A 1 344 ? 15.915 -7.259 -11.690 1.00 57.44 344 MET A C 1
ATOM 2660 O O . MET A 1 344 ? 14.897 -7.363 -11.010 1.00 57.44 344 MET A O 1
ATOM 2664 N N . GLN A 1 345 ? 16.471 -6.071 -11.944 1.00 63.31 345 GLN A N 1
ATOM 2665 C CA . GLN A 1 345 ? 15.788 -4.821 -11.616 1.00 63.31 345 GLN A CA 1
ATOM 2666 C C . GLN A 1 345 ? 14.793 -4.487 -12.733 1.00 63.31 345 GLN A C 1
ATOM 2668 O O . GLN A 1 345 ? 15.179 -4.255 -13.879 1.00 63.31 345 GLN A O 1
ATOM 2673 N N . GLN A 1 346 ? 13.504 -4.521 -12.392 1.00 68.38 346 GLN A N 1
ATOM 2674 C CA . GLN A 1 346 ? 12.420 -4.036 -13.243 1.00 68.38 346 GLN A CA 1
ATOM 2675 C C . GLN A 1 346 ? 11.963 -2.664 -12.746 1.00 68.38 346 GLN A C 1
ATOM 2677 O O . GLN A 1 346 ? 11.711 -2.492 -11.552 1.00 68.38 346 GLN A O 1
ATOM 2682 N N . GLY A 1 347 ? 11.860 -1.708 -13.666 1.00 73.94 347 GLY A N 1
ATOM 2683 C CA . GLY A 1 347 ? 11.133 -0.460 -13.455 1.00 73.94 347 G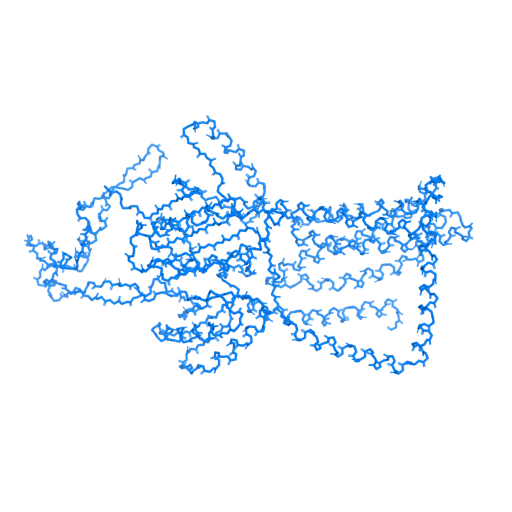LY A CA 1
ATOM 2684 C C . GLY A 1 347 ? 9.672 -0.590 -13.890 1.00 73.94 347 GLY A C 1
ATOM 2685 O O . GLY A 1 347 ? 9.213 -1.665 -14.278 1.00 73.94 347 GLY A O 1
ATOM 2686 N N . ASP A 1 348 ? 8.945 0.529 -13.893 1.00 83.38 348 ASP A N 1
ATOM 2687 C CA . ASP A 1 348 ? 7.544 0.572 -14.347 1.00 83.38 348 ASP A CA 1
ATOM 2688 C C . ASP A 1 348 ? 7.359 0.198 -15.828 1.00 83.38 348 ASP A C 1
ATOM 2690 O O . ASP A 1 348 ? 6.269 -0.197 -16.240 1.00 83.38 348 ASP A O 1
ATOM 2694 N N . PHE A 1 349 ? 8.432 0.291 -16.617 1.00 83.88 349 PHE A N 1
ATOM 2695 C CA . PHE A 1 349 ? 8.456 0.016 -18.055 1.00 83.88 349 PHE A CA 1
ATOM 2696 C C . PHE A 1 349 ? 9.119 -1.327 -18.414 1.00 83.88 349 PHE A C 1
ATOM 2698 O O . PHE A 1 349 ? 9.455 -1.557 -19.575 1.00 83.88 349 PHE A O 1
ATOM 2705 N N . GLY A 1 350 ? 9.328 -2.211 -17.431 1.00 79.31 350 GLY A N 1
ATOM 2706 C CA . GLY A 1 350 ? 9.963 -3.515 -17.624 1.00 79.31 350 GLY A CA 1
ATOM 2707 C C . GLY A 1 350 ? 11.452 -3.525 -17.272 1.00 79.31 350 GLY A C 1
ATOM 2708 O O . GLY A 1 350 ? 11.870 -2.928 -16.282 1.00 79.31 350 GLY A O 1
ATOM 2709 N N . ILE A 1 351 ? 12.251 -4.280 -18.035 1.00 78.19 351 ILE A N 1
ATOM 2710 C CA . ILE A 1 351 ? 13.699 -4.411 -17.797 1.00 78.19 351 ILE A CA 1
ATOM 2711 C C . ILE A 1 351 ? 14.372 -3.072 -18.086 1.00 78.19 351 ILE A C 1
ATOM 2713 O O . ILE A 1 351 ? 14.182 -2.516 -19.167 1.00 78.19 351 ILE A O 1
ATOM 2717 N N . MET A 1 352 ? 15.176 -2.591 -17.137 1.00 82.75 352 MET A N 1
ATOM 2718 C CA . MET A 1 352 ? 15.822 -1.293 -17.286 1.00 82.75 352 MET A CA 1
ATOM 2719 C C . MET A 1 352 ? 16.910 -1.288 -18.359 1.00 82.75 352 MET A C 1
ATOM 2721 O O . MET A 1 352 ? 17.648 -2.261 -18.519 1.00 82.75 352 MET A O 1
ATOM 2725 N N . GLY A 1 353 ? 16.997 -0.174 -19.085 1.00 86.69 353 GLY A N 1
ATOM 2726 C CA . GLY A 1 353 ? 18.064 0.145 -20.032 1.00 86.69 353 GLY A CA 1
ATOM 2727 C C . GLY A 1 353 ? 18.903 1.335 -19.560 1.00 86.69 353 GLY A C 1
ATOM 2728 O O . GLY A 1 353 ? 18.608 1.950 -18.539 1.00 86.69 353 GLY A O 1
ATOM 2729 N N . VAL A 1 354 ? 19.956 1.674 -20.310 1.00 90.44 354 VAL A N 1
ATOM 2730 C CA . VAL A 1 354 ? 20.820 2.852 -20.047 1.00 90.44 354 VAL A CA 1
ATOM 2731 C C . VAL A 1 354 ? 20.088 4.195 -20.214 1.00 90.44 354 VAL A C 1
ATOM 2733 O O . VAL A 1 354 ? 20.537 5.231 -19.732 1.00 90.44 354 VAL A O 1
ATOM 2736 N N . ASP A 1 355 ? 18.951 4.157 -20.896 1.00 91.75 355 ASP A N 1
ATOM 2737 C CA . ASP A 1 355 ? 18.009 5.236 -21.174 1.00 91.75 355 ASP A CA 1
ATOM 2738 C C . ASP A 1 355 ? 16.936 5.395 -20.083 1.00 91.75 355 ASP A C 1
ATOM 2740 O O . ASP A 1 355 ? 16.038 6.222 -20.219 1.00 91.75 355 ASP A O 1
ATOM 2744 N N . GLN A 1 356 ? 17.003 4.619 -18.998 1.00 93.00 356 GLN A N 1
ATOM 2745 C CA . GLN A 1 356 ? 16.023 4.654 -17.913 1.00 93.00 356 GLN A CA 1
ATOM 2746 C C . GLN A 1 356 ? 16.646 5.049 -16.575 1.00 93.00 356 GLN A C 1
ATOM 2748 O O . GLN A 1 356 ? 17.830 4.822 -16.325 1.00 93.00 356 GLN A O 1
ATOM 2753 N N . ALA A 1 357 ? 15.829 5.625 -15.695 1.00 94.50 357 ALA A N 1
ATOM 2754 C CA . ALA A 1 357 ? 16.214 5.939 -14.325 1.00 94.50 357 ALA A CA 1
ATOM 2755 C C . ALA A 1 357 ? 15.040 5.757 -13.356 1.00 94.50 357 ALA A C 1
ATOM 2757 O O . ALA A 1 357 ? 13.885 5.980 -13.717 1.00 94.50 357 ALA A O 1
ATOM 2758 N N . ILE A 1 358 ? 15.345 5.381 -12.114 1.00 94.06 358 ILE A N 1
ATOM 2759 C CA . ILE A 1 358 ? 14.401 5.351 -10.996 1.00 94.06 358 ILE A CA 1
ATOM 2760 C C . ILE A 1 358 ? 14.940 6.250 -9.893 1.00 94.06 358 ILE A C 1
ATOM 2762 O O . ILE A 1 358 ? 16.057 6.047 -9.423 1.00 94.06 358 ILE A O 1
ATOM 2766 N N . ILE A 1 359 ? 14.126 7.194 -9.441 1.00 95.44 359 ILE A N 1
ATOM 2767 C CA . ILE A 1 359 ? 14.438 8.090 -8.332 1.00 95.44 359 ILE A CA 1
ATOM 2768 C C . ILE A 1 359 ? 13.451 7.804 -7.203 1.00 95.44 359 ILE A C 1
ATOM 2770 O O . ILE A 1 359 ? 12.237 7.769 -7.423 1.00 95.44 359 ILE A O 1
ATOM 2774 N N . THR A 1 360 ? 13.957 7.584 -5.995 1.00 95.12 360 THR A N 1
ATOM 2775 C CA . THR A 1 360 ? 13.132 7.522 -4.784 1.00 95.12 360 THR A CA 1
ATOM 2776 C C . THR A 1 360 ? 13.283 8.840 -4.047 1.00 95.12 360 THR A C 1
ATOM 2778 O O . THR A 1 360 ? 14.398 9.253 -3.751 1.00 95.12 360 THR A O 1
ATOM 2781 N N . VAL A 1 361 ? 12.169 9.491 -3.734 1.00 95.81 361 VAL A N 1
ATOM 2782 C CA . VAL A 1 361 ? 12.138 10.757 -3.002 1.00 95.81 361 VAL A CA 1
ATOM 2783 C C . VAL A 1 361 ? 11.495 10.514 -1.643 1.00 95.81 361 VAL A C 1
ATOM 2785 O O . VAL A 1 361 ? 10.316 10.161 -1.564 1.00 95.81 361 VAL A O 1
ATOM 2788 N N . ASN A 1 362 ? 12.268 10.714 -0.580 1.00 93.69 362 ASN A N 1
ATOM 2789 C CA . ASN A 1 362 ? 11.802 10.701 0.798 1.00 93.69 362 ASN A CA 1
ATOM 2790 C C . ASN A 1 362 ? 11.439 12.132 1.204 1.00 93.69 362 ASN A C 1
ATOM 2792 O O . ASN A 1 362 ? 12.264 13.043 1.152 1.00 93.69 362 ASN A O 1
ATOM 2796 N N . LEU A 1 363 ? 10.188 12.334 1.597 1.00 93.50 363 LEU A N 1
ATOM 2797 C CA . LEU A 1 363 ? 9.663 13.606 2.076 1.00 93.50 363 LEU A CA 1
ATOM 2798 C C . LEU A 1 363 ? 9.713 13.656 3.602 1.00 93.50 363 LEU A C 1
ATOM 2800 O O . LEU A 1 363 ? 9.554 12.636 4.281 1.00 93.50 363 LEU A O 1
ATOM 2804 N N . PHE A 1 364 ? 9.811 14.865 4.148 1.00 92.06 364 PHE A N 1
ATOM 2805 C CA . PHE A 1 364 ? 9.635 15.084 5.579 1.00 92.06 364 PHE A CA 1
ATOM 2806 C C . PHE A 1 364 ? 8.264 14.594 6.069 1.00 92.06 364 PHE A C 1
ATOM 2808 O O . PHE A 1 364 ? 7.287 14.439 5.316 1.00 92.06 364 PHE A O 1
ATOM 2815 N N . SER A 1 365 ? 8.176 14.368 7.383 1.00 87.69 365 SER A N 1
ATOM 2816 C CA . SER A 1 365 ? 6.951 13.893 8.023 1.00 87.69 365 SER A CA 1
ATOM 2817 C C . SER A 1 365 ? 5.771 14.807 7.699 1.00 87.69 365 SER A C 1
ATOM 2819 O O . SER A 1 365 ? 5.914 16.025 7.609 1.00 87.69 365 SER A O 1
ATOM 2821 N N . ARG A 1 366 ? 4.551 14.257 7.627 1.00 87.19 366 ARG A N 1
ATOM 2822 C CA . ARG A 1 366 ? 3.337 15.050 7.354 1.00 87.19 366 ARG A CA 1
ATOM 2823 C C . ARG A 1 366 ? 3.117 16.207 8.346 1.00 87.19 366 ARG A C 1
ATOM 2825 O O . ARG A 1 366 ? 2.372 17.128 8.039 1.00 87.19 366 ARG A O 1
ATOM 2832 N N . LYS A 1 367 ? 3.740 16.166 9.530 1.00 87.62 367 LYS A N 1
ATOM 2833 C CA . LYS A 1 367 ? 3.695 17.246 10.537 1.00 87.62 367 LYS A CA 1
ATOM 2834 C C . LYS A 1 367 ? 4.647 18.412 10.247 1.00 87.62 367 LYS A C 1
ATOM 2836 O O . LYS A 1 367 ? 4.479 19.468 10.846 1.00 87.62 367 LYS A O 1
ATOM 2841 N N . GLU A 1 368 ? 5.646 18.197 9.399 1.00 89.81 368 GLU A N 1
ATOM 2842 C CA . GLU A 1 368 ? 6.738 19.134 9.107 1.00 89.81 368 GLU A CA 1
ATOM 2843 C C . GLU A 1 368 ? 6.554 19.839 7.760 1.00 89.81 368 GLU A C 1
ATOM 2845 O O . GLU A 1 368 ? 7.167 20.876 7.530 1.00 89.81 368 GLU A O 1
ATOM 2850 N N . ARG A 1 369 ? 5.665 19.326 6.901 1.00 92.69 369 ARG A N 1
ATOM 2851 C CA . ARG A 1 369 ? 5.350 19.906 5.590 1.00 92.69 369 ARG A CA 1
ATOM 2852 C C . ARG A 1 369 ? 3.893 20.326 5.460 1.00 92.69 369 ARG A C 1
ATOM 2854 O O . ARG A 1 369 ? 2.984 19.641 5.936 1.00 92.69 369 ARG A O 1
ATOM 2861 N N . GLU A 1 370 ? 3.672 21.424 4.745 1.00 89.44 370 GLU A N 1
ATOM 2862 C CA . GLU A 1 370 ? 2.332 21.943 4.457 1.00 89.44 370 GLU A CA 1
ATOM 2863 C C . GLU A 1 370 ? 1.662 21.163 3.315 1.00 89.44 370 GLU A C 1
ATOM 2865 O O . GLU A 1 370 ? 0.532 20.683 3.472 1.00 89.44 370 GLU A O 1
ATOM 2870 N N . LYS A 1 371 ? 2.379 20.936 2.207 1.00 92.69 371 LYS A N 1
ATOM 2871 C CA . LYS A 1 371 ? 1.866 20.217 1.033 1.00 92.69 371 LYS A CA 1
ATOM 2872 C C . LYS A 1 371 ? 1.742 18.716 1.273 1.00 92.69 371 LYS A C 1
ATOM 2874 O O . LYS A 1 371 ? 2.590 18.088 1.916 1.00 92.69 371 LYS A O 1
ATOM 2879 N N . SER A 1 372 ? 0.657 18.135 0.773 1.00 92.62 372 SER A N 1
ATOM 2880 C CA . SER A 1 372 ? 0.469 16.684 0.688 1.00 92.62 372 SER A CA 1
ATOM 2881 C C . SER A 1 372 ? 1.399 16.062 -0.357 1.00 92.62 372 SER A C 1
ATOM 2883 O O . SER A 1 372 ? 1.906 16.759 -1.234 1.00 92.62 372 SER A O 1
ATOM 2885 N N . ILE A 1 373 ? 1.605 14.743 -0.285 1.00 93.12 373 ILE A N 1
ATOM 2886 C CA . ILE A 1 373 ? 2.383 14.035 -1.309 1.00 93.12 373 ILE A CA 1
ATOM 2887 C C . ILE A 1 373 ? 1.774 14.200 -2.707 1.00 93.12 373 ILE A C 1
ATOM 2889 O O . ILE A 1 373 ? 2.515 14.399 -3.657 1.00 93.12 373 ILE A O 1
ATOM 2893 N N . TRP A 1 374 ? 0.444 14.201 -2.836 1.00 92.00 374 TRP A N 1
ATOM 2894 C CA . TRP A 1 374 ? -0.228 14.325 -4.134 1.00 92.00 374 TRP A CA 1
ATOM 2895 C C . TRP A 1 374 ? -0.094 15.730 -4.737 1.00 92.00 374 TRP A C 1
ATOM 2897 O O . TRP A 1 374 ? 0.101 15.863 -5.941 1.00 92.00 374 TRP A O 1
ATOM 2907 N N . GLU A 1 375 ? -0.126 16.784 -3.912 1.00 93.56 375 GLU A N 1
ATOM 2908 C CA . GLU A 1 375 ? 0.160 18.154 -4.370 1.00 93.56 375 GLU A CA 1
ATOM 2909 C C . GLU A 1 375 ? 1.609 18.284 -4.855 1.00 93.56 375 GLU A C 1
ATOM 2911 O O . GLU A 1 375 ? 1.847 18.822 -5.933 1.00 93.56 375 GLU A O 1
ATOM 2916 N N . PHE A 1 376 ? 2.563 17.724 -4.105 1.00 95.00 376 PHE A N 1
ATOM 2917 C CA . PHE A 1 376 ? 3.968 17.662 -4.513 1.00 95.00 376 PHE A CA 1
ATOM 2918 C C . PHE A 1 376 ? 4.149 16.876 -5.822 1.00 95.00 376 PHE A C 1
ATOM 2920 O O . PHE A 1 376 ? 4.814 17.342 -6.740 1.00 95.00 376 PHE A O 1
ATOM 2927 N N . GLN A 1 377 ? 3.515 15.707 -5.948 1.00 94.62 377 GLN A N 1
ATOM 2928 C CA . GLN A 1 377 ? 3.583 14.881 -7.155 1.00 94.62 377 GLN A CA 1
ATOM 2929 C C . GLN A 1 377 ? 2.985 15.585 -8.370 1.00 94.62 377 GLN A C 1
ATOM 2931 O O . GLN A 1 377 ? 3.513 15.444 -9.468 1.00 94.62 377 GLN A O 1
ATOM 2936 N N . LYS A 1 378 ? 1.912 16.360 -8.195 1.00 94.31 378 LYS A N 1
ATOM 2937 C CA . LYS A 1 378 ? 1.341 17.164 -9.275 1.00 94.31 378 LYS A CA 1
ATOM 2938 C C . LYS A 1 378 ? 2.350 18.182 -9.810 1.00 94.31 378 LYS A C 1
ATOM 2940 O O . LYS A 1 378 ? 2.586 18.199 -11.013 1.00 94.31 378 LYS A O 1
ATOM 2945 N N . GLU A 1 379 ? 2.978 18.963 -8.931 1.00 94.94 379 GLU A N 1
ATOM 2946 C CA . GLU A 1 379 ? 4.018 19.933 -9.313 1.00 94.94 379 GLU A CA 1
ATOM 2947 C C . GLU A 1 379 ? 5.231 19.240 -9.956 1.00 94.94 379 GLU A C 1
ATOM 2949 O O . GLU A 1 379 ? 5.760 19.693 -10.969 1.00 94.94 379 GLU A O 1
ATOM 2954 N N . LEU A 1 380 ? 5.631 18.093 -9.407 1.00 95.50 380 LEU A N 1
ATOM 2955 C CA . LEU A 1 380 ? 6.732 17.287 -9.917 1.00 95.50 380 LEU A CA 1
ATOM 2956 C C . LEU A 1 380 ? 6.470 16.780 -11.343 1.00 95.50 380 LEU A C 1
ATOM 2958 O O . LEU A 1 380 ? 7.371 16.827 -12.178 1.00 95.50 380 LEU A O 1
ATOM 2962 N N . ARG A 1 381 ? 5.245 16.334 -11.652 1.00 95.56 381 ARG A N 1
ATOM 2963 C CA . ARG A 1 381 ? 4.859 15.924 -13.013 1.00 95.56 381 ARG A CA 1
ATOM 2964 C C . ARG A 1 381 ? 4.968 17.083 -14.003 1.00 95.56 381 ARG A C 1
ATOM 2966 O O . ARG A 1 381 ? 5.537 16.901 -15.076 1.00 95.56 381 ARG A O 1
ATOM 2973 N N . GLU A 1 382 ? 4.518 18.277 -13.613 1.00 95.19 382 GLU A N 1
ATOM 2974 C CA . GLU A 1 382 ? 4.644 19.489 -14.437 1.00 95.19 382 GLU A CA 1
ATOM 2975 C C . GLU A 1 382 ? 6.114 19.836 -14.736 1.00 95.19 382 GLU A C 1
ATOM 2977 O O . GLU A 1 382 ? 6.421 20.285 -15.838 1.00 95.19 382 GLU A O 1
ATOM 2982 N N . GLN A 1 383 ? 7.040 19.599 -13.796 1.00 95.62 383 GLN A N 1
ATOM 2983 C CA . GLN A 1 383 ? 8.477 19.798 -14.037 1.00 95.62 383 GLN A CA 1
ATOM 2984 C C . GLN A 1 383 ? 9.096 18.702 -14.906 1.00 95.62 383 GLN A C 1
ATOM 2986 O O . GLN A 1 383 ? 9.897 18.998 -15.793 1.00 95.62 383 GLN A O 1
ATOM 2991 N N . ILE A 1 384 ? 8.723 17.441 -14.681 1.00 96.12 384 ILE A N 1
ATOM 2992 C CA . ILE A 1 384 ? 9.239 16.305 -15.451 1.00 96.12 384 ILE A CA 1
ATOM 2993 C C . ILE A 1 384 ? 8.864 16.440 -16.932 1.00 96.12 384 ILE A C 1
ATOM 2995 O O . ILE A 1 384 ? 9.700 16.182 -17.793 1.00 96.12 384 ILE A O 1
ATOM 2999 N N . GLU A 1 385 ? 7.660 16.917 -17.251 1.00 94.81 385 GLU A N 1
ATOM 3000 C CA . GLU A 1 385 ? 7.221 17.145 -18.637 1.00 94.81 385 GLU A CA 1
ATOM 3001 C C . GLU A 1 385 ? 8.087 18.146 -19.418 1.00 94.81 385 GLU A C 1
ATOM 3003 O O . GLU A 1 385 ? 8.099 18.124 -20.650 1.00 94.81 385 GLU A O 1
ATOM 3008 N N . LEU A 1 386 ? 8.841 19.002 -18.722 1.00 95.25 386 LEU A N 1
ATOM 3009 C CA . LEU A 1 386 ? 9.753 19.972 -19.329 1.00 95.25 386 LEU A CA 1
ATOM 3010 C C . LEU A 1 386 ? 11.146 19.390 -19.616 1.00 95.25 386 LEU A C 1
ATOM 3012 O O . LEU A 1 386 ? 11.962 20.064 -20.253 1.00 95.25 386 LEU A O 1
ATOM 3016 N N . LEU A 1 387 ? 11.440 18.164 -19.165 1.00 94.69 387 LEU A N 1
ATOM 3017 C CA . LEU A 1 387 ? 12.759 17.557 -19.321 1.00 94.69 387 LEU A CA 1
ATOM 3018 C C . LEU A 1 387 ? 13.061 17.235 -20.797 1.00 94.69 387 LEU A C 1
ATOM 3020 O O . LEU A 1 387 ? 12.265 16.590 -21.490 1.00 94.69 387 LEU A O 1
ATOM 3024 N N . PRO A 1 388 ? 14.231 17.655 -21.313 1.00 91.56 388 PRO A N 1
ATOM 3025 C CA . PRO A 1 388 ? 14.600 17.409 -22.698 1.00 91.56 388 PRO A CA 1
ATOM 3026 C C . PRO A 1 388 ? 14.847 15.918 -22.931 1.00 91.56 388 PRO A C 1
ATOM 3028 O O . PRO A 1 388 ? 15.486 15.254 -22.129 1.00 91.56 388 PRO A O 1
ATOM 3031 N N . GLY A 1 389 ? 14.379 15.387 -24.062 1.00 90.88 389 GLY A N 1
ATOM 3032 C CA . GLY A 1 389 ? 14.656 13.995 -24.439 1.00 90.88 389 GLY A CA 1
ATOM 3033 C C . GLY A 1 389 ? 13.852 12.941 -23.671 1.00 90.88 389 GLY A C 1
ATOM 3034 O O . GLY A 1 389 ? 14.012 11.758 -23.967 1.00 90.88 389 GLY A O 1
ATOM 3035 N N . LEU A 1 390 ? 12.956 13.352 -22.769 1.00 94.06 390 LEU A N 1
ATOM 3036 C CA . LEU A 1 390 ? 12.025 12.457 -22.096 1.00 94.06 390 LEU A CA 1
ATOM 3037 C C . LEU A 1 390 ? 11.087 11.783 -23.109 1.00 94.06 390 LEU A C 1
ATOM 3039 O O . LEU A 1 390 ? 10.596 12.418 -24.047 1.00 94.06 390 LEU A O 1
ATOM 3043 N N . ASN A 1 391 ? 10.845 10.489 -22.915 1.00 91.94 391 ASN A N 1
ATOM 3044 C CA . ASN A 1 391 ? 9.867 9.719 -23.674 1.00 91.94 391 ASN A CA 1
ATOM 3045 C C . ASN A 1 391 ? 8.631 9.417 -22.823 1.00 91.94 391 ASN A C 1
ATOM 3047 O O . ASN A 1 391 ? 7.509 9.717 -23.227 1.00 91.94 391 ASN A O 1
ATOM 3051 N N . ARG A 1 392 ? 8.831 8.824 -21.641 1.00 92.31 392 ARG A N 1
ATOM 3052 C CA . ARG A 1 392 ? 7.759 8.443 -20.712 1.00 92.31 392 ARG A CA 1
ATOM 3053 C C . ARG A 1 392 ? 8.225 8.618 -19.274 1.00 92.31 392 ARG A C 1
ATOM 3055 O O . ARG A 1 392 ? 9.413 8.505 -18.984 1.00 92.31 392 ARG A O 1
ATOM 3062 N N . TYR A 1 393 ? 7.282 8.855 -18.370 1.00 95.06 393 TYR A N 1
ATOM 3063 C CA . TYR A 1 393 ? 7.562 8.938 -16.944 1.00 95.06 393 TYR A CA 1
ATOM 3064 C C . TYR A 1 393 ? 6.403 8.386 -16.112 1.00 95.06 393 TYR A C 1
ATOM 3066 O O . TYR A 1 393 ? 5.265 8.344 -16.581 1.00 95.06 393 TYR A O 1
ATOM 3074 N N . VAL A 1 394 ? 6.692 7.988 -14.876 1.00 95.19 394 VAL A N 1
ATOM 3075 C CA . VAL A 1 394 ? 5.708 7.587 -13.865 1.00 95.19 394 VAL A CA 1
ATOM 3076 C C . VAL A 1 394 ? 6.074 8.232 -12.537 1.00 95.19 394 VAL A C 1
ATOM 3078 O O . VAL A 1 394 ? 7.204 8.087 -12.083 1.00 95.19 394 VAL A O 1
ATOM 3081 N N . VAL A 1 395 ? 5.117 8.908 -11.904 1.00 94.81 395 VAL A N 1
ATOM 3082 C CA . VAL A 1 395 ? 5.226 9.440 -10.540 1.00 94.81 395 VAL A CA 1
ATOM 3083 C C . VAL A 1 395 ? 4.149 8.797 -9.673 1.00 94.81 395 VAL A C 1
ATOM 3085 O O . VAL A 1 395 ? 2.964 8.927 -9.978 1.00 94.81 395 VAL A O 1
ATOM 3088 N N . LYS A 1 396 ? 4.549 8.119 -8.591 1.00 91.62 396 LYS A N 1
ATOM 3089 C CA . LYS A 1 396 ? 3.616 7.397 -7.709 1.00 91.62 396 LYS A CA 1
ATOM 3090 C C . LYS A 1 396 ? 4.059 7.346 -6.254 1.00 91.62 396 LYS A C 1
ATOM 3092 O O . LYS A 1 396 ? 5.249 7.325 -5.956 1.00 91.62 396 LYS A O 1
ATOM 3097 N N . GLU A 1 397 ? 3.105 7.282 -5.335 1.00 90.44 397 GLU A N 1
ATOM 3098 C CA . GLU A 1 397 ? 3.359 7.105 -3.908 1.00 90.44 397 GLU A CA 1
ATOM 3099 C C . GLU A 1 397 ? 3.660 5.644 -3.549 1.00 90.44 397 GLU A C 1
ATOM 3101 O O . GLU A 1 397 ? 3.132 4.690 -4.130 1.00 90.44 397 GLU A O 1
ATOM 3106 N N . LYS A 1 398 ? 4.490 5.444 -2.524 1.00 85.19 398 LYS A N 1
ATOM 3107 C CA . LYS A 1 398 ? 4.726 4.112 -1.966 1.00 85.19 398 LYS A CA 1
ATOM 3108 C C . LYS A 1 398 ? 3.477 3.602 -1.248 1.00 85.19 398 LYS A C 1
ATOM 3110 O O . LYS A 1 398 ? 2.985 4.258 -0.332 1.00 85.19 398 LYS A O 1
ATOM 3115 N N . GLY A 1 399 ? 3.025 2.401 -1.613 1.0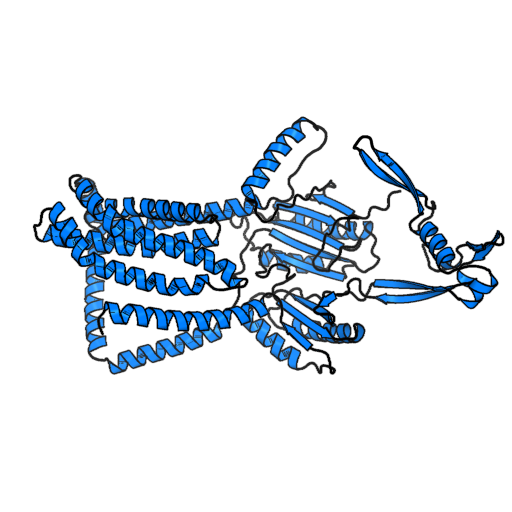0 76.44 399 GLY A N 1
ATOM 3116 C CA . GLY A 1 399 ? 1.878 1.733 -0.987 1.00 76.44 399 GLY A CA 1
ATOM 3117 C C . GLY A 1 399 ? 0.509 2.121 -1.557 1.00 76.44 399 GLY A C 1
ATOM 3118 O O . GLY A 1 399 ? -0.499 1.679 -1.017 1.00 76.44 399 GLY A O 1
ATOM 3119 N N . GLY A 1 400 ? 0.462 2.905 -2.642 1.00 69.56 400 GLY A N 1
ATOM 3120 C CA . GLY A 1 400 ? -0.783 3.333 -3.294 1.00 69.56 400 GLY A CA 1
ATOM 3121 C C . GLY A 1 400 ? -1.438 2.299 -4.220 1.00 69.56 400 GLY A C 1
ATOM 3122 O O . GLY A 1 400 ? -2.457 2.601 -4.827 1.00 69.56 400 GLY A O 1
ATOM 3123 N N . THR A 1 401 ? -0.867 1.100 -4.374 1.00 76.06 401 THR A N 1
ATOM 3124 C CA . THR A 1 401 ? -1.421 0.021 -5.212 1.00 76.06 401 THR A CA 1
ATOM 3125 C C . THR A 1 401 ? -1.707 -1.196 -4.348 1.00 76.06 401 THR A C 1
ATOM 3127 O O . THR A 1 401 ? -0.796 -1.734 -3.717 1.00 76.06 401 THR A O 1
ATOM 3130 N N . ALA A 1 402 ? -2.972 -1.622 -4.309 1.00 70.25 402 ALA A N 1
ATOM 3131 C CA . ALA A 1 402 ? -3.409 -2.706 -3.431 1.00 70.25 402 ALA A CA 1
ATOM 3132 C C . ALA A 1 402 ? -2.889 -4.083 -3.884 1.00 70.25 402 ALA A C 1
ATOM 3134 O O . ALA A 1 402 ? -2.538 -4.932 -3.067 1.00 70.25 402 ALA A O 1
ATOM 3135 N N . VAL A 1 403 ? -2.826 -4.311 -5.198 1.00 74.44 403 VAL A N 1
ATOM 3136 C CA . VAL A 1 403 ? -2.509 -5.624 -5.774 1.00 74.44 403 VAL A CA 1
ATOM 3137 C C . VAL A 1 403 ? -1.008 -5.776 -6.005 1.00 74.44 403 VAL A C 1
ATOM 3139 O O . VAL A 1 403 ? -0.394 -5.019 -6.758 1.00 74.44 403 VAL A O 1
ATOM 3142 N N . THR A 1 404 ? -0.419 -6.803 -5.388 1.00 69.62 404 THR A N 1
ATOM 3143 C CA . THR A 1 404 ? 1.002 -7.135 -5.562 1.00 69.62 404 THR A CA 1
ATOM 3144 C C . THR A 1 404 ? 1.298 -7.481 -7.021 1.00 69.62 404 THR A C 1
ATOM 3146 O O . THR A 1 404 ? 0.593 -8.280 -7.629 1.00 69.62 404 THR A O 1
ATOM 3149 N N . GLY A 1 405 ? 2.362 -6.897 -7.575 1.00 70.75 405 GLY A N 1
ATOM 3150 C CA . GLY A 1 405 ? 2.774 -7.123 -8.964 1.00 70.75 405 GLY A CA 1
ATOM 3151 C C . GLY A 1 405 ? 2.034 -6.269 -9.999 1.00 70.75 405 GLY A C 1
ATOM 3152 O O . GLY A 1 405 ? 2.413 -6.301 -11.166 1.00 70.75 405 GLY A O 1
ATOM 3153 N N . SER A 1 406 ? 1.032 -5.477 -9.598 1.00 80.00 406 SER A N 1
ATOM 3154 C CA . SER A 1 406 ? 0.457 -4.452 -10.474 1.00 80.00 406 SER A CA 1
ATOM 3155 C C . SER A 1 406 ? 1.329 -3.196 -10.468 1.00 80.00 406 SER A C 1
ATOM 3157 O O . SER A 1 406 ? 1.692 -2.698 -9.402 1.00 80.00 406 SER A O 1
ATOM 3159 N N . SER A 1 407 ? 1.646 -2.654 -11.646 1.00 81.06 407 SER A N 1
ATOM 3160 C CA . SER A 1 407 ? 2.448 -1.425 -11.764 1.00 81.06 407 SER A CA 1
ATOM 3161 C C . SER A 1 407 ? 1.680 -0.170 -11.333 1.00 81.06 407 SER A C 1
ATOM 3163 O O . SER A 1 407 ? 2.301 0.799 -10.891 1.00 81.06 407 SER A O 1
ATOM 3165 N N . ALA A 1 408 ? 0.345 -0.193 -11.448 1.00 89.50 408 ALA A N 1
ATOM 3166 C CA . ALA A 1 408 ? -0.547 0.904 -11.075 1.00 89.50 408 ALA A CA 1
ATOM 3167 C C . ALA A 1 408 ? -1.962 0.400 -10.684 1.00 89.50 408 ALA A C 1
ATOM 3169 O O . ALA A 1 408 ? -2.304 -0.745 -11.005 1.00 89.50 408 ALA A O 1
ATOM 3170 N N . PRO A 1 409 ? -2.799 1.223 -10.015 1.00 88.50 409 PRO A N 1
ATOM 3171 C CA . PRO A 1 409 ? -4.179 0.864 -9.658 1.00 88.50 409 PRO A CA 1
ATOM 3172 C C . PRO A 1 409 ? -5.100 0.700 -10.873 1.00 88.50 409 PRO A C 1
ATOM 3174 O O . PRO A 1 409 ? -5.836 -0.282 -10.979 1.00 88.50 409 PRO A O 1
ATOM 3177 N N . LEU A 1 410 ? -5.056 1.650 -11.814 1.00 91.81 410 LEU A N 1
ATOM 3178 C CA . LEU A 1 410 ? -5.807 1.561 -13.061 1.00 91.81 410 LEU A CA 1
ATOM 3179 C C . LEU A 1 410 ? -4.976 0.766 -14.064 1.00 91.81 410 LEU A C 1
ATOM 3181 O O . LEU A 1 410 ? -3.907 1.219 -14.473 1.00 91.81 410 LEU A O 1
ATOM 3185 N N . GLN A 1 411 ? -5.477 -0.395 -14.479 1.00 92.44 411 GLN A N 1
ATOM 3186 C CA . GLN A 1 411 ? -4.837 -1.203 -15.506 1.00 92.44 411 GLN A CA 1
ATOM 3187 C C . GLN A 1 411 ? -5.868 -1.777 -16.481 1.00 92.44 411 GLN A C 1
ATOM 3189 O O . GLN A 1 411 ? -6.836 -2.434 -16.094 1.00 92.44 411 GLN A O 1
ATOM 3194 N N . VAL A 1 412 ? -5.638 -1.518 -17.764 1.00 95.00 412 VAL A N 1
ATOM 3195 C CA . VAL A 1 412 ? -6.411 -2.046 -18.887 1.00 95.00 412 VAL A CA 1
ATOM 3196 C C . VAL A 1 412 ? -5.482 -2.916 -19.720 1.00 95.00 412 VAL A C 1
ATOM 3198 O O . VAL A 1 412 ? -4.484 -2.442 -20.256 1.00 95.00 412 VAL A O 1
ATOM 3201 N N . MET A 1 413 ? -5.799 -4.199 -19.822 1.00 95.00 413 MET A N 1
ATOM 3202 C CA . MET A 1 413 ? -5.062 -5.172 -20.611 1.00 95.00 413 MET A CA 1
ATOM 3203 C C . MET A 1 413 ? -5.758 -5.411 -21.948 1.00 95.00 413 MET A C 1
ATOM 3205 O O . MET A 1 413 ? -6.948 -5.710 -22.006 1.00 95.00 413 MET A O 1
ATOM 3209 N N . ILE A 1 414 ? -4.990 -5.332 -23.028 1.00 95.69 414 ILE A N 1
ATOM 3210 C CA . ILE A 1 414 ? -5.436 -5.639 -24.383 1.00 95.69 414 ILE A CA 1
ATOM 3211 C C . ILE A 1 414 ? -4.764 -6.938 -24.808 1.00 95.69 414 ILE A C 1
ATOM 3213 O O . ILE A 1 414 ? -3.535 -7.019 -24.802 1.00 95.69 414 ILE A O 1
ATOM 3217 N N . LYS A 1 415 ? -5.558 -7.949 -25.162 1.00 95.69 415 LYS A N 1
ATOM 3218 C CA . LYS A 1 415 ? -5.087 -9.270 -25.602 1.00 95.69 415 LYS A CA 1
ATOM 3219 C C . LYS A 1 415 ? -5.304 -9.450 -27.097 1.00 95.69 415 LYS A C 1
ATOM 3221 O O . LYS A 1 415 ? -6.316 -8.995 -27.626 1.00 95.69 415 LYS A O 1
ATOM 3226 N N . GLY A 1 416 ? -4.378 -10.137 -27.763 1.00 94.31 416 GLY A N 1
ATOM 3227 C CA . GLY A 1 416 ? -4.482 -10.445 -29.190 1.00 94.31 416 GLY A CA 1
ATOM 3228 C C . GLY A 1 416 ? -3.300 -11.248 -29.727 1.00 94.31 416 GLY A C 1
ATOM 3229 O O . GLY A 1 416 ? -2.345 -11.546 -29.007 1.00 94.31 416 GLY A O 1
ATOM 3230 N N . ASP A 1 417 ? -3.376 -11.606 -31.008 1.00 90.25 417 ASP A N 1
ATOM 3231 C CA . ASP A 1 417 ? -2.407 -12.506 -31.650 1.00 90.25 417 ASP A CA 1
ATOM 3232 C C . ASP A 1 417 ? -1.270 -11.762 -32.371 1.00 90.25 417 ASP A C 1
ATOM 3234 O O . ASP A 1 417 ? -0.155 -12.278 -32.458 1.00 90.25 417 ASP A O 1
ATOM 3238 N N . GLU A 1 418 ? -1.532 -10.552 -32.876 1.00 91.12 418 GLU A N 1
ATOM 3239 C CA . GLU A 1 418 ? -0.572 -9.762 -33.660 1.00 91.12 418 GLU A CA 1
ATOM 3240 C C . GLU A 1 418 ? -0.161 -8.474 -32.917 1.00 91.12 418 GLU A C 1
ATOM 3242 O O . GLU A 1 418 ? -1.026 -7.623 -32.671 1.00 91.12 418 GLU A O 1
ATOM 3247 N N . PRO A 1 419 ? 1.135 -8.308 -32.570 1.00 87.62 419 PRO A N 1
ATOM 3248 C CA . PRO A 1 419 ? 1.631 -7.154 -31.814 1.00 87.62 419 PRO A CA 1
ATOM 3249 C C . PRO A 1 419 ? 1.361 -5.791 -32.460 1.00 87.62 419 PRO A C 1
ATOM 3251 O O . PRO A 1 419 ? 0.946 -4.873 -31.763 1.00 87.62 419 PRO A O 1
ATOM 3254 N N . ASP A 1 420 ? 1.522 -5.650 -33.777 1.00 88.31 420 ASP A N 1
ATOM 3255 C CA . ASP A 1 420 ? 1.350 -4.348 -34.441 1.00 88.31 420 ASP A CA 1
ATOM 3256 C C . ASP A 1 420 ? -0.098 -3.845 -34.364 1.00 88.31 420 ASP A C 1
ATOM 3258 O O . ASP A 1 420 ? -0.356 -2.661 -34.133 1.00 88.31 420 ASP A O 1
ATOM 3262 N N . VAL A 1 421 ? -1.062 -4.763 -34.478 1.00 92.25 421 VAL A N 1
ATOM 3263 C CA . VAL A 1 421 ? -2.484 -4.459 -34.280 1.00 92.25 421 VAL A CA 1
ATOM 3264 C C . VAL A 1 421 ? -2.760 -4.127 -32.811 1.00 92.25 421 VAL A C 1
ATOM 3266 O O . VAL A 1 421 ? -3.519 -3.198 -32.536 1.00 92.25 421 VAL A O 1
ATOM 3269 N N . LEU A 1 422 ? -2.126 -4.833 -31.863 1.00 92.75 422 LEU A N 1
ATOM 3270 C CA . LEU A 1 422 ? -2.240 -4.520 -30.434 1.00 92.75 422 LEU A CA 1
ATOM 3271 C C . LEU A 1 422 ? -1.757 -3.109 -30.118 1.00 92.75 422 LEU A C 1
ATOM 3273 O O . LEU A 1 422 ? -2.446 -2.398 -29.394 1.00 92.75 422 LEU A O 1
ATOM 3277 N N . TYR A 1 423 ? -0.619 -2.694 -30.674 1.00 91.62 423 TYR A N 1
ATOM 3278 C CA . TYR A 1 423 ? -0.079 -1.350 -30.480 1.00 91.62 423 TYR A CA 1
ATOM 3279 C C . TYR A 1 423 ? -1.036 -0.286 -31.017 1.00 91.62 423 TYR A C 1
ATOM 3281 O O . TYR A 1 423 ? -1.333 0.679 -30.322 1.00 91.62 423 TYR A O 1
ATOM 3289 N N . HIS A 1 424 ? -1.633 -0.504 -32.192 1.00 92.25 424 HIS A N 1
ATOM 3290 C CA . HIS A 1 424 ? -2.614 0.438 -32.727 1.00 92.25 424 HIS A CA 1
ATOM 3291 C C . HIS A 1 424 ? -3.860 0.583 -31.837 1.00 92.25 424 HIS A C 1
ATOM 3293 O O . HIS A 1 424 ? -4.324 1.698 -31.596 1.00 92.25 424 HIS A O 1
ATOM 3299 N N . ILE A 1 425 ? -4.399 -0.531 -31.329 1.00 94.75 425 ILE A N 1
ATOM 3300 C CA . ILE A 1 425 ? -5.544 -0.509 -30.404 1.00 94.75 425 ILE A CA 1
ATOM 3301 C C . ILE A 1 425 ? -5.133 0.137 -29.074 1.00 94.75 425 ILE A C 1
ATOM 3303 O O . ILE A 1 425 ? -5.907 0.901 -28.502 1.00 94.75 425 ILE A O 1
ATOM 3307 N N . ALA A 1 426 ? -3.917 -0.132 -28.595 1.00 94.12 426 ALA A N 1
ATOM 3308 C CA . ALA A 1 426 ? -3.397 0.426 -27.356 1.00 94.12 426 ALA A CA 1
ATOM 3309 C C . ALA A 1 426 ? -3.214 1.942 -27.425 1.00 94.12 426 ALA A C 1
ATOM 3311 O O . ALA A 1 426 ? -3.621 2.619 -26.488 1.00 94.12 426 ALA A O 1
ATOM 3312 N N . ASP A 1 427 ? -2.688 2.482 -28.525 1.00 93.75 427 ASP A N 1
ATOM 3313 C CA . ASP A 1 427 ? -2.572 3.929 -28.726 1.00 93.75 427 ASP A CA 1
ATOM 3314 C C . ASP A 1 427 ? -3.954 4.602 -28.742 1.00 93.75 427 ASP A C 1
ATOM 3316 O O . ASP A 1 427 ? -4.162 5.614 -28.072 1.00 93.75 427 ASP A O 1
ATOM 3320 N N . GLN A 1 428 ? -4.937 4.007 -29.433 1.00 94.94 428 GLN A N 1
ATOM 3321 C CA . GLN A 1 428 ? -6.317 4.510 -29.429 1.00 94.94 428 GLN A CA 1
ATOM 3322 C C . GLN A 1 428 ? -6.945 4.470 -28.029 1.00 94.94 428 GLN A C 1
ATOM 3324 O O . GLN A 1 428 ? -7.549 5.446 -27.584 1.00 94.94 428 GLN A O 1
ATOM 3329 N N . ALA A 1 429 ? -6.809 3.341 -27.331 1.00 96.19 429 ALA A N 1
ATOM 3330 C CA . ALA A 1 429 ? -7.338 3.165 -25.987 1.00 96.19 429 ALA A CA 1
ATOM 3331 C C . ALA A 1 429 ? -6.659 4.109 -24.990 1.00 96.19 429 ALA A C 1
ATOM 3333 O O . ALA A 1 429 ? -7.348 4.700 -24.163 1.00 96.19 429 ALA A O 1
ATOM 3334 N N . LYS A 1 430 ? -5.341 4.309 -25.101 1.00 95.69 430 LYS A N 1
ATOM 3335 C CA . LYS A 1 430 ? -4.572 5.239 -24.273 1.00 95.69 430 LYS A CA 1
ATOM 3336 C C . LYS A 1 430 ? -5.125 6.658 -24.393 1.00 95.69 430 LYS A C 1
ATOM 3338 O O . LYS A 1 430 ? -5.473 7.232 -23.369 1.00 95.69 430 LYS A O 1
ATOM 3343 N N . SER A 1 431 ? -5.285 7.182 -25.612 1.00 95.38 431 SER A N 1
ATOM 3344 C CA . SER A 1 431 ? -5.832 8.532 -25.813 1.00 95.38 431 SER A CA 1
ATOM 3345 C C . SER A 1 431 ? -7.255 8.678 -25.269 1.00 95.38 431 SER A C 1
ATOM 3347 O O . SER A 1 431 ? -7.586 9.693 -24.671 1.00 95.38 431 SER A O 1
ATOM 3349 N N . ILE A 1 432 ? -8.096 7.647 -25.417 1.00 95.25 432 ILE A N 1
ATOM 3350 C CA . ILE A 1 432 ? -9.448 7.656 -24.838 1.00 95.25 432 ILE A CA 1
ATOM 3351 C C . ILE A 1 432 ? -9.401 7.684 -23.306 1.00 95.25 432 ILE A C 1
ATOM 3353 O O . ILE A 1 432 ? -10.232 8.348 -22.693 1.00 95.25 432 ILE A O 1
ATOM 3357 N N . ILE A 1 433 ? -8.475 6.944 -22.690 1.00 95.69 433 ILE A N 1
ATOM 3358 C CA . ILE A 1 433 ? -8.318 6.895 -21.232 1.00 95.69 433 ILE A CA 1
ATOM 3359 C C . ILE A 1 433 ? -7.794 8.235 -20.705 1.00 95.69 433 ILE A C 1
ATOM 3361 O O . ILE A 1 433 ? -8.327 8.711 -19.710 1.00 95.69 433 ILE A O 1
ATOM 3365 N N . GLU A 1 434 ? -6.817 8.852 -21.377 1.00 95.56 434 GLU A N 1
ATOM 3366 C CA . GLU A 1 434 ? -6.257 10.168 -21.016 1.00 95.56 434 GLU A CA 1
ATOM 3367 C C . GLU A 1 434 ? -7.308 11.291 -21.018 1.00 95.56 434 GLU A C 1
ATOM 3369 O O . GLU A 1 434 ? -7.225 12.210 -20.207 1.00 95.56 434 GLU A O 1
ATOM 3374 N N . ASP A 1 435 ? -8.325 11.201 -21.879 1.00 95.56 435 ASP A N 1
ATOM 3375 C CA . ASP A 1 435 ? -9.427 12.171 -21.939 1.00 95.56 435 ASP A CA 1
ATOM 3376 C C . ASP A 1 435 ? -10.461 12.002 -20.802 1.00 95.56 435 ASP A C 1
ATOM 3378 O O . ASP A 1 435 ? -11.356 12.843 -20.642 1.00 95.56 435 ASP A O 1
ATOM 3382 N N . VAL A 1 436 ? -10.398 10.917 -20.016 1.00 95.38 436 VAL A N 1
ATOM 3383 C CA . VAL A 1 436 ? -11.334 10.694 -18.905 1.00 95.38 436 VAL A CA 1
ATOM 3384 C C . VAL A 1 436 ? -10.920 11.521 -17.692 1.00 95.38 436 VAL A C 1
ATOM 3386 O O . VAL A 1 436 ? -9.841 11.349 -17.126 1.00 95.38 436 VAL A O 1
ATOM 3389 N N . ASP A 1 437 ? -11.842 12.372 -17.242 1.00 94.44 437 ASP A N 1
ATOM 3390 C CA . ASP A 1 437 ? -11.673 13.214 -16.058 1.00 94.44 437 ASP A CA 1
ATOM 3391 C C . ASP A 1 437 ? -11.332 12.392 -14.802 1.00 94.44 437 ASP A C 1
ATOM 3393 O O . ASP A 1 437 ? -12.013 11.411 -14.483 1.00 94.44 437 ASP A O 1
ATOM 3397 N N . GLY A 1 438 ? -10.298 12.812 -14.074 1.00 91.56 438 GLY A N 1
ATOM 3398 C CA . GLY A 1 438 ? -9.760 12.109 -12.907 1.00 91.56 438 GLY A CA 1
ATOM 3399 C C . GLY A 1 438 ? -8.710 11.036 -13.216 1.00 91.56 438 GLY A C 1
ATOM 3400 O O . GLY A 1 438 ? -8.242 10.387 -12.284 1.00 91.56 438 GLY A O 1
ATOM 3401 N N . THR A 1 439 ? -8.316 10.829 -14.477 1.00 93.81 439 THR A N 1
ATOM 3402 C CA . THR A 1 439 ? -7.142 10.004 -14.807 1.00 93.81 439 THR A CA 1
ATOM 3403 C C . THR A 1 439 ? -5.860 10.834 -14.797 1.00 93.81 439 THR A C 1
ATOM 3405 O O . THR A 1 439 ? -5.852 11.995 -15.202 1.00 93.81 439 THR A O 1
ATOM 3408 N N . THR A 1 440 ? -4.760 10.250 -14.323 1.00 91.75 440 THR A N 1
ATOM 3409 C CA . THR A 1 440 ? -3.448 10.906 -14.301 1.00 91.75 440 THR A CA 1
ATOM 3410 C C . THR A 1 440 ? -2.333 9.936 -14.680 1.00 91.75 440 THR A C 1
ATOM 3412 O O . THR A 1 440 ? -2.381 8.742 -14.373 1.00 91.75 440 THR A O 1
ATOM 3415 N N . ASN A 1 441 ? -1.313 10.474 -15.359 1.00 92.25 441 ASN A N 1
ATOM 3416 C CA . ASN A 1 441 ? -0.066 9.789 -15.696 1.00 92.25 441 ASN A CA 1
ATOM 3417 C C . ASN A 1 441 ? -0.293 8.407 -16.358 1.00 92.25 441 ASN A C 1
ATOM 3419 O O . ASN A 1 441 ? 0.174 7.385 -15.861 1.00 92.25 441 ASN A O 1
ATOM 3423 N N . ILE A 1 442 ? -1.037 8.383 -17.471 1.00 94.56 442 ILE A N 1
ATOM 3424 C CA . ILE A 1 442 ? -1.336 7.166 -18.240 1.00 94.56 442 ILE A CA 1
ATOM 3425 C C . ILE A 1 442 ? -0.129 6.750 -19.094 1.00 94.56 442 ILE A C 1
ATOM 3427 O O . ILE A 1 442 ? 0.449 7.554 -19.824 1.00 94.56 442 ILE A O 1
ATOM 3431 N N . PHE A 1 443 ? 0.236 5.469 -19.057 1.00 93.25 443 PHE A N 1
ATOM 3432 C CA . PHE A 1 443 ? 1.361 4.917 -19.812 1.00 93.25 443 PHE A CA 1
ATOM 3433 C C . PHE A 1 443 ? 1.086 3.493 -20.308 1.00 93.25 443 PHE A C 1
ATOM 3435 O O . PHE A 1 443 ? 0.237 2.778 -19.785 1.00 93.25 443 PHE A O 1
ATOM 3442 N N . THR A 1 444 ? 1.811 3.068 -21.339 1.00 92.12 444 THR A N 1
ATOM 3443 C CA . THR A 1 444 ? 1.736 1.718 -21.919 1.00 92.12 444 THR A CA 1
ATOM 3444 C C . THR A 1 444 ? 2.912 0.859 -21.459 1.00 92.12 444 THR A C 1
ATOM 3446 O O . THR A 1 444 ? 3.986 1.382 -21.175 1.00 92.12 444 THR A O 1
ATOM 3449 N N . SER A 1 445 ? 2.759 -0.467 -21.437 1.00 89.06 445 SER A N 1
ATOM 3450 C CA . SER A 1 445 ? 3.879 -1.379 -21.158 1.00 89.06 445 SER A CA 1
ATOM 3451 C C . SER A 1 445 ? 4.896 -1.439 -22.303 1.00 89.06 445 SER A C 1
ATOM 3453 O O . SER A 1 445 ? 6.092 -1.561 -22.059 1.00 89.06 445 SER A O 1
ATOM 3455 N N . TYR A 1 446 ? 4.456 -1.279 -23.554 1.00 86.31 446 TYR A N 1
ATOM 3456 C CA . TYR A 1 446 ? 5.339 -1.308 -24.723 1.00 86.31 446 TYR A CA 1
ATOM 3457 C C . TYR A 1 446 ? 5.872 0.081 -25.096 1.00 86.31 446 TYR A C 1
ATOM 3459 O O . TYR A 1 446 ? 5.160 1.083 -24.999 1.00 86.31 446 TYR A O 1
ATOM 3467 N N . ASN A 1 447 ? 7.096 0.114 -25.624 1.00 83.31 447 ASN A N 1
ATOM 3468 C CA . ASN A 1 447 ? 7.632 1.241 -26.383 1.00 83.31 447 ASN A CA 1
ATOM 3469 C C . ASN A 1 447 ? 8.134 0.763 -27.747 1.00 83.31 447 ASN A C 1
ATOM 3471 O O . ASN A 1 447 ? 9.156 0.090 -27.808 1.00 83.31 447 ASN A O 1
ATOM 3475 N N . ASN A 1 448 ? 7.434 1.108 -28.832 1.00 79.31 448 ASN A N 1
ATOM 3476 C CA . ASN A 1 448 ? 7.799 0.705 -30.198 1.00 79.31 448 ASN A CA 1
ATOM 3477 C C . ASN A 1 448 ? 8.762 1.687 -30.896 1.00 79.31 448 ASN A C 1
ATOM 3479 O O . ASN A 1 448 ? 8.734 1.829 -32.116 1.00 79.31 448 ASN A O 1
ATOM 3483 N N . SER A 1 449 ? 9.579 2.412 -30.130 1.00 80.69 449 SER A N 1
ATOM 3484 C CA . SER A 1 449 ? 10.516 3.409 -30.669 1.00 80.69 449 SER A CA 1
ATOM 3485 C C . SER A 1 449 ? 11.971 2.928 -30.670 1.00 80.69 449 SER A C 1
ATOM 3487 O O . SER A 1 449 ? 12.858 3.694 -31.039 1.00 80.69 449 SER A O 1
ATOM 3489 N N . TYR A 1 450 ? 12.241 1.677 -30.273 1.00 82.25 450 TYR A N 1
ATOM 3490 C CA . TYR A 1 450 ? 13.586 1.107 -30.348 1.00 82.25 450 TYR A CA 1
ATOM 3491 C C . TYR A 1 450 ? 13.879 0.670 -31.779 1.00 82.25 450 TYR A C 1
ATOM 3493 O O . TYR A 1 450 ? 13.182 -0.177 -32.337 1.00 82.25 450 TYR A O 1
ATOM 3501 N N . SER A 1 451 ? 14.934 1.218 -32.373 1.00 83.50 451 SER A N 1
ATOM 3502 C CA . SER A 1 451 ? 15.413 0.767 -33.676 1.00 83.50 451 SER A CA 1
ATOM 3503 C C . SER A 1 451 ? 16.260 -0.493 -33.511 1.00 83.50 451 SER A C 1
ATOM 3505 O O . SER A 1 451 ? 17.354 -0.457 -32.950 1.00 83.50 451 SER A O 1
ATOM 3507 N N . GLN A 1 452 ? 15.759 -1.615 -34.019 1.00 84.69 452 GLN A N 1
ATOM 3508 C CA . GLN A 1 452 ? 16.510 -2.855 -34.126 1.00 84.69 452 GLN A CA 1
ATOM 3509 C C . GLN A 1 452 ? 17.162 -2.935 -35.505 1.00 84.69 452 GLN A C 1
ATOM 3511 O O . GLN A 1 452 ? 16.508 -2.792 -36.537 1.00 84.69 452 GLN A O 1
ATOM 3516 N N . MET A 1 453 ? 18.460 -3.219 -35.513 1.00 86.25 453 MET A N 1
ATOM 3517 C CA . MET A 1 453 ? 19.205 -3.527 -36.725 1.00 86.25 453 MET A CA 1
ATOM 3518 C C . MET A 1 453 ? 19.292 -5.044 -36.907 1.00 86.25 453 MET A C 1
ATOM 3520 O O . MET A 1 453 ? 19.799 -5.745 -36.029 1.00 86.25 453 MET A O 1
ATOM 3524 N N . THR A 1 454 ? 18.839 -5.547 -38.053 1.00 90.00 454 THR A N 1
ATOM 3525 C CA . THR A 1 454 ? 18.955 -6.960 -38.428 1.00 90.00 454 THR A CA 1
ATOM 3526 C C . THR A 1 454 ? 19.954 -7.099 -39.573 1.00 90.00 454 THR A C 1
ATOM 3528 O O . THR A 1 454 ? 19.863 -6.408 -40.585 1.00 90.00 454 THR A O 1
ATOM 3531 N N . VAL A 1 455 ? 20.946 -7.976 -39.393 1.00 91.06 455 VAL A N 1
ATOM 3532 C CA . VAL A 1 455 ? 21.954 -8.293 -40.414 1.00 91.06 455 VAL A CA 1
ATOM 3533 C C . VAL A 1 455 ? 21.530 -9.572 -41.131 1.00 91.06 455 VAL A C 1
ATOM 3535 O O . VAL A 1 455 ? 21.706 -10.678 -40.615 1.00 91.06 455 VAL A O 1
ATOM 3538 N N . ASP A 1 456 ? 20.988 -9.417 -42.332 1.00 93.56 456 ASP A N 1
ATOM 3539 C CA . ASP A 1 456 ? 20.500 -10.507 -43.169 1.00 93.56 456 ASP A CA 1
ATOM 3540 C C . ASP A 1 456 ? 21.641 -11.062 -44.025 1.00 93.56 456 ASP A C 1
ATOM 3542 O O . ASP A 1 456 ? 22.130 -10.412 -44.949 1.00 93.56 456 ASP A O 1
ATOM 3546 N N . LEU A 1 457 ? 22.098 -12.275 -43.707 1.00 94.38 457 LEU A N 1
ATOM 3547 C CA . LEU A 1 457 ? 23.212 -12.912 -44.411 1.00 94.38 457 LEU A CA 1
ATOM 3548 C C . LEU A 1 457 ? 22.743 -13.609 -45.697 1.00 94.38 457 LEU A C 1
ATOM 3550 O O . LEU A 1 457 ? 21.850 -14.458 -45.669 1.00 94.38 457 LEU A O 1
ATOM 3554 N N . SER A 1 458 ? 23.410 -13.324 -46.817 1.00 94.75 458 SER A N 1
ATOM 3555 C CA . SER A 1 458 ? 23.156 -13.977 -48.104 1.00 94.75 458 SER A CA 1
ATOM 3556 C C . SER A 1 458 ? 23.715 -15.399 -48.113 1.00 94.75 458 SER A C 1
ATOM 3558 O O . SER A 1 458 ? 24.924 -15.604 -48.234 1.00 94.75 458 SER A O 1
ATOM 3560 N N . GLN A 1 459 ? 22.835 -16.398 -48.004 1.00 93.88 459 GLN A N 1
ATOM 3561 C CA . GLN A 1 459 ? 23.226 -17.814 -47.972 1.00 93.88 459 GLN A CA 1
ATOM 3562 C C . GLN A 1 459 ? 24.028 -18.233 -49.212 1.00 93.88 459 GLN A C 1
ATOM 3564 O O . GLN A 1 459 ? 25.058 -18.891 -49.073 1.00 93.88 459 GLN A O 1
ATOM 3569 N N . ASP A 1 460 ? 23.618 -17.795 -50.405 1.00 94.00 460 ASP A N 1
ATOM 3570 C CA . ASP A 1 460 ? 24.309 -18.128 -51.657 1.00 94.00 460 ASP A CA 1
ATOM 3571 C C . ASP A 1 460 ? 25.754 -17.621 -51.641 1.00 94.00 460 ASP A C 1
ATOM 3573 O O . ASP A 1 460 ? 26.697 -18.358 -51.943 1.00 94.00 460 ASP A O 1
ATOM 3577 N N . ARG A 1 461 ? 25.951 -16.377 -51.189 1.00 93.50 461 ARG A N 1
ATOM 3578 C CA . ARG A 1 461 ? 27.280 -15.774 -51.122 1.00 93.50 461 ARG A CA 1
ATOM 3579 C C . ARG A 1 461 ? 28.154 -16.394 -50.036 1.00 93.50 461 ARG A C 1
ATOM 3581 O O . ARG A 1 461 ? 29.357 -16.559 -50.238 1.00 93.50 461 ARG A O 1
ATOM 3588 N N . LEU A 1 462 ? 27.565 -16.751 -48.894 1.00 93.81 462 LEU A N 1
ATOM 3589 C CA . LEU A 1 462 ? 28.283 -17.467 -47.842 1.00 93.81 462 LEU A CA 1
ATOM 3590 C C . LEU A 1 462 ? 28.830 -18.802 -48.366 1.00 93.81 462 LEU A C 1
ATOM 3592 O O . LEU A 1 462 ? 30.006 -19.090 -48.148 1.00 93.81 462 LEU A O 1
ATOM 3596 N N . ILE A 1 463 ? 28.027 -19.568 -49.114 1.00 93.06 463 ILE A N 1
ATOM 3597 C CA . ILE A 1 463 ? 28.436 -20.855 -49.701 1.00 93.06 463 ILE A CA 1
ATOM 3598 C C . ILE A 1 463 ? 29.593 -20.673 -50.692 1.00 93.06 463 ILE A C 1
ATOM 3600 O O . ILE A 1 463 ? 30.575 -21.413 -50.617 1.00 93.06 463 ILE A O 1
ATOM 3604 N N . GLU A 1 464 ? 29.524 -19.673 -51.577 1.00 91.69 464 GLU A N 1
ATOM 3605 C CA . GLU A 1 464 ? 30.598 -19.371 -52.538 1.00 91.69 464 GLU A CA 1
ATOM 3606 C C . GLU A 1 464 ? 31.943 -19.066 -51.862 1.00 91.69 464 GLU A C 1
ATOM 3608 O O . GLU A 1 464 ? 33.003 -19.400 -52.392 1.00 91.69 464 GLU A O 1
ATOM 3613 N N . LEU A 1 465 ? 31.903 -18.440 -50.684 1.00 92.12 465 LEU A N 1
ATOM 3614 C CA . LEU A 1 465 ? 33.082 -18.038 -49.916 1.00 92.12 465 LEU A CA 1
ATOM 3615 C C . LEU A 1 465 ? 33.487 -19.063 -48.842 1.00 92.12 465 LEU A C 1
ATOM 3617 O O . LEU A 1 465 ? 34.436 -18.827 -48.089 1.00 92.12 465 LEU A O 1
ATOM 3621 N N . GLY A 1 466 ? 32.780 -20.197 -48.761 1.00 92.19 466 GLY A N 1
ATOM 3622 C CA . GLY A 1 466 ? 33.003 -21.237 -47.756 1.00 92.19 466 GLY A CA 1
ATOM 3623 C C . GLY A 1 466 ? 32.695 -20.794 -46.321 1.00 92.19 466 GLY A C 1
ATOM 3624 O O . GLY A 1 466 ? 33.239 -21.360 -45.378 1.00 92.19 466 GLY A O 1
ATOM 3625 N N . LEU A 1 467 ? 31.868 -19.766 -46.141 1.00 93.94 467 LEU A N 1
ATOM 3626 C CA . LEU A 1 467 ? 31.459 -19.236 -44.844 1.00 93.94 467 LEU A CA 1
ATOM 3627 C C . LEU A 1 467 ? 30.167 -19.899 -44.350 1.00 93.94 467 LEU A C 1
ATOM 3629 O O . LEU A 1 467 ? 29.329 -20.345 -45.129 1.00 93.94 467 LEU A O 1
ATOM 3633 N N . THR A 1 468 ? 29.976 -19.906 -43.032 1.00 93.25 468 THR A N 1
ATOM 3634 C CA . THR A 1 468 ? 28.692 -20.239 -42.398 1.00 93.25 468 THR A CA 1
ATOM 3635 C C . THR A 1 468 ? 28.159 -19.030 -41.644 1.00 93.25 468 THR A C 1
ATOM 3637 O O . THR A 1 468 ? 28.943 -18.197 -41.180 1.00 93.25 468 THR A O 1
ATOM 3640 N N . SER A 1 469 ? 26.838 -18.954 -41.453 1.00 93.06 469 SER A N 1
ATOM 3641 C CA . SER A 1 469 ? 26.221 -17.891 -40.649 1.00 93.06 469 SER A CA 1
ATOM 3642 C C . SER A 1 469 ? 26.848 -17.810 -39.254 1.00 93.06 469 SER A C 1
ATOM 3644 O O . SER A 1 469 ? 27.195 -16.725 -38.807 1.00 93.06 469 SER A O 1
ATOM 3646 N N . ALA A 1 470 ? 27.124 -18.956 -38.621 1.00 91.94 470 ALA A N 1
ATOM 3647 C CA . ALA A 1 470 ? 27.786 -19.014 -37.319 1.00 91.94 470 ALA A CA 1
ATOM 3648 C C . ALA A 1 470 ? 29.191 -18.380 -37.328 1.00 91.94 470 ALA A C 1
ATOM 3650 O O . ALA A 1 470 ? 29.534 -17.645 -36.403 1.00 91.94 470 ALA A O 1
ATOM 3651 N N . ASN A 1 471 ? 29.999 -18.615 -38.371 1.00 91.06 471 ASN A N 1
ATOM 3652 C CA . ASN A 1 471 ? 31.339 -18.024 -38.459 1.00 91.06 471 ASN A CA 1
ATOM 3653 C C . ASN A 1 471 ? 31.301 -16.507 -38.645 1.00 91.06 471 ASN A C 1
ATOM 3655 O O . ASN A 1 471 ? 32.161 -15.812 -38.105 1.00 91.06 471 ASN A O 1
ATOM 3659 N N . VAL A 1 472 ? 30.331 -15.996 -39.406 1.00 92.81 472 VAL A N 1
ATOM 3660 C CA . VAL A 1 472 ? 30.153 -14.550 -39.589 1.00 92.81 472 VAL A CA 1
ATOM 3661 C C . VAL A 1 472 ? 29.63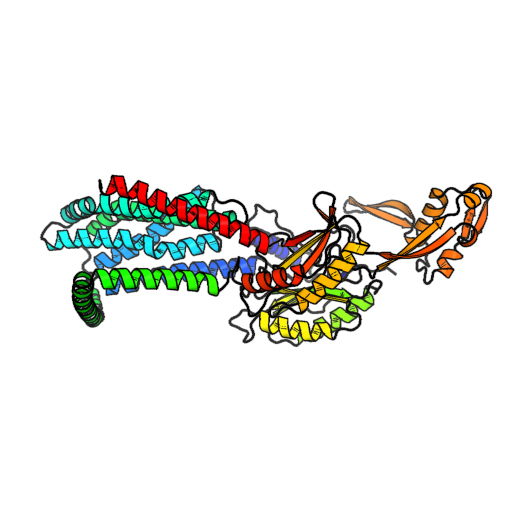4 -13.921 -38.299 1.00 92.81 472 VAL A C 1
ATOM 3663 O O . VAL A 1 472 ? 30.239 -12.974 -37.804 1.00 92.81 472 VAL A O 1
ATOM 3666 N N . SER A 1 473 ? 28.591 -14.494 -37.693 1.00 91.56 473 SER A N 1
ATOM 3667 C CA . SER A 1 473 ? 28.019 -14.010 -36.433 1.00 91.56 473 SER A CA 1
ATOM 3668 C C . SER A 1 473 ? 29.042 -13.987 -35.298 1.00 91.56 473 SER A C 1
ATOM 3670 O O . SER A 1 473 ? 29.090 -13.011 -34.562 1.00 91.56 473 SER A O 1
ATOM 3672 N N . GLN A 1 474 ? 29.903 -15.002 -35.170 1.00 89.00 474 GLN A N 1
ATOM 3673 C CA . GLN A 1 474 ? 30.943 -15.023 -34.136 1.00 89.00 474 GLN A CA 1
ATOM 3674 C C . GLN A 1 474 ? 32.005 -13.934 -34.352 1.00 89.00 474 GLN A C 1
ATOM 3676 O O . GLN A 1 474 ? 32.469 -13.332 -33.384 1.00 89.00 474 GLN A O 1
ATOM 3681 N N . GLN A 1 475 ? 32.382 -13.661 -35.606 1.00 90.19 475 GLN A N 1
ATOM 3682 C CA . GLN A 1 475 ? 33.315 -12.578 -35.935 1.00 90.19 475 GLN A CA 1
ATOM 3683 C C . GLN A 1 475 ? 32.701 -11.200 -35.659 1.00 90.19 475 GLN A C 1
ATOM 3685 O O . GLN A 1 475 ? 33.373 -10.348 -35.080 1.00 90.19 475 GLN A O 1
ATOM 3690 N N . LEU A 1 476 ? 31.427 -10.997 -36.011 1.00 88.50 476 LEU A N 1
ATOM 3691 C CA . LEU A 1 476 ? 30.694 -9.763 -35.709 1.00 88.50 476 LEU A CA 1
ATOM 3692 C C . LEU A 1 476 ? 30.505 -9.570 -34.201 1.00 88.50 476 LEU A C 1
ATOM 3694 O O . LEU A 1 476 ? 30.827 -8.509 -33.675 1.00 88.50 476 LEU A O 1
ATOM 3698 N N . TYR A 1 477 ? 30.082 -10.611 -33.484 1.00 85.75 477 TYR A N 1
ATOM 3699 C CA . TYR A 1 477 ? 29.929 -10.571 -32.031 1.00 85.75 477 TYR A CA 1
ATOM 3700 C C . TYR A 1 477 ? 31.259 -10.262 -31.334 1.00 85.75 477 TYR A C 1
ATOM 3702 O O . TYR A 1 477 ? 31.335 -9.361 -30.503 1.00 85.75 477 TYR A O 1
ATOM 3710 N N . GLY A 1 478 ? 32.342 -10.933 -31.737 1.00 84.69 478 GLY A N 1
ATOM 3711 C CA . GLY A 1 478 ? 33.680 -10.665 -31.211 1.00 84.69 478 GLY A CA 1
ATOM 3712 C C . GLY A 1 478 ? 34.201 -9.258 -31.525 1.00 84.69 478 GLY A C 1
ATOM 3713 O O . GLY A 1 478 ? 35.047 -8.740 -30.796 1.00 84.69 478 GLY A O 1
ATOM 3714 N N . ARG A 1 479 ? 33.691 -8.621 -32.586 1.00 82.56 479 ARG A N 1
ATOM 3715 C CA . ARG A 1 479 ? 33.972 -7.219 -32.909 1.00 82.56 479 ARG A CA 1
ATOM 3716 C C . ARG A 1 479 ? 33.240 -6.263 -31.962 1.00 82.56 479 ARG A C 1
ATOM 3718 O O . ARG A 1 479 ? 33.871 -5.328 -31.481 1.00 82.56 479 ARG A O 1
ATOM 3725 N N . MET A 1 480 ? 31.955 -6.519 -31.714 1.00 80.00 480 MET A N 1
ATOM 3726 C CA . MET A 1 480 ? 31.052 -5.652 -30.946 1.00 80.00 480 MET A CA 1
ATOM 3727 C C . MET A 1 480 ? 31.223 -5.810 -29.430 1.00 80.00 480 MET A C 1
ATOM 3729 O O . MET A 1 480 ? 31.586 -4.868 -28.732 1.00 80.00 480 MET A O 1
ATOM 3733 N N . GLU A 1 481 ? 31.013 -7.024 -28.924 1.00 78.19 481 GLU A N 1
ATOM 3734 C CA . GLU A 1 481 ? 31.004 -7.334 -27.488 1.00 78.19 481 GLU A CA 1
ATOM 3735 C C . GLU A 1 481 ? 32.374 -7.823 -26.991 1.00 78.19 481 GLU A C 1
ATOM 3737 O O . GLU A 1 481 ? 32.710 -7.715 -25.808 1.00 78.19 481 GLU A O 1
ATOM 3742 N N . GLY A 1 482 ? 33.210 -8.315 -27.907 1.00 83.19 482 GLY A N 1
ATOM 3743 C CA . GLY A 1 482 ? 34.426 -9.047 -27.572 1.00 83.19 482 GLY A CA 1
ATOM 3744 C C . GLY A 1 482 ? 34.169 -10.543 -27.395 1.00 83.19 482 GLY A C 1
ATOM 3745 O O . GLY A 1 482 ? 33.043 -11.029 -27.450 1.00 83.19 482 GLY A O 1
ATOM 3746 N N . ILE A 1 483 ? 35.246 -11.303 -27.225 1.00 83.12 483 ILE A N 1
ATOM 3747 C CA . ILE A 1 483 ? 35.208 -12.753 -27.037 1.00 83.12 483 ILE A CA 1
ATOM 3748 C C . ILE A 1 483 ? 35.721 -13.064 -25.634 1.00 83.12 483 ILE A C 1
ATOM 3750 O O . ILE A 1 483 ? 36.825 -12.647 -25.271 1.00 83.12 483 ILE A O 1
ATOM 3754 N N . ALA A 1 484 ? 34.941 -13.823 -24.864 1.00 80.31 484 ALA A N 1
ATOM 3755 C CA . ALA A 1 484 ? 35.396 -14.391 -23.601 1.00 80.31 484 ALA A CA 1
ATOM 3756 C C . ALA A 1 484 ? 36.575 -15.334 -23.871 1.00 80.31 484 ALA A C 1
ATOM 3758 O O . ALA A 1 484 ? 36.433 -16.356 -24.544 1.00 80.31 484 ALA A O 1
ATOM 3759 N N . SER A 1 485 ? 37.763 -14.954 -23.404 1.00 81.75 485 SER A N 1
ATOM 3760 C CA . SER A 1 485 ? 39.005 -15.668 -23.701 1.00 81.75 485 SER A CA 1
ATOM 3761 C C . SER A 1 485 ? 39.381 -16.658 -22.607 1.00 81.75 485 SER A C 1
ATOM 3763 O O . SER A 1 485 ? 39.892 -17.733 -22.908 1.00 81.75 485 SER A O 1
ATOM 3765 N N . SER A 1 486 ? 39.223 -16.265 -21.348 1.00 86.38 486 SER A N 1
ATOM 3766 C CA . SER A 1 486 ? 39.601 -17.043 -20.168 1.00 86.38 486 SER A CA 1
ATOM 3767 C C . SER A 1 486 ? 38.913 -16.441 -18.947 1.00 86.38 486 SER A C 1
ATOM 3769 O O . SER A 1 486 ? 38.312 -15.376 -19.041 1.00 86.38 486 SER A O 1
ATOM 3771 N N . SER A 1 487 ? 39.057 -17.074 -17.794 1.00 84.81 487 SER A N 1
ATOM 3772 C CA . SER A 1 487 ? 38.643 -16.519 -16.514 1.00 84.81 487 SER A CA 1
ATOM 3773 C C . SER A 1 487 ? 39.787 -16.606 -15.508 1.00 84.81 487 SER A C 1
ATOM 3775 O O . SER A 1 487 ? 40.520 -17.598 -15.488 1.00 84.81 487 SER A O 1
ATOM 3777 N N . ILE A 1 488 ? 39.935 -15.600 -14.654 1.00 88.00 488 ILE A N 1
ATOM 3778 C CA . ILE A 1 488 ? 40.882 -15.604 -13.536 1.00 88.00 488 ILE A CA 1
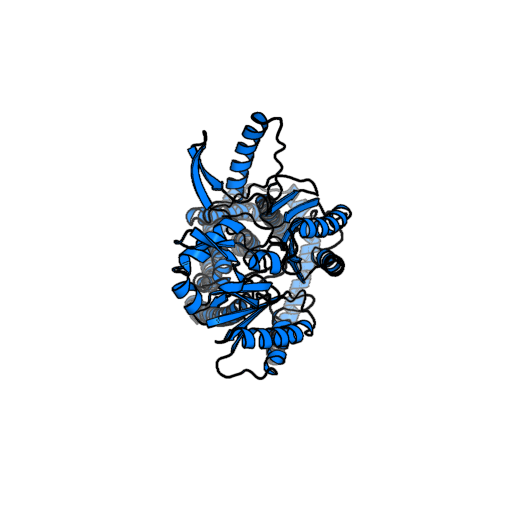ATOM 3779 C C . ILE A 1 488 ? 40.124 -15.749 -12.220 1.00 88.00 488 ILE A C 1
ATOM 3781 O O . ILE A 1 488 ? 39.116 -15.088 -11.996 1.00 88.00 488 ILE A O 1
ATOM 3785 N N . LEU A 1 489 ? 40.613 -16.613 -11.330 1.00 85.12 489 LEU A N 1
ATOM 3786 C CA . LEU A 1 489 ? 40.104 -16.676 -9.966 1.00 85.12 489 LEU A CA 1
ATOM 3787 C C . LEU A 1 489 ? 40.742 -15.541 -9.156 1.00 85.12 489 LEU A C 1
ATOM 3789 O O . LEU A 1 489 ? 41.955 -15.524 -8.958 1.00 85.12 489 LEU A O 1
ATOM 3793 N N . SER A 1 490 ? 39.922 -14.596 -8.709 1.00 81.12 490 SER A N 1
ATOM 3794 C CA . SER A 1 490 ? 40.317 -13.539 -7.781 1.00 81.12 490 SER A CA 1
ATOM 3795 C C . SER A 1 490 ? 40.731 -14.122 -6.425 1.00 81.12 490 SER A C 1
ATOM 3797 O O . SER A 1 490 ? 40.308 -15.219 -6.050 1.00 81.12 490 SER A O 1
ATOM 3799 N N . GLU A 1 491 ? 41.503 -13.363 -5.643 1.00 78.12 491 GLU A N 1
ATOM 3800 C CA . GLU A 1 491 ? 41.837 -13.702 -4.251 1.00 78.12 491 GLU A CA 1
ATOM 3801 C C . GLU A 1 491 ? 40.580 -13.918 -3.389 1.00 78.12 491 GLU A C 1
ATOM 3803 O O . GLU A 1 491 ? 40.569 -14.774 -2.505 1.00 78.12 491 GLU A O 1
ATOM 3808 N N . ALA A 1 492 ? 39.477 -13.240 -3.727 1.00 72.44 492 ALA A N 1
ATOM 3809 C CA . ALA A 1 492 ? 38.159 -13.429 -3.118 1.00 72.44 492 ALA A CA 1
ATOM 3810 C C . ALA A 1 492 ? 37.433 -14.722 -3.561 1.00 72.44 492 ALA A C 1
ATOM 3812 O O . ALA A 1 492 ? 36.263 -14.908 -3.242 1.00 72.44 492 ALA A O 1
ATOM 3813 N N . LYS A 1 493 ? 38.094 -15.614 -4.316 1.00 75.50 493 LYS A N 1
ATOM 3814 C CA . LYS A 1 493 ? 37.531 -16.831 -4.942 1.00 75.50 493 LYS A CA 1
ATOM 3815 C C . LYS A 1 493 ? 36.382 -16.584 -5.927 1.00 75.50 493 LYS A C 1
ATOM 3817 O O . LYS A 1 493 ? 35.694 -17.526 -6.314 1.00 75.50 493 LYS A O 1
ATOM 3822 N N . ASN A 1 494 ? 36.217 -15.347 -6.381 1.00 76.56 494 ASN A N 1
ATOM 3823 C CA . ASN A 1 494 ? 35.298 -15.016 -7.461 1.00 76.56 494 ASN A CA 1
ATOM 3824 C C . ASN A 1 494 ? 35.990 -15.214 -8.807 1.00 76.56 494 ASN A C 1
ATOM 3826 O O . ASN A 1 494 ? 37.167 -14.895 -8.962 1.00 76.56 494 ASN A O 1
ATOM 3830 N N . THR A 1 495 ? 35.262 -15.755 -9.776 1.00 79.81 495 THR A N 1
ATOM 3831 C CA . THR A 1 495 ? 35.765 -15.934 -11.141 1.00 79.81 495 THR A CA 1
ATOM 3832 C C . THR A 1 495 ? 35.518 -14.640 -11.912 1.00 79.81 495 THR A C 1
ATOM 3834 O O . THR A 1 495 ? 34.383 -14.182 -11.978 1.00 79.81 495 THR A O 1
ATOM 3837 N N . ILE A 1 496 ? 36.576 -14.025 -12.435 1.00 81.69 496 ILE A N 1
ATOM 3838 C CA . ILE A 1 496 ? 36.519 -12.815 -13.257 1.00 81.69 496 ILE A CA 1
ATOM 3839 C C . ILE A 1 496 ? 36.749 -13.229 -14.705 1.00 81.69 496 ILE A C 1
ATOM 3841 O O . ILE A 1 496 ? 37.813 -13.761 -15.036 1.00 81.69 496 ILE A O 1
ATOM 3845 N N . ASP A 1 497 ? 35.775 -12.964 -15.565 1.00 82.31 497 ASP A N 1
ATOM 3846 C CA . ASP A 1 497 ? 35.886 -13.253 -16.990 1.00 82.31 497 ASP A CA 1
ATOM 3847 C C . ASP A 1 497 ? 36.783 -12.229 -17.696 1.00 82.31 497 ASP A C 1
ATOM 3849 O O . ASP A 1 497 ? 36.672 -11.016 -17.510 1.00 82.31 497 ASP A O 1
ATOM 3853 N N . ILE A 1 498 ? 37.693 -12.729 -18.528 1.00 83.88 498 ILE A N 1
ATOM 3854 C CA . ILE A 1 498 ? 38.600 -11.934 -19.352 1.00 83.88 498 ILE A CA 1
ATOM 3855 C C . ILE A 1 498 ? 38.034 -11.898 -20.768 1.00 83.88 498 ILE A C 1
ATOM 3857 O O . ILE A 1 498 ? 38.175 -12.856 -21.536 1.00 83.88 498 ILE A O 1
ATOM 3861 N N . ASN A 1 499 ? 37.438 -10.763 -21.128 1.00 81.88 499 ASN A N 1
ATOM 3862 C CA . ASN A 1 499 ? 36.938 -10.507 -22.476 1.00 81.88 499 ASN A CA 1
ATOM 3863 C C . ASN A 1 499 ? 37.989 -9.769 -23.310 1.00 81.88 499 ASN A C 1
ATOM 3865 O O . ASN A 1 499 ? 38.489 -8.714 -22.918 1.00 81.88 499 ASN A O 1
ATOM 3869 N N . VAL A 1 500 ? 38.305 -10.307 -24.486 1.00 84.12 500 VAL A N 1
ATOM 3870 C CA . VAL A 1 500 ? 39.192 -9.670 -25.464 1.00 84.12 500 VAL A CA 1
ATOM 3871 C C . VAL A 1 500 ? 38.329 -9.061 -26.557 1.00 84.12 500 VAL A C 1
ATOM 3873 O O . VAL A 1 500 ? 37.609 -9.767 -27.255 1.00 84.12 500 VAL A O 1
ATOM 3876 N N . GLY A 1 501 ? 38.400 -7.744 -26.708 1.00 80.69 501 GLY A N 1
ATOM 3877 C CA . GLY A 1 501 ? 37.668 -7.009 -27.733 1.00 80.69 501 GLY A CA 1
ATOM 3878 C C . GLY A 1 501 ? 38.575 -6.047 -28.483 1.00 80.69 501 GLY A C 1
ATOM 3879 O O . GLY A 1 501 ? 39.721 -5.806 -28.097 1.00 80.69 501 GLY A O 1
ATOM 3880 N N . TYR A 1 502 ? 38.053 -5.486 -29.566 1.00 76.50 502 TYR A N 1
ATOM 3881 C CA . TYR A 1 502 ? 38.748 -4.431 -30.291 1.00 76.50 502 TYR A CA 1
ATOM 3882 C C . TYR A 1 502 ? 38.738 -3.128 -29.484 1.00 76.50 502 TYR A C 1
ATOM 3884 O O . TYR A 1 502 ? 37.861 -2.905 -28.654 1.00 76.50 502 TYR A O 1
ATOM 3892 N N . LYS A 1 503 ? 39.755 -2.285 -29.701 1.00 71.75 503 LYS A N 1
ATOM 3893 C CA . LYS A 1 503 ? 39.892 -0.999 -29.003 1.00 71.75 503 LYS A CA 1
ATOM 3894 C C . LYS A 1 503 ? 38.812 -0.001 -29.435 1.00 71.75 503 LYS A C 1
ATOM 3896 O O . LYS A 1 503 ? 38.250 0.673 -28.582 1.00 71.75 503 LYS A O 1
ATOM 3901 N N . ASP A 1 504 ? 38.511 0.026 -30.731 1.00 64.75 504 ASP A N 1
ATOM 3902 C CA . ASP A 1 504 ? 37.410 0.797 -31.306 1.00 64.75 504 ASP A CA 1
ATOM 3903 C C . ASP A 1 504 ? 36.185 -0.120 -31.379 1.00 64.75 504 ASP A C 1
ATOM 3905 O O . ASP A 1 504 ? 36.026 -0.888 -32.333 1.00 64.75 504 ASP A O 1
ATOM 3909 N N . LYS A 1 505 ? 35.395 -0.123 -30.300 1.00 61.19 505 LYS A N 1
ATOM 3910 C CA . LYS A 1 505 ? 34.146 -0.898 -30.191 1.00 61.19 505 LYS A CA 1
ATOM 3911 C C . LYS A 1 505 ? 32.955 -0.176 -30.809 1.00 61.19 505 LYS A C 1
ATOM 3913 O O . LYS A 1 505 ? 31.995 -0.829 -31.205 1.00 61.19 505 LYS A O 1
ATOM 3918 N N . ASP A 1 506 ? 33.037 1.149 -30.899 1.00 60.78 506 ASP A N 1
ATOM 3919 C CA . ASP A 1 506 ? 31.954 1.975 -31.406 1.00 60.78 506 ASP A CA 1
ATOM 3920 C C . ASP A 1 506 ? 31.840 1.787 -32.914 1.00 60.78 506 ASP A C 1
ATOM 3922 O O . ASP A 1 506 ? 32.562 2.381 -33.718 1.00 60.78 506 ASP A O 1
ATOM 3926 N N . ILE A 1 507 ? 30.899 0.932 -33.301 1.00 63.75 507 ILE A N 1
ATOM 3927 C CA . ILE A 1 507 ? 30.271 1.024 -34.608 1.00 63.75 507 ILE A CA 1
ATOM 3928 C C . ILE A 1 507 ? 29.467 2.321 -34.571 1.00 63.75 507 ILE A C 1
ATOM 3930 O O . ILE A 1 507 ? 28.312 2.344 -34.160 1.00 63.75 507 ILE A O 1
ATOM 3934 N N . SER A 1 508 ? 30.120 3.417 -34.942 1.00 65.81 508 SER A N 1
ATOM 3935 C CA . SER A 1 508 ? 29.518 4.748 -34.936 1.00 65.81 508 SER A CA 1
ATOM 3936 C C . SER A 1 508 ? 28.449 4.916 -36.014 1.00 65.81 508 SER A C 1
ATOM 3938 O O . SER A 1 508 ? 27.604 5.797 -35.897 1.00 65.81 508 SER A O 1
ATOM 3940 N N . ASP A 1 509 ? 28.484 4.079 -37.054 1.00 76.00 509 ASP A N 1
ATOM 3941 C CA . ASP A 1 509 ? 27.527 4.102 -38.154 1.00 76.00 509 ASP A CA 1
ATOM 3942 C C . ASP A 1 509 ? 27.420 2.724 -38.832 1.00 76.00 509 ASP A C 1
ATOM 3944 O O . ASP A 1 509 ? 28.342 1.900 -38.803 1.00 76.00 509 ASP A O 1
ATOM 3948 N N . ILE A 1 510 ? 26.296 2.492 -39.500 1.00 83.69 510 ILE A N 1
ATOM 3949 C CA . ILE A 1 510 ? 25.985 1.312 -40.308 1.00 83.69 510 ILE A CA 1
ATOM 3950 C C . ILE A 1 510 ? 27.062 1.088 -41.363 1.00 83.69 510 ILE A C 1
ATOM 3952 O O . ILE A 1 510 ? 27.493 -0.044 -41.574 1.00 83.69 510 ILE A O 1
ATOM 3956 N N . ASP A 1 511 ? 27.559 2.155 -41.988 1.00 85.56 511 ASP A N 1
ATOM 3957 C CA . ASP A 1 511 ? 28.621 2.061 -42.989 1.00 85.56 511 ASP A CA 1
ATOM 3958 C C . ASP A 1 511 ? 29.903 1.442 -42.419 1.00 85.56 511 ASP A C 1
ATOM 3960 O O . ASP A 1 511 ? 30.607 0.696 -43.110 1.00 85.56 511 ASP A O 1
ATOM 3964 N N . PHE A 1 512 ? 30.208 1.694 -41.145 1.00 83.94 512 PHE A N 1
ATOM 3965 C CA . PHE A 1 512 ? 31.354 1.082 -40.481 1.00 83.94 512 PHE A CA 1
ATOM 3966 C C . PHE A 1 512 ? 31.131 -0.418 -40.247 1.00 83.94 512 PHE A C 1
ATOM 3968 O O . PHE A 1 512 ? 32.013 -1.228 -40.553 1.00 83.94 512 PHE A O 1
ATOM 3975 N N . LEU A 1 513 ? 29.937 -0.812 -39.789 1.00 86.31 513 LEU A N 1
ATOM 3976 C CA . LEU A 1 513 ? 29.560 -2.225 -39.665 1.00 86.31 513 LEU A CA 1
ATOM 3977 C C . LEU A 1 513 ? 29.649 -2.933 -41.023 1.00 86.31 513 LEU A C 1
ATOM 3979 O O . LEU A 1 513 ? 30.285 -3.978 -41.144 1.00 86.31 513 LEU A O 1
ATOM 3983 N N . MET A 1 514 ? 29.096 -2.327 -42.069 1.00 90.06 514 MET A N 1
ATOM 3984 C CA . MET A 1 514 ? 29.021 -2.908 -43.409 1.00 90.06 514 MET A CA 1
ATOM 3985 C C . MET A 1 514 ? 30.378 -3.013 -44.113 1.00 90.06 514 MET A C 1
ATOM 3987 O O . MET A 1 514 ? 30.579 -3.897 -44.949 1.00 90.06 514 MET A O 1
ATOM 3991 N N . ASN A 1 515 ? 31.349 -2.174 -43.754 1.00 89.75 515 ASN A N 1
ATOM 3992 C CA . ASN A 1 515 ? 32.729 -2.296 -44.229 1.00 89.75 515 ASN A CA 1
ATOM 3993 C C . ASN A 1 515 ? 33.612 -3.168 -43.318 1.00 89.75 515 ASN A C 1
ATOM 3995 O O . ASN A 1 515 ? 34.809 -3.293 -43.580 1.00 89.75 515 ASN A O 1
ATOM 3999 N N . THR A 1 516 ? 33.053 -3.800 -42.278 1.00 88.38 516 THR A N 1
ATOM 4000 C CA . THR A 1 516 ? 33.818 -4.687 -41.392 1.00 88.38 516 THR A CA 1
ATOM 4001 C C . THR A 1 516 ? 34.365 -5.884 -42.183 1.00 88.38 516 THR A C 1
ATOM 4003 O O . THR A 1 516 ? 33.586 -6.580 -42.840 1.00 88.38 516 THR A O 1
ATOM 4006 N N . PRO A 1 517 ? 35.688 -6.145 -42.149 1.00 90.75 517 PRO A N 1
ATOM 4007 C CA . PRO A 1 517 ? 36.291 -7.258 -42.871 1.00 90.75 517 PRO A CA 1
ATOM 4008 C C . PRO A 1 517 ? 35.979 -8.589 -42.179 1.00 90.75 517 PRO A C 1
ATOM 4010 O O . PRO A 1 517 ? 36.266 -8.775 -40.996 1.00 90.75 517 PRO A O 1
ATOM 4013 N N . ILE A 1 518 ? 35.425 -9.532 -42.938 1.00 93.12 518 ILE A N 1
ATOM 4014 C CA . ILE A 1 518 ? 35.125 -10.897 -42.508 1.00 93.12 518 ILE A CA 1
ATOM 4015 C C . ILE A 1 518 ? 36.141 -11.845 -43.135 1.00 93.12 518 ILE A C 1
ATOM 4017 O O . ILE A 1 518 ? 36.326 -11.872 -44.355 1.00 93.12 518 ILE A O 1
ATOM 4021 N N . LYS A 1 519 ? 36.811 -12.641 -42.299 1.00 93.69 519 LYS A N 1
ATOM 4022 C CA . LYS A 1 519 ? 37.809 -13.616 -42.746 1.00 93.69 519 LYS A CA 1
ATOM 4023 C C . LYS A 1 519 ? 37.128 -14.887 -43.228 1.00 93.69 519 LYS A C 1
ATOM 4025 O O . LYS A 1 519 ? 36.386 -15.527 -42.482 1.00 93.69 519 LYS A O 1
ATOM 4030 N N . THR A 1 520 ? 37.426 -15.266 -44.465 1.00 92.00 520 THR A N 1
ATOM 4031 C CA . THR A 1 520 ? 37.037 -16.556 -45.049 1.00 92.00 520 THR A CA 1
ATOM 4032 C C . THR A 1 520 ? 37.999 -17.667 -44.612 1.00 92.00 520 THR A C 1
ATOM 4034 O O . THR A 1 520 ? 39.164 -17.384 -44.309 1.00 92.00 520 THR A O 1
ATOM 4037 N N . PRO A 1 521 ? 37.587 -18.950 -44.642 1.00 90.06 521 PRO A N 1
ATOM 4038 C CA . PRO A 1 521 ? 38.499 -20.070 -44.382 1.00 90.06 521 PRO A CA 1
ATOM 4039 C C . PRO A 1 521 ? 39.673 -20.156 -45.367 1.00 90.06 521 PRO A C 1
ATOM 4041 O O . PRO A 1 521 ? 40.701 -20.749 -45.056 1.00 90.06 521 PRO A O 1
ATOM 4044 N N . LEU A 1 522 ? 39.533 -19.542 -46.546 1.00 86.25 522 LEU A N 1
ATOM 4045 C CA . LEU A 1 522 ? 40.571 -19.440 -47.573 1.00 86.25 522 LEU A CA 1
ATOM 4046 C C . LEU A 1 522 ? 41.597 -18.323 -47.287 1.00 86.25 522 LEU A C 1
ATOM 4048 O O . LEU A 1 522 ? 42.526 -18.139 -48.068 1.00 86.25 522 LEU A O 1
ATOM 4052 N N . GLY A 1 523 ? 41.444 -17.574 -46.187 1.00 85.88 523 GLY A N 1
ATOM 4053 C CA . GLY A 1 523 ? 42.353 -16.497 -45.779 1.00 85.88 523 GLY A CA 1
ATOM 4054 C C . GLY A 1 523 ? 42.120 -15.157 -46.485 1.00 85.88 523 GLY A C 1
ATOM 4055 O O . GLY A 1 523 ? 42.883 -14.220 -46.273 1.00 85.88 523 GLY A O 1
ATOM 4056 N N . ILE A 1 524 ? 41.074 -15.055 -47.307 1.00 89.88 524 ILE A N 1
ATOM 4057 C CA . ILE A 1 524 ? 40.661 -13.816 -47.976 1.00 89.88 524 ILE A CA 1
ATOM 4058 C C . ILE A 1 524 ? 39.732 -13.042 -47.037 1.00 89.88 524 ILE A C 1
ATOM 4060 O O . ILE A 1 524 ? 38.849 -13.640 -46.416 1.00 89.88 524 ILE A O 1
ATOM 4064 N N . GLU A 1 525 ? 39.916 -11.728 -46.948 1.00 92.81 525 GLU A N 1
ATOM 4065 C CA . GLU A 1 525 ? 39.014 -10.827 -46.229 1.00 92.81 525 GLU A CA 1
ATOM 4066 C C . GLU A 1 525 ? 37.995 -10.225 -47.195 1.00 92.81 525 GLU A C 1
ATOM 4068 O O . GLU A 1 525 ? 38.354 -9.695 -48.248 1.00 92.81 525 GLU A O 1
ATOM 4073 N N . VAL A 1 526 ? 36.720 -10.317 -46.833 1.00 93.12 526 VAL A N 1
ATOM 4074 C CA . VAL A 1 526 ? 35.603 -9.781 -47.614 1.00 93.12 526 VAL A CA 1
ATOM 4075 C C . VAL A 1 526 ? 34.795 -8.854 -46.705 1.00 93.12 526 VAL A C 1
ATOM 4077 O O . VAL A 1 526 ? 34.504 -9.245 -45.574 1.00 93.12 526 VAL A O 1
ATOM 4080 N N . PRO A 1 527 ? 34.449 -7.626 -47.129 1.00 93.88 527 PRO A N 1
ATOM 4081 C CA . PRO A 1 527 ? 33.651 -6.732 -46.295 1.00 93.88 527 PRO A CA 1
ATOM 4082 C C . PRO A 1 527 ? 32.228 -7.276 -46.115 1.00 93.88 527 PRO A C 1
ATOM 4084 O O . PRO A 1 527 ? 31.672 -7.884 -47.032 1.00 93.88 527 PRO A O 1
ATOM 4087 N N . LEU A 1 528 ? 31.624 -7.023 -44.950 1.00 92.88 528 LEU A N 1
ATOM 4088 C CA . LEU A 1 528 ? 30.296 -7.533 -44.590 1.00 92.88 528 LEU A CA 1
ATOM 4089 C C . LEU A 1 528 ? 29.224 -7.227 -45.653 1.00 92.88 528 LEU A C 1
ATOM 4091 O O . LEU A 1 528 ? 28.410 -8.093 -45.957 1.00 92.88 528 LEU A O 1
ATOM 4095 N N . LYS A 1 529 ? 29.271 -6.052 -46.289 1.00 94.94 529 LYS A N 1
ATOM 4096 C CA . LYS A 1 529 ? 28.334 -5.633 -47.348 1.00 94.94 529 LYS A CA 1
ATOM 4097 C C . LYS A 1 529 ? 28.266 -6.535 -48.578 1.00 94.94 529 LYS A C 1
ATOM 4099 O O . LYS A 1 529 ? 27.290 -6.479 -49.313 1.00 94.94 529 LYS A O 1
ATOM 4104 N N . GLU A 1 530 ? 29.302 -7.328 -48.836 1.00 92.44 530 GLU A N 1
ATOM 4105 C CA . GLU A 1 530 ? 29.306 -8.266 -49.964 1.00 92.44 530 GLU A CA 1
ATOM 4106 C C . GLU A 1 530 ? 28.516 -9.536 -49.641 1.00 92.44 530 GLU A C 1
ATOM 4108 O O . GLU A 1 530 ? 28.101 -10.237 -50.557 1.00 92.44 530 GLU A O 1
ATOM 4113 N N . ILE A 1 531 ? 28.337 -9.851 -48.353 1.00 93.69 531 ILE A N 1
ATOM 4114 C CA . ILE A 1 531 ? 27.754 -11.109 -47.864 1.00 93.69 531 ILE A CA 1
ATOM 4115 C C . ILE A 1 531 ? 26.495 -10.907 -47.015 1.00 93.69 531 ILE A C 1
ATOM 4117 O O . ILE A 1 531 ? 25.868 -11.891 -46.622 1.00 93.69 531 ILE A O 1
ATOM 4121 N N . ALA A 1 532 ? 26.128 -9.663 -46.717 1.00 94.50 532 ALA A N 1
ATOM 4122 C CA . ALA A 1 532 ? 24.995 -9.317 -45.877 1.00 94.50 532 ALA A CA 1
ATOM 4123 C C . ALA A 1 532 ? 24.314 -8.027 -46.345 1.00 94.50 532 ALA A C 1
ATOM 4125 O O . ALA A 1 532 ? 24.944 -7.168 -46.961 1.00 94.50 532 ALA A O 1
ATOM 4126 N N . SER A 1 533 ? 23.045 -7.874 -45.982 1.00 93.38 533 SER A N 1
ATOM 4127 C CA . SER A 1 533 ? 22.309 -6.609 -46.004 1.00 93.38 533 SER A CA 1
ATOM 4128 C C . SER A 1 533 ? 21.862 -6.243 -44.593 1.00 93.38 533 SER A C 1
ATOM 4130 O O . SER A 1 533 ? 21.758 -7.109 -43.729 1.00 93.38 533 SER A O 1
ATOM 4132 N N . VAL A 1 534 ? 21.599 -4.961 -44.357 1.00 91.25 534 VAL A N 1
ATOM 4133 C CA . VAL A 1 534 ? 21.079 -4.477 -43.076 1.00 91.25 534 VAL A CA 1
ATOM 4134 C C . VAL A 1 534 ? 19.676 -3.930 -43.276 1.00 91.25 534 VAL A C 1
ATOM 4136 O O . VAL A 1 534 ? 19.453 -3.099 -44.158 1.00 91.25 534 VAL A O 1
ATOM 4139 N N . THR A 1 535 ? 18.752 -4.385 -42.439 1.00 91.06 535 THR A N 1
ATOM 4140 C CA . THR A 1 535 ? 17.399 -3.848 -42.302 1.00 91.06 535 THR A CA 1
ATOM 4141 C C . THR A 1 535 ? 17.268 -3.190 -40.929 1.00 91.06 535 THR A C 1
ATOM 4143 O O . THR A 1 535 ? 17.812 -3.678 -39.937 1.00 91.06 535 THR A O 1
ATOM 4146 N N . ILE A 1 536 ? 16.609 -2.032 -40.876 1.00 88.00 536 ILE A N 1
ATOM 4147 C CA . ILE A 1 536 ? 16.321 -1.322 -39.626 1.00 88.00 536 ILE A CA 1
ATOM 4148 C C . ILE A 1 536 ? 14.813 -1.308 -39.466 1.00 88.00 536 ILE A C 1
ATOM 4150 O O . ILE A 1 536 ? 14.104 -0.795 -40.332 1.00 88.00 536 ILE A O 1
ATOM 4154 N N . GLU A 1 537 ? 14.341 -1.857 -38.360 1.00 87.38 537 GLU A N 1
ATOM 4155 C CA . GLU A 1 537 ? 12.924 -1.919 -38.035 1.00 87.38 537 GLU A CA 1
ATOM 4156 C C . GLU A 1 537 ? 12.707 -1.417 -36.615 1.00 87.38 537 GLU A C 1
ATOM 4158 O O . GLU A 1 537 ? 13.530 -1.639 -35.724 1.00 87.38 537 GLU A O 1
ATOM 4163 N N . ASN A 1 538 ? 11.583 -0.744 -36.396 1.00 85.12 538 ASN A N 1
ATOM 4164 C CA . ASN A 1 538 ? 11.170 -0.387 -35.050 1.00 85.12 538 ASN A CA 1
ATOM 4165 C C . ASN A 1 538 ? 10.596 -1.616 -34.355 1.00 85.12 538 ASN A C 1
ATOM 4167 O O . ASN A 1 538 ? 9.830 -2.382 -34.942 1.00 85.12 538 ASN A O 1
ATOM 4171 N N . ARG A 1 539 ? 11.005 -1.816 -33.109 1.00 84.12 539 ARG A N 1
ATOM 4172 C CA . ARG A 1 539 ? 10.607 -2.951 -32.291 1.00 84.12 539 ARG A CA 1
ATOM 4173 C C . ARG A 1 539 ? 10.310 -2.483 -30.883 1.00 84.12 539 ARG A C 1
ATOM 4175 O O . ARG A 1 539 ? 10.814 -1.460 -30.421 1.00 84.12 539 ARG A O 1
ATOM 4182 N N . SER A 1 540 ? 9.497 -3.268 -30.188 1.00 84.81 540 SER A N 1
ATOM 4183 C CA . SER A 1 540 ? 9.286 -3.042 -28.770 1.00 84.81 540 SER A CA 1
ATOM 4184 C C . SER A 1 540 ? 10.468 -3.531 -27.939 1.00 84.81 540 SER A C 1
ATOM 4186 O O . SER A 1 540 ? 11.020 -4.598 -28.213 1.00 84.81 540 SER A O 1
ATOM 4188 N N . ASN A 1 541 ? 10.816 -2.776 -26.896 1.00 79.25 541 ASN A N 1
ATOM 4189 C CA . ASN A 1 541 ? 11.736 -3.227 -25.850 1.00 79.25 541 ASN A CA 1
ATOM 4190 C C . ASN A 1 541 ? 11.193 -4.397 -25.025 1.00 79.25 541 ASN A C 1
ATOM 4192 O O . ASN A 1 541 ? 11.978 -5.153 -24.454 1.00 79.25 541 ASN A O 1
ATOM 4196 N N . LEU A 1 542 ? 9.870 -4.556 -24.959 1.00 84.31 542 LEU A N 1
ATOM 4197 C CA . LEU A 1 542 ? 9.223 -5.537 -24.105 1.00 84.31 542 LEU A CA 1
ATOM 4198 C C . LEU A 1 542 ? 8.128 -6.287 -24.860 1.00 84.31 542 LEU A C 1
ATOM 4200 O O . LEU A 1 542 ? 7.243 -5.705 -25.483 1.00 84.31 542 LEU A O 1
ATOM 4204 N N . VAL A 1 543 ? 8.173 -7.614 -24.767 1.00 88.12 543 VAL A N 1
ATOM 4205 C CA . VAL A 1 543 ? 7.123 -8.495 -25.277 1.00 88.12 543 VAL A CA 1
ATOM 4206 C C . VAL A 1 543 ? 6.510 -9.224 -24.096 1.00 88.12 543 VAL A C 1
ATOM 4208 O O . VAL A 1 543 ? 7.128 -10.120 -23.520 1.00 88.12 543 VAL A O 1
ATOM 4211 N N . GLU A 1 544 ? 5.281 -8.856 -23.754 1.00 89.44 544 GLU A N 1
ATOM 4212 C CA . GLU A 1 544 ? 4.519 -9.521 -22.705 1.00 89.44 544 GLU A CA 1
ATOM 4213 C C . GLU A 1 544 ? 3.573 -10.563 -23.291 1.00 89.44 544 GLU A C 1
ATOM 4215 O O . GLU A 1 544 ? 2.996 -10.400 -24.372 1.00 89.44 544 GLU A O 1
ATOM 4220 N N . ARG A 1 545 ? 3.404 -11.655 -22.544 1.00 91.06 545 ARG A N 1
ATOM 4221 C CA . ARG A 1 545 ? 2.410 -12.677 -22.843 1.00 91.06 545 ARG A CA 1
ATOM 4222 C C . ARG A 1 545 ? 1.713 -13.121 -21.576 1.00 91.06 545 ARG A C 1
ATOM 4224 O O . ARG A 1 545 ? 2.358 -13.335 -20.554 1.00 91.06 545 ARG A O 1
ATOM 4231 N N . GLU A 1 546 ? 0.418 -13.360 -21.691 1.00 90.69 546 GLU A N 1
ATOM 4232 C CA . GLU A 1 546 ? -0.390 -13.955 -20.636 1.00 90.69 546 GLU A CA 1
ATOM 4233 C C . GLU A 1 546 ? -1.203 -15.101 -21.232 1.00 90.69 546 GLU A C 1
ATOM 4235 O O . GLU A 1 546 ? -1.839 -14.945 -22.273 1.00 90.69 546 GLU A O 1
ATOM 4240 N N . ASN A 1 547 ? -1.133 -16.283 -20.612 1.00 89.06 547 ASN A N 1
ATOM 4241 C CA . ASN A 1 547 ? -1.809 -17.492 -21.099 1.00 89.06 547 ASN A CA 1
ATOM 4242 C C . ASN A 1 547 ? -1.545 -17.795 -22.593 1.00 89.06 547 ASN A C 1
ATOM 4244 O O . ASN A 1 547 ? -2.424 -18.269 -23.304 1.00 89.06 547 ASN A O 1
ATOM 4248 N N . MET A 1 548 ? -0.303 -17.558 -23.044 1.00 89.31 548 MET A N 1
ATOM 4249 C CA . MET A 1 548 ? 0.196 -17.728 -24.424 1.00 89.31 548 MET A CA 1
ATOM 4250 C C . MET A 1 548 ? -0.281 -16.697 -25.463 1.00 89.31 548 MET A C 1
ATOM 4252 O O . MET A 1 548 ? 0.183 -16.769 -26.600 1.00 89.31 548 MET A O 1
ATOM 4256 N N . SER A 1 549 ? -1.106 -15.716 -25.096 1.00 92.12 549 SER A N 1
ATOM 4257 C CA . SER A 1 549 ? -1.489 -14.598 -25.974 1.00 92.12 549 SER A CA 1
ATOM 4258 C C . SER A 1 549 ? -0.599 -13.380 -25.732 1.00 92.12 549 SER A C 1
ATOM 4260 O O . SER A 1 549 ? -0.130 -13.183 -24.609 1.00 92.12 549 SER A O 1
ATOM 4262 N N . TYR A 1 550 ? -0.355 -12.561 -26.761 1.00 94.00 550 TYR A N 1
ATOM 4263 C CA . TYR A 1 550 ? 0.339 -11.285 -26.572 1.00 94.00 550 TYR A CA 1
ATOM 4264 C C . TYR A 1 550 ? -0.568 -10.303 -25.851 1.00 94.00 550 TYR A C 1
ATOM 4266 O O . TYR A 1 550 ? -1.780 -10.273 -26.087 1.00 94.00 550 TYR A O 1
ATOM 4274 N N . VAL A 1 551 ? 0.038 -9.504 -24.975 1.00 94.50 551 VAL A N 1
ATOM 4275 C CA . V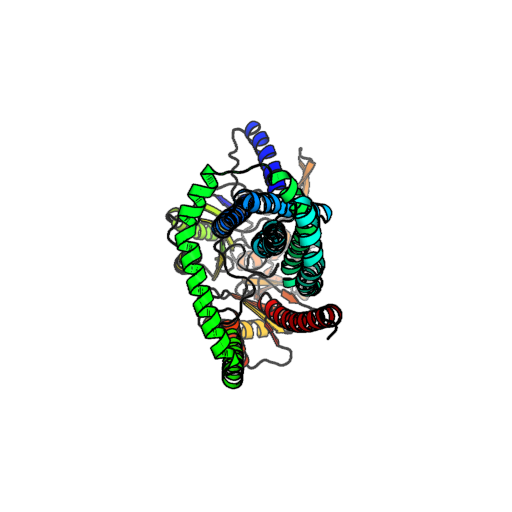AL A 1 551 ? -0.690 -8.513 -24.191 1.00 94.50 551 VAL A CA 1
ATOM 4276 C C . VAL A 1 551 ? 0.010 -7.166 -24.212 1.00 94.50 551 VAL A C 1
ATOM 4278 O O . VAL A 1 551 ? 1.237 -7.083 -24.237 1.00 94.50 551 VAL A O 1
ATOM 4281 N N . VAL A 1 552 ? -0.793 -6.110 -24.184 1.00 93.88 552 VAL A N 1
ATOM 4282 C CA . VAL A 1 552 ? -0.348 -4.745 -23.915 1.00 93.88 552 VAL A CA 1
ATOM 4283 C C . VAL A 1 552 ? -1.139 -4.226 -22.728 1.00 93.88 552 VAL A C 1
ATOM 4285 O O . VAL A 1 552 ? -2.365 -4.332 -22.709 1.00 93.88 552 VAL A O 1
ATOM 4288 N N . ARG A 1 553 ? -0.448 -3.662 -21.738 1.00 93.38 553 ARG A N 1
ATOM 4289 C CA . ARG A 1 553 ? -1.079 -3.060 -20.562 1.00 93.38 553 ARG A CA 1
ATOM 4290 C C . ARG A 1 553 ? -1.025 -1.551 -20.685 1.00 93.38 553 ARG A C 1
ATOM 4292 O O . ARG A 1 553 ? 0.039 -0.987 -20.927 1.00 93.38 553 ARG A O 1
ATOM 4299 N N . ILE A 1 554 ? -2.164 -0.909 -20.494 1.00 95.00 554 ILE A N 1
ATOM 4300 C CA . ILE A 1 554 ? -2.278 0.528 -20.286 1.00 95.00 554 ILE A CA 1
ATOM 4301 C C . ILE A 1 554 ? -2.487 0.717 -18.792 1.00 95.00 554 ILE A C 1
ATOM 4303 O O . ILE A 1 554 ? -3.472 0.235 -18.236 1.00 95.00 554 ILE A O 1
ATOM 4307 N N . SER A 1 555 ? -1.531 1.363 -18.145 1.00 94.12 555 SER A N 1
ATOM 4308 C CA . SER A 1 555 ? -1.508 1.589 -16.707 1.00 94.12 555 SER A CA 1
ATOM 4309 C C . SER A 1 555 ? -1.672 3.075 -16.412 1.00 94.12 555 SER A C 1
ATOM 4311 O O . SER A 1 555 ? -1.316 3.921 -17.232 1.00 94.12 555 SER A O 1
ATOM 4313 N N . GLY A 1 556 ? -2.199 3.403 -15.240 1.00 93.31 556 GLY A N 1
ATOM 4314 C CA . GLY A 1 556 ? -2.367 4.786 -14.829 1.00 93.31 556 GLY A CA 1
ATOM 4315 C C . GLY A 1 556 ? -2.866 4.943 -13.404 1.00 93.31 556 GLY A C 1
ATOM 4316 O O . GLY A 1 556 ? -3.077 3.970 -12.674 1.00 93.31 556 GLY A O 1
ATOM 4317 N N . PHE A 1 557 ? -3.079 6.194 -13.022 1.00 91.62 557 PHE A N 1
ATOM 4318 C CA . PHE A 1 557 ? -3.506 6.570 -11.684 1.00 91.62 557 PHE A CA 1
ATOM 4319 C C . PHE A 1 557 ? -4.819 7.349 -11.742 1.00 91.62 557 PHE A C 1
ATOM 4321 O O . PHE A 1 557 ? -5.243 7.838 -12.790 1.00 91.62 557 PHE A O 1
ATOM 4328 N N . SER A 1 558 ? -5.497 7.398 -10.601 1.00 89.62 558 SER A N 1
ATOM 4329 C CA . SER A 1 558 ? -6.747 8.129 -10.404 1.00 89.62 558 SER A CA 1
ATOM 4330 C C . SER A 1 558 ? -6.543 9.288 -9.434 1.00 89.62 558 SER A C 1
ATOM 4332 O O . SER A 1 558 ? -5.878 9.122 -8.418 1.00 89.62 558 SER A O 1
ATOM 4334 N N . GLU A 1 559 ? -7.141 10.446 -9.665 1.00 85.38 559 GLU A N 1
ATOM 4335 C CA . GLU A 1 559 ? -7.163 11.553 -8.702 1.00 85.38 559 GLU A CA 1
ATOM 4336 C C . GLU A 1 559 ? -8.554 12.196 -8.661 1.00 85.38 559 GLU A C 1
ATOM 4338 O O . GLU A 1 559 ? -9.344 12.058 -9.593 1.00 85.38 559 GLU A O 1
ATOM 4343 N N . GLU A 1 560 ? -8.865 12.873 -7.549 1.00 84.50 560 GLU A N 1
ATOM 4344 C CA . GLU A 1 560 ? -10.056 13.722 -7.335 1.00 84.50 560 GLU A CA 1
ATOM 4345 C C . GLU A 1 560 ? -11.444 13.040 -7.389 1.00 84.50 560 GLU A C 1
ATOM 4347 O O . GLU A 1 560 ? -12.408 13.564 -6.824 1.00 84.50 560 GLU A O 1
ATOM 4352 N N . ARG A 1 561 ? -11.570 11.859 -8.006 1.00 89.81 561 ARG A N 1
ATOM 4353 C CA . ARG A 1 561 ? -12.810 11.083 -8.149 1.00 89.81 561 ARG A CA 1
ATOM 4354 C C . ARG A 1 561 ? -12.621 9.649 -7.656 1.00 89.81 561 ARG A C 1
ATOM 4356 O O . ARG A 1 561 ? -11.538 9.082 -7.757 1.00 89.81 561 ARG A O 1
ATOM 4363 N N . ALA A 1 562 ? -13.712 9.043 -7.184 1.00 90.56 562 ALA A N 1
ATOM 4364 C CA . ALA A 1 562 ? -13.710 7.646 -6.757 1.00 90.56 562 ALA A CA 1
ATOM 4365 C C . ALA A 1 562 ? -13.315 6.712 -7.912 1.00 90.56 562 ALA A C 1
ATOM 4367 O O . ALA A 1 562 ? -13.873 6.807 -9.013 1.00 90.56 562 ALA A O 1
ATOM 4368 N N . PHE A 1 563 ? -12.409 5.776 -7.629 1.00 91.12 563 PHE A N 1
ATOM 4369 C CA . PHE A 1 563 ? -11.852 4.843 -8.612 1.00 91.12 563 PHE A CA 1
ATOM 4370 C C . PHE A 1 563 ? -12.922 4.126 -9.452 1.00 91.12 563 PHE A C 1
ATOM 4372 O O . PHE A 1 563 ? -12.847 4.136 -10.680 1.00 91.12 563 PHE A O 1
ATOM 4379 N N . SER A 1 564 ? -13.974 3.588 -8.823 1.00 91.62 564 SER A N 1
ATOM 4380 C CA . SER A 1 564 ? -15.040 2.869 -9.540 1.00 91.62 564 SER A CA 1
ATOM 4381 C C . SER A 1 564 ? -15.755 3.710 -10.605 1.00 91.62 564 SER A C 1
ATOM 4383 O O . SER A 1 564 ? -16.172 3.173 -11.628 1.00 91.62 564 SER A O 1
ATOM 4385 N N . HIS A 1 565 ? -15.921 5.017 -10.369 1.00 92.12 565 HIS A N 1
ATOM 4386 C CA . HIS A 1 565 ? -16.601 5.916 -11.309 1.00 92.12 565 HIS A CA 1
ATOM 4387 C C . HIS A 1 565 ? -15.720 6.217 -12.517 1.00 92.12 565 HIS A C 1
ATOM 4389 O O . HIS A 1 565 ? -16.210 6.211 -13.644 1.00 92.12 565 HIS A O 1
ATOM 4395 N N . ILE A 1 566 ? -14.419 6.426 -12.289 1.00 93.81 566 ILE A N 1
ATOM 4396 C CA . ILE A 1 566 ? -13.435 6.600 -13.365 1.00 93.81 566 ILE A CA 1
ATOM 4397 C C . ILE A 1 566 ? -13.413 5.346 -14.242 1.00 93.81 566 ILE A C 1
ATOM 4399 O O . ILE A 1 566 ? -13.512 5.441 -15.463 1.00 93.81 566 ILE A O 1
ATOM 4403 N N . VAL A 1 567 ? -13.356 4.160 -13.631 1.00 93.38 567 VAL A N 1
ATOM 4404 C CA . VAL A 1 567 ? -13.352 2.899 -14.380 1.00 93.38 567 VAL A CA 1
ATOM 4405 C C . VAL A 1 567 ? -14.649 2.687 -15.164 1.00 93.38 567 VAL A C 1
ATOM 4407 O O . VAL A 1 567 ? -14.599 2.224 -16.305 1.00 93.38 567 VAL A O 1
ATOM 4410 N N . GLU A 1 568 ? -15.812 3.045 -14.610 1.00 92.81 568 GLU A N 1
ATOM 4411 C CA . GLU A 1 568 ? -17.081 2.964 -15.345 1.00 92.81 568 GLU A CA 1
ATOM 4412 C C . GLU A 1 568 ? -17.073 3.861 -16.597 1.00 92.81 568 GLU A C 1
ATOM 4414 O O . GLU A 1 568 ? -17.489 3.423 -17.676 1.00 92.81 568 GLU A O 1
ATOM 4419 N N . ASP A 1 569 ? -16.564 5.089 -16.477 1.00 94.62 569 ASP A N 1
ATOM 4420 C CA . ASP A 1 569 ? -16.452 6.033 -17.592 1.00 94.62 569 ASP A CA 1
ATOM 4421 C C . ASP A 1 569 ? -15.437 5.568 -18.648 1.00 94.62 569 ASP A C 1
ATOM 4423 O O . ASP A 1 569 ? -15.713 5.665 -19.852 1.00 94.62 569 ASP A O 1
ATOM 4427 N N . ILE A 1 570 ? -14.306 4.995 -18.219 1.00 95.38 570 ILE A N 1
ATOM 4428 C CA . ILE A 1 570 ? -13.323 4.366 -19.111 1.00 95.38 570 ILE A CA 1
ATOM 4429 C C . ILE A 1 570 ? -13.968 3.197 -19.854 1.00 95.38 570 ILE A C 1
ATOM 4431 O O . ILE A 1 570 ? -13.915 3.151 -21.080 1.00 95.38 570 ILE A O 1
ATOM 4435 N N . ASN A 1 571 ? -14.638 2.281 -19.149 1.00 94.56 571 ASN A N 1
ATOM 4436 C CA . ASN A 1 571 ? -15.295 1.123 -19.759 1.00 94.56 571 ASN A CA 1
ATOM 4437 C C . ASN A 1 571 ? -16.327 1.558 -20.812 1.00 94.56 571 ASN A C 1
ATOM 4439 O O . ASN A 1 571 ? -16.342 1.049 -21.933 1.00 94.56 571 ASN A O 1
ATOM 4443 N N . ARG A 1 572 ? -17.152 2.563 -20.493 1.00 95.38 572 ARG A N 1
ATOM 4444 C CA . ARG A 1 572 ? -18.133 3.126 -21.434 1.00 95.38 572 ARG A CA 1
ATOM 4445 C C . ARG A 1 572 ? -17.469 3.767 -22.658 1.00 95.38 572 ARG A C 1
ATOM 4447 O O . ARG A 1 572 ? -18.052 3.763 -23.743 1.00 95.38 572 ARG A O 1
ATOM 4454 N N . SER A 1 573 ? -16.281 4.339 -22.495 1.00 94.88 573 SER A N 1
ATOM 4455 C CA . SER A 1 573 ? -15.548 4.996 -23.579 1.00 94.88 573 SER A CA 1
ATOM 4456 C C . SER A 1 573 ? -14.799 3.998 -24.464 1.00 94.88 573 SER A C 1
ATOM 4458 O O . SER A 1 573 ? -14.866 4.122 -25.685 1.00 94.88 573 SER A O 1
ATOM 4460 N N . LEU A 1 574 ? -14.194 2.960 -23.882 1.00 94.62 574 LEU A N 1
ATOM 4461 C CA . LEU A 1 574 ? -13.493 1.894 -24.607 1.00 94.62 574 LEU A CA 1
ATOM 4462 C C . LEU A 1 574 ? -14.439 0.997 -25.416 1.00 94.62 574 LEU A C 1
ATOM 4464 O O . LEU A 1 574 ? -14.053 0.509 -26.472 1.00 94.62 574 LEU A O 1
ATOM 4468 N N . GLN A 1 575 ? -15.704 0.849 -25.002 1.00 92.44 575 GLN A N 1
ATOM 4469 C CA . GLN A 1 575 ? -16.733 0.142 -25.786 1.00 92.44 575 GLN A CA 1
ATOM 4470 C C . GLN A 1 575 ? -17.011 0.762 -27.167 1.00 92.44 575 GLN A C 1
ATOM 4472 O O . GLN A 1 575 ? -17.694 0.148 -27.984 1.00 92.44 575 GLN A O 1
ATOM 4477 N N . LYS A 1 576 ? -16.514 1.976 -27.434 1.00 91.50 576 LYS A N 1
ATOM 4478 C CA . LYS A 1 576 ? -16.627 2.642 -28.739 1.00 91.50 576 LYS A CA 1
ATOM 4479 C C . LYS A 1 576 ? -15.543 2.207 -29.732 1.00 91.50 576 LYS A C 1
ATOM 4481 O O . LYS A 1 576 ? -15.637 2.580 -30.896 1.00 91.50 576 LYS A O 1
ATOM 4486 N N . ILE A 1 577 ? -14.518 1.481 -29.281 1.00 92.19 577 ILE A N 1
ATOM 4487 C CA . ILE A 1 577 ? -13.443 0.975 -30.139 1.00 92.19 577 ILE A CA 1
ATOM 4488 C C . ILE A 1 577 ? -13.936 -0.284 -30.857 1.00 92.19 577 ILE A C 1
ATOM 4490 O O . ILE A 1 577 ? -14.343 -1.258 -30.222 1.00 92.19 577 ILE A O 1
ATOM 4494 N N . ASP A 1 578 ? -13.862 -0.281 -32.187 1.00 91.44 578 ASP A N 1
ATOM 4495 C CA . ASP A 1 578 ? -14.161 -1.460 -32.998 1.00 91.44 578 ASP A CA 1
ATOM 4496 C C . ASP A 1 578 ? -13.001 -2.463 -32.916 1.00 91.44 578 ASP A C 1
ATOM 4498 O O . ASP A 1 578 ? -11.946 -2.282 -33.528 1.00 91.44 578 ASP A O 1
ATOM 4502 N N . LEU A 1 579 ? -13.197 -3.542 -32.156 1.00 93.31 579 LEU A N 1
ATOM 4503 C CA . LEU A 1 579 ? -12.184 -4.581 -31.971 1.00 93.31 579 LEU A CA 1
ATOM 4504 C C . LEU A 1 579 ? -12.209 -5.619 -33.109 1.00 93.31 579 LEU A C 1
ATOM 4506 O O . LEU A 1 579 ? -13.271 -6.176 -33.418 1.00 93.31 579 LEU A O 1
ATOM 4510 N N . PRO A 1 580 ? -11.050 -5.956 -33.710 1.00 93.44 580 PRO A N 1
ATOM 4511 C CA . PRO A 1 580 ? -10.942 -7.094 -34.615 1.00 93.44 580 PRO A CA 1
ATOM 4512 C C . PRO A 1 580 ? -11.258 -8.418 -33.902 1.00 93.44 580 PRO A C 1
ATOM 4514 O O . PRO A 1 580 ? -11.144 -8.554 -32.684 1.00 93.44 580 PRO A O 1
ATOM 4517 N N . LYS A 1 581 ? -11.630 -9.448 -34.671 1.00 90.44 581 LYS A N 1
ATOM 4518 C CA . LYS A 1 581 ? -11.863 -10.786 -34.104 1.00 90.44 581 LYS A CA 1
ATOM 4519 C C . LYS A 1 581 ? -10.576 -11.328 -33.479 1.00 90.44 581 LYS A C 1
ATOM 4521 O O . LYS A 1 581 ? -9.542 -11.313 -34.133 1.00 90.44 581 LYS A O 1
ATOM 4526 N N . GLY A 1 582 ? -10.682 -11.860 -32.262 1.00 89.12 582 GLY A N 1
ATOM 4527 C CA . GLY A 1 582 ? -9.539 -12.393 -31.510 1.00 89.12 582 GLY A CA 1
ATOM 4528 C C . GLY A 1 582 ? -8.888 -11.386 -30.560 1.00 89.12 582 GLY A C 1
ATOM 4529 O O . GLY A 1 582 ? -7.972 -11.765 -29.842 1.00 89.12 582 GLY A O 1
ATOM 4530 N N . TYR A 1 583 ? -9.382 -10.144 -30.517 1.00 94.06 583 TYR A N 1
ATOM 4531 C CA . TYR A 1 583 ? -8.900 -9.115 -29.600 1.00 94.06 583 TYR A CA 1
ATOM 4532 C C . TYR A 1 583 ? -9.899 -8.885 -28.468 1.00 94.06 583 TYR A C 1
ATOM 4534 O O . TYR A 1 583 ? -11.110 -8.840 -28.701 1.00 94.06 583 TYR A O 1
ATOM 4542 N N . SER A 1 584 ? -9.396 -8.725 -27.246 1.00 94.50 584 SER A N 1
ATOM 4543 C CA . SER A 1 584 ? -10.198 -8.350 -26.078 1.00 94.50 584 SER A CA 1
ATOM 4544 C C . SER A 1 584 ? -9.532 -7.224 -25.300 1.00 94.50 584 SER A C 1
ATOM 4546 O O . SER A 1 584 ? -8.310 -7.083 -25.298 1.00 94.50 584 SER A O 1
ATOM 4548 N N . ILE A 1 585 ? -10.367 -6.413 -24.654 1.00 95.19 585 ILE A N 1
ATOM 4549 C CA . ILE A 1 585 ? -9.956 -5.412 -23.674 1.00 95.19 585 ILE A CA 1
ATOM 4550 C C . ILE A 1 585 ? -10.540 -5.854 -22.335 1.00 95.19 585 ILE A C 1
ATOM 4552 O O . ILE A 1 585 ? -11.751 -6.048 -22.217 1.00 95.19 585 ILE A O 1
ATOM 4556 N N . GLU A 1 586 ? -9.680 -6.026 -21.343 1.00 93.38 586 GLU A N 1
ATOM 4557 C CA . GLU A 1 586 ? -10.010 -6.519 -20.010 1.00 93.38 586 GLU A CA 1
ATOM 4558 C C . GLU A 1 586 ? -9.431 -5.561 -18.964 1.00 93.38 586 GLU A C 1
ATOM 4560 O O . GLU A 1 586 ? -8.322 -5.055 -19.120 1.00 93.38 586 GLU A O 1
ATOM 4565 N N . PHE A 1 587 ? -10.174 -5.295 -17.892 1.00 92.06 587 PHE A N 1
ATOM 4566 C CA . PHE A 1 587 ? -9.630 -4.578 -16.738 1.00 92.06 587 PHE A CA 1
ATOM 4567 C C . PHE A 1 587 ? -8.932 -5.574 -15.823 1.00 92.06 587 PHE A C 1
ATOM 4569 O O . PHE A 1 587 ? -9.490 -6.629 -15.536 1.00 92.06 587 PHE A O 1
ATOM 4576 N N . THR A 1 588 ? -7.734 -5.229 -15.366 1.00 88.75 588 THR A N 1
ATOM 4577 C CA . THR A 1 588 ? -6.887 -6.099 -14.542 1.00 88.75 588 THR A CA 1
ATOM 4578 C C . THR A 1 588 ? -6.383 -5.344 -13.317 1.00 88.75 588 THR A C 1
ATOM 4580 O O . THR A 1 588 ? -6.643 -4.149 -13.149 1.00 88.75 588 THR A O 1
ATOM 4583 N N . GLY A 1 589 ? -5.659 -6.031 -12.435 1.00 84.25 589 GLY A N 1
ATOM 4584 C CA . GLY A 1 589 ? -5.063 -5.405 -11.258 1.00 84.25 589 GLY A CA 1
ATOM 4585 C C . GLY A 1 589 ? -6.120 -5.049 -10.213 1.00 84.25 589 GLY A C 1
ATOM 4586 O O . GLY A 1 589 ? -6.916 -5.896 -9.810 1.00 84.25 589 GLY A O 1
ATOM 4587 N N . GLU A 1 590 ? -6.128 -3.799 -9.747 1.00 87.38 590 GLU A N 1
ATOM 4588 C CA . GLU A 1 590 ? -6.982 -3.382 -8.626 1.00 87.38 590 GLU A CA 1
ATOM 4589 C C . GLU A 1 590 ? -8.481 -3.427 -8.958 1.00 87.38 590 GLU A C 1
ATOM 4591 O O . GLU A 1 590 ? -9.292 -3.753 -8.093 1.00 87.38 590 GLU A O 1
ATOM 4596 N N . GLN A 1 591 ? -8.858 -3.178 -10.215 1.00 87.62 591 GLN A N 1
ATOM 4597 C CA . GLN A 1 591 ? -10.258 -3.222 -10.645 1.00 87.62 591 GLN A CA 1
ATOM 4598 C C . GLN A 1 591 ? -10.852 -4.635 -10.645 1.00 87.62 591 GLN A C 1
ATOM 4600 O O . GLN A 1 591 ? -12.010 -4.822 -10.256 1.00 87.62 591 GLN A O 1
ATOM 4605 N N . GLU A 1 592 ? -10.085 -5.617 -11.118 1.00 87.31 592 GLU A N 1
ATOM 4606 C CA . GLU A 1 592 ? -10.486 -7.026 -11.105 1.00 87.31 592 GLU A CA 1
ATOM 4607 C C . GLU A 1 592 ? -10.713 -7.469 -9.660 1.00 87.31 592 GLU A C 1
ATOM 4609 O O . GLU A 1 592 ? -11.816 -7.875 -9.292 1.00 87.31 592 GLU A O 1
ATOM 4614 N N . ALA A 1 593 ? -9.719 -7.215 -8.805 1.00 86.12 593 ALA A N 1
ATOM 4615 C CA . ALA A 1 593 ? -9.799 -7.527 -7.389 1.00 86.12 593 ALA A CA 1
ATOM 4616 C C . ALA A 1 593 ? -10.968 -6.797 -6.694 1.00 86.12 593 ALA A C 1
ATOM 4618 O O . ALA A 1 593 ? -11.629 -7.393 -5.844 1.00 86.12 593 ALA A O 1
ATOM 4619 N N . LEU A 1 594 ? -11.282 -5.546 -7.058 1.00 86.88 594 LEU A N 1
ATOM 4620 C CA . LEU A 1 594 ? -12.450 -4.821 -6.537 1.00 86.88 594 LEU A CA 1
ATOM 4621 C C . LEU A 1 594 ? -13.764 -5.494 -6.916 1.00 86.88 594 LEU A C 1
ATOM 4623 O O . LEU A 1 594 ? -14.655 -5.633 -6.076 1.00 86.88 594 LEU A O 1
ATOM 4627 N N . THR A 1 595 ? -13.884 -5.915 -8.171 1.00 86.12 595 THR A N 1
ATOM 4628 C CA . THR A 1 595 ? -15.099 -6.549 -8.687 1.00 86.12 595 THR A CA 1
ATOM 4629 C C . THR A 1 595 ? -15.352 -7.890 -7.998 1.00 86.12 595 THR A C 1
ATOM 4631 O O . THR A 1 595 ? -16.469 -8.130 -7.532 1.00 86.12 595 THR A O 1
ATOM 4634 N N . ASP A 1 596 ? -14.310 -8.709 -7.848 1.00 86.00 596 ASP A N 1
ATOM 4635 C CA . ASP A 1 596 ? -14.379 -9.992 -7.140 1.00 86.00 596 ASP A CA 1
ATOM 4636 C C . ASP A 1 596 ? -14.765 -9.790 -5.668 1.00 86.00 596 ASP A C 1
ATOM 4638 O O . ASP A 1 596 ? -15.694 -10.420 -5.152 1.00 86.00 596 ASP A O 1
ATOM 4642 N N . SER A 1 597 ? -14.142 -8.804 -5.019 1.00 86.06 597 SER A N 1
ATOM 4643 C CA . SER A 1 597 ? -14.396 -8.465 -3.616 1.00 86.06 597 SER A CA 1
ATOM 4644 C C . SER A 1 597 ? -15.840 -8.044 -3.352 1.00 86.06 597 SER A C 1
ATOM 4646 O O . SER A 1 597 ? -16.402 -8.362 -2.304 1.00 86.06 597 SER A O 1
ATOM 4648 N N . ILE A 1 598 ? -16.470 -7.323 -4.285 1.00 85.25 598 ILE A N 1
ATOM 4649 C CA . ILE A 1 598 ? -17.882 -6.934 -4.167 1.00 85.25 598 ILE A CA 1
ATOM 4650 C C . ILE A 1 598 ? -18.783 -8.170 -4.158 1.00 85.25 598 ILE A C 1
ATOM 4652 O O . ILE A 1 598 ? -19.705 -8.245 -3.339 1.00 85.25 598 ILE A O 1
ATOM 4656 N N . GLY A 1 599 ? -18.517 -9.135 -5.044 1.00 85.50 599 GLY A N 1
ATOM 4657 C CA . GLY A 1 599 ? -19.249 -10.400 -5.095 1.00 85.50 599 GLY A CA 1
ATOM 4658 C C . GLY A 1 599 ? -19.162 -11.154 -3.769 1.00 85.50 599 GLY A C 1
ATOM 4659 O O . GLY A 1 599 ? -20.193 -11.526 -3.194 1.00 85.50 599 GLY A O 1
ATOM 4660 N N . ASP A 1 600 ? -17.947 -11.278 -3.242 1.00 86.00 600 ASP A N 1
ATOM 4661 C CA . ASP A 1 600 ? -17.680 -11.945 -1.970 1.00 86.00 600 ASP A CA 1
ATOM 4662 C C . ASP A 1 600 ? -18.349 -11.228 -0.793 1.00 86.00 600 ASP A C 1
ATOM 4664 O O . ASP A 1 600 ? -19.040 -11.860 0.007 1.00 86.00 600 ASP A O 1
ATOM 4668 N N . MET A 1 601 ? -18.238 -9.899 -0.698 1.00 84.94 601 MET A N 1
ATOM 4669 C CA . MET A 1 601 ? -18.870 -9.121 0.376 1.00 84.94 601 MET A CA 1
ATOM 4670 C C . MET A 1 601 ? -20.394 -9.290 0.405 1.00 84.94 601 MET A C 1
ATOM 4672 O O . MET A 1 601 ? -20.977 -9.443 1.482 1.00 84.94 601 MET A O 1
ATOM 4676 N N . VAL A 1 602 ? -21.055 -9.290 -0.758 1.00 87.69 602 VAL A N 1
ATOM 4677 C CA . VAL A 1 602 ? -22.511 -9.499 -0.845 1.00 87.69 602 VAL A CA 1
ATOM 4678 C C . VAL A 1 602 ? -22.887 -10.912 -0.402 1.00 87.69 602 VAL A C 1
ATOM 4680 O O . VAL A 1 602 ? -23.841 -11.085 0.365 1.00 87.69 602 VAL A O 1
ATOM 4683 N N . PHE A 1 603 ? -22.128 -11.919 -0.839 1.00 88.94 603 PHE A N 1
ATOM 4684 C CA . PHE A 1 603 ? -22.327 -13.304 -0.421 1.00 88.94 603 PHE A CA 1
ATOM 4685 C C . PHE A 1 603 ? -22.157 -13.473 1.098 1.00 88.94 603 PHE A C 1
ATOM 4687 O O . PHE A 1 603 ? -23.001 -14.081 1.761 1.00 88.94 603 PHE A O 1
ATOM 4694 N N . LEU A 1 604 ? -21.115 -12.873 1.673 1.00 87.06 604 LEU A N 1
ATOM 4695 C CA . LEU A 1 604 ? -20.817 -12.943 3.103 1.00 87.06 604 LEU A CA 1
ATOM 4696 C C . LEU A 1 604 ? -21.851 -12.211 3.946 1.00 87.06 604 LEU A C 1
ATOM 4698 O O . LEU A 1 604 ? -22.235 -12.715 4.997 1.00 87.06 604 LEU A O 1
ATOM 4702 N N . LEU A 1 605 ? -22.345 -11.060 3.487 1.00 87.81 605 LEU A N 1
ATOM 4703 C CA . LEU A 1 605 ? -23.427 -10.352 4.163 1.00 87.81 605 LEU A CA 1
ATOM 4704 C C . LEU A 1 605 ? -24.689 -11.222 4.228 1.00 87.81 605 LEU A C 1
ATOM 4706 O O . LEU A 1 605 ? -25.312 -11.328 5.286 1.00 87.81 605 LEU A O 1
ATOM 4710 N N . ALA A 1 606 ? -25.048 -11.886 3.125 1.00 91.56 606 ALA A N 1
ATOM 4711 C CA . ALA A 1 606 ? -26.173 -12.816 3.104 1.00 91.56 606 ALA A CA 1
ATOM 4712 C C . ALA A 1 606 ? -25.952 -13.996 4.066 1.00 91.56 606 ALA A C 1
ATOM 4714 O O . ALA A 1 606 ? -26.853 -14.340 4.837 1.00 91.56 606 ALA A O 1
ATOM 4715 N N . LEU A 1 607 ? -24.749 -14.578 4.078 1.00 92.00 607 LEU A N 1
ATOM 4716 C CA . LEU A 1 607 ? -24.403 -15.676 4.978 1.00 92.00 607 LEU A CA 1
ATOM 4717 C C . LEU A 1 607 ? -24.430 -15.243 6.451 1.00 92.00 607 LEU A C 1
ATOM 4719 O O . LEU A 1 607 ? -24.992 -15.953 7.282 1.00 92.00 607 LEU A O 1
ATOM 4723 N N . ALA A 1 608 ? -23.898 -14.063 6.771 1.00 90.06 608 ALA A N 1
ATOM 4724 C CA . ALA A 1 608 ? -23.917 -13.490 8.111 1.00 90.06 608 ALA A CA 1
ATOM 4725 C C . ALA A 1 608 ? -25.351 -13.266 8.608 1.00 90.06 608 ALA A C 1
ATOM 4727 O O . ALA A 1 608 ? -25.660 -13.618 9.743 1.00 90.06 608 ALA A O 1
ATOM 4728 N N . ILE A 1 609 ? -26.255 -12.762 7.759 1.00 91.31 609 ILE A N 1
ATOM 4729 C CA . ILE A 1 609 ? -27.679 -12.611 8.103 1.00 91.31 609 ILE A CA 1
ATOM 4730 C C . ILE A 1 609 ? -28.310 -13.974 8.421 1.00 91.31 609 ILE A C 1
ATOM 4732 O O . ILE A 1 609 ? -29.017 -14.104 9.423 1.00 91.31 609 ILE A O 1
ATOM 4736 N N . ILE A 1 610 ? -28.040 -14.997 7.603 1.00 93.31 610 ILE A N 1
ATOM 4737 C CA . ILE A 1 610 ? -28.541 -16.361 7.829 1.00 93.31 610 ILE A CA 1
ATOM 4738 C C . ILE A 1 610 ? -27.984 -16.925 9.139 1.00 93.31 610 ILE A C 1
ATOM 4740 O O . ILE A 1 610 ? -28.734 -17.479 9.937 1.00 93.31 610 ILE A O 1
ATOM 4744 N N . PHE A 1 611 ? -26.688 -16.771 9.391 1.00 92.25 611 PHE A N 1
ATOM 4745 C CA . PHE A 1 611 ? -26.037 -17.271 10.597 1.00 92.25 611 PHE A CA 1
ATOM 4746 C C . PHE A 1 611 ? -26.522 -16.573 11.862 1.00 92.25 611 PHE A C 1
ATOM 4748 O O . PHE A 1 611 ? -26.822 -17.248 12.844 1.00 92.25 611 PHE A O 1
ATOM 4755 N N . VAL A 1 612 ? -26.685 -15.251 11.829 1.00 91.81 612 VAL A N 1
ATOM 4756 C CA . VAL A 1 612 ? -27.306 -14.502 12.926 1.00 91.81 612 VAL A CA 1
ATOM 4757 C C . VAL A 1 612 ? -28.717 -15.023 13.173 1.00 91.81 612 VAL A C 1
ATOM 4759 O O . VAL A 1 612 ? -29.050 -15.347 14.307 1.00 91.81 612 VAL A O 1
ATOM 4762 N N . TYR A 1 613 ? -29.531 -15.194 12.128 1.00 90.62 613 TYR A N 1
ATOM 4763 C CA . TYR A 1 613 ? -30.873 -15.758 12.275 1.00 90.62 613 TYR A CA 1
ATOM 4764 C C . TYR A 1 613 ? -30.851 -17.160 12.914 1.00 90.62 613 TYR A C 1
ATOM 4766 O O . TYR A 1 613 ? -31.584 -17.412 13.870 1.00 90.62 613 TYR A O 1
ATOM 4774 N N . LEU A 1 614 ? -29.966 -18.050 12.453 1.00 90.44 614 LEU A N 1
ATOM 4775 C CA . LEU A 1 614 ? -29.824 -19.412 12.979 1.00 90.44 614 LEU A CA 1
ATOM 4776 C C . LEU A 1 614 ? -29.320 -19.462 14.427 1.00 90.44 614 LEU A C 1
ATOM 4778 O O . LEU A 1 614 ? -29.651 -20.405 15.140 1.00 90.44 614 LEU A O 1
ATOM 4782 N N . VAL A 1 615 ? -28.533 -18.479 14.865 1.00 89.12 615 VAL A N 1
ATOM 4783 C CA . VAL A 1 615 ? -28.066 -18.367 16.255 1.00 89.12 615 VAL A CA 1
ATOM 4784 C C . VAL A 1 615 ? -29.155 -17.783 17.156 1.00 89.12 615 VAL A C 1
ATOM 4786 O O . VAL A 1 615 ? -29.345 -18.259 18.276 1.00 89.12 615 VAL A O 1
ATOM 4789 N N . LEU A 1 616 ? -29.904 -16.791 16.670 1.00 87.62 616 LEU A N 1
ATOM 4790 C CA . LEU A 1 616 ? -30.924 -16.104 17.459 1.00 87.62 616 LEU A CA 1
ATOM 4791 C C . LEU A 1 616 ? -32.181 -16.953 17.700 1.00 87.62 616 LEU A C 1
ATOM 4793 O O . LEU A 1 616 ? -32.747 -16.880 18.789 1.00 87.62 616 LEU A O 1
ATOM 4797 N N . VAL A 1 617 ? -32.605 -17.779 16.735 1.00 88.31 617 VAL A N 1
ATOM 4798 C CA . VAL A 1 617 ? -33.817 -18.620 16.859 1.00 88.31 617 VAL A CA 1
ATOM 4799 C C . VAL A 1 617 ? -33.745 -19.578 18.067 1.00 88.31 617 VAL A C 1
ATOM 4801 O O . VAL A 1 617 ? -34.643 -19.540 18.912 1.00 88.31 617 VAL A O 1
ATOM 4804 N N . PRO A 1 618 ? -32.682 -20.394 18.248 1.00 84.94 618 PRO A N 1
ATOM 4805 C CA . PRO A 1 618 ? -32.536 -21.231 19.439 1.00 84.94 618 PRO A CA 1
ATOM 4806 C C . PRO A 1 618 ? -32.381 -20.418 20.728 1.00 84.94 618 PRO A C 1
ATOM 4808 O O . PRO A 1 618 ? -32.936 -20.802 21.755 1.00 84.94 618 PRO A O 1
ATOM 4811 N N . GLN A 1 619 ? -31.647 -19.299 20.684 1.00 82.56 619 GLN A N 1
ATOM 4812 C CA . GLN A 1 619 ? -31.393 -18.464 21.865 1.00 82.56 619 GLN A CA 1
ATOM 4813 C C . GLN A 1 619 ? -32.675 -17.847 22.427 1.00 82.56 619 GLN A C 1
ATOM 4815 O O . GLN A 1 619 ? -32.874 -17.844 23.640 1.00 82.56 619 GLN A O 1
ATOM 4820 N N . PHE A 1 620 ? -33.555 -17.354 21.556 1.00 81.56 620 PHE A N 1
ATOM 4821 C CA . PHE A 1 620 ? -34.817 -16.737 21.960 1.00 81.56 620 PHE A CA 1
ATOM 4822 C C . PHE A 1 620 ? -36.000 -17.706 21.968 1.00 81.56 620 PHE A C 1
ATOM 4824 O O . PHE A 1 620 ? -37.097 -17.310 22.360 1.00 81.56 620 PHE A O 1
ATOM 4831 N N . SER A 1 621 ? -35.781 -18.973 21.595 1.00 75.19 621 SER A N 1
ATOM 4832 C CA . SER A 1 621 ? -36.824 -20.004 21.522 1.00 75.19 621 SER A CA 1
ATOM 4833 C C . SER A 1 621 ? -38.058 -19.543 20.727 1.00 75.19 621 SER A C 1
ATOM 4835 O O . SER A 1 621 ? -39.190 -19.851 21.107 1.00 75.19 621 SER A O 1
ATOM 4837 N N . SER A 1 622 ? -37.840 -18.773 19.652 1.00 52.78 622 SER A N 1
ATOM 4838 C CA . SER A 1 622 ? -38.884 -18.168 18.814 1.00 52.78 622 SER A CA 1
ATOM 4839 C C . SER A 1 622 ? -38.559 -18.236 17.335 1.00 52.78 622 SER A C 1
ATOM 4841 O O . SER A 1 622 ? -37.375 -18.087 16.969 1.00 52.78 622 SER A O 1
#

pLDDT: mean 88.72, std 7.33, range [45.28, 97.12]